Protein AF-A0A517Y4X3-F1 (afdb_monomer_lite)

Foldseek 3Di:
DDDDDDDDDDDDDDDDDDDDDPDDPPDDDPDPPPPPPPDDPDDDDDDDDDDDDYDDDDDDDDDDDDDDDDDDDDDDDDDDDDDDDDDDDDDDDDDDDDDDDDDDDDDDDDDDDDDDPDDDPVVVVVVVLVCQAPADDFDPVLLVVLCWDWADAQAETEIENPDVVPVLVNCLRVVLVQLQVQLCVLLVNDCVVCRNHHAYEYAYADVVSCDSRVVDDPVDDDDDAKDETRRYIYGYDDPDSLVSQLRSQLNVQQNCLCPVLVAQAAPLRNLLRSNQQSDWQDPPPHIHGSDQFQDCVRRPPSCLLVLLQVCVVVVNHDFLVRLLPDHPCCVVDPSNSSVSNLSLNLQCQAPLRNVLSSVLSNVRNHRDSVSVVSSCVVSVVVVLLSRLLSLVCSNQRDGQQRSHQARAADDAADAADQVWDKDKAWQLHFKYFPSHKDAAQFKKKKAKFDWKFQAPPPHTDIATQQAAQPDDDPNHHAQHKWKFFADSVVCNVHNTRSVVTDGAGRIDMDHDNHIGTMMMGGDDRSSRSVRMGDIMMMIMHTDDD

pLDDT: mean 79.3, std 27.93, range [23.72, 98.81]

Sequence (545 aa):
MFSAHSRRGLRYNRTLAGALSWQNGRGMFEQNYHRSFRTLALFALALCSLGWLASCGPMPAPAVKKKPAPKKVAQKPAAKPAQASPKTANNNANDEPPSRPFLPQVPESDAPIKPRKAGTLSDLVKRGEATQNDLPELDDGKIAAAGIRKLTGKHLILYTDVPATVEEVQKLPQIFDLAVPELCKYFGVDPSKLEQWKLVGCLIEDKPRFQGCGLYNGDVPDFPNGFHKGSQFWLYNQPSDYYRRHLMIHEGVHAFMSHWLGGAGPPWYSEGMAELLGTHEWDGQQLKLGFNPPDKTQVPYWGRVKIVRDEYAAQRGMTLLDIFRYDGQAHLKNEAYGWCWAATSFLNQHPQTREAFLALKTDTQDRSIEFSRRLHEKLKPQWPEIAEDWQLYVMQLEYGYDVARAATVRKESVPLPAAGATVNVAADRAWQSTGFEVTAGKTYEISASGRYQLAREPKPWMAEPNGITIEYHQGQPLGILLAAVTSPAAAVNAISPLATPDIIGTSGRLTPRHNGTLYLSLNDSPSKLADNSGACTVQIREVMP

Structure (mmCIF, N/CA/C/O backbone):
data_AF-A0A517Y4X3-F1
#
_entry.id   AF-A0A517Y4X3-F1
#
loop_
_atom_site.group_PDB
_atom_site.id
_atom_site.type_symbol
_atom_site.label_atom_id
_atom_site.label_alt_id
_atom_site.label_comp_id
_atom_site.label_asym_id
_atom_site.label_entity_id
_atom_site.label_seq_id
_atom_site.pdbx_PDB_ins_code
_atom_site.Cartn_x
_atom_site.Cartn_y
_atom_site.Cartn_z
_atom_site.occupancy
_atom_site.B_iso_or_equiv
_atom_site.auth_seq_id
_atom_site.auth_comp_id
_atom_site.auth_asym_id
_atom_site.auth_atom_id
_atom_site.pdbx_PDB_model_num
ATOM 1 N N . MET A 1 1 ? 9.332 -62.274 29.845 1.00 32.56 1 MET A N 1
ATOM 2 C CA . MET A 1 1 ? 10.235 -63.258 29.206 1.00 32.56 1 MET A CA 1
ATOM 3 C C . MET A 1 1 ? 10.620 -62.702 27.841 1.00 32.56 1 MET A C 1
ATOM 5 O O . MET A 1 1 ? 9.733 -62.510 27.029 1.00 32.56 1 MET A O 1
ATOM 9 N N . PHE A 1 2 ? 11.767 -62.014 27.792 1.00 28.20 2 PHE A N 1
ATOM 10 C CA . PHE A 1 2 ? 13.003 -62.380 27.058 1.00 28.20 2 PHE A CA 1
ATOM 11 C C . PHE A 1 2 ? 12.891 -62.150 25.532 1.00 28.20 2 PHE A C 1
ATOM 13 O O . PHE A 1 2 ? 12.141 -62.855 24.881 1.00 28.20 2 PHE A O 1
ATOM 20 N N . SER A 1 3 ? 13.431 -61.043 24.984 1.00 28.30 3 SER A N 1
ATOM 21 C CA . SER A 1 3 ? 14.848 -60.777 24.576 1.00 28.30 3 SER A CA 1
ATOM 22 C C . SER A 1 3 ? 15.122 -61.325 23.153 1.00 28.30 3 SER A C 1
ATOM 24 O O . SER A 1 3 ? 14.582 -62.366 22.826 1.00 28.30 3 SER A O 1
ATOM 26 N N . ALA A 1 4 ? 15.894 -60.742 22.225 1.00 30.06 4 ALA A N 1
ATOM 27 C CA . ALA A 1 4 ? 16.996 -59.780 22.280 1.00 30.06 4 ALA A CA 1
ATOM 28 C C . ALA A 1 4 ? 17.193 -59.124 20.878 1.00 30.06 4 ALA A C 1
ATOM 30 O O . ALA A 1 4 ? 16.927 -59.751 19.862 1.00 30.06 4 ALA A O 1
ATOM 31 N N . HIS A 1 5 ? 17.517 -57.827 20.807 1.00 31.70 5 HIS A N 1
ATOM 32 C CA . HIS A 1 5 ? 18.828 -57.242 20.432 1.00 31.70 5 HIS A CA 1
ATOM 33 C C . HIS A 1 5 ? 19.279 -57.291 18.955 1.00 31.70 5 HIS A C 1
ATOM 35 O O . HIS A 1 5 ? 19.715 -58.319 18.458 1.00 31.70 5 HIS A O 1
ATOM 41 N N . SER A 1 6 ? 19.433 -56.098 18.361 1.00 28.73 6 SER A N 1
ATOM 42 C CA . SER A 1 6 ? 20.728 -55.651 17.818 1.00 28.73 6 SER A CA 1
ATOM 43 C C . SER A 1 6 ? 20.770 -54.126 17.664 1.00 28.73 6 SER A C 1
ATOM 45 O O . SER A 1 6 ? 19.946 -53.514 16.992 1.00 28.73 6 SER A O 1
ATOM 47 N N . ARG A 1 7 ? 21.752 -53.528 18.342 1.00 29.83 7 ARG A N 1
ATOM 48 C CA . ARG A 1 7 ? 22.114 -52.111 18.355 1.00 29.83 7 ARG A CA 1
ATOM 49 C C . ARG A 1 7 ? 23.142 -51.842 17.255 1.00 29.83 7 ARG A C 1
ATOM 51 O O . ARG A 1 7 ? 24.147 -52.544 17.212 1.00 29.83 7 ARG A O 1
ATOM 58 N N . ARG A 1 8 ? 23.020 -50.727 16.531 1.00 28.27 8 ARG A N 1
ATOM 59 C CA . ARG A 1 8 ? 24.172 -49.874 16.174 1.00 28.27 8 ARG A CA 1
ATOM 60 C C . ARG A 1 8 ? 23.744 -48.414 16.235 1.00 28.27 8 ARG A C 1
ATOM 62 O O . ARG A 1 8 ? 22.893 -47.976 15.474 1.00 28.27 8 ARG A O 1
ATOM 69 N N . GLY A 1 9 ? 24.319 -47.694 17.193 1.00 24.66 9 GLY A N 1
ATOM 70 C CA . GLY A 1 9 ? 24.214 -46.246 17.284 1.00 24.66 9 GLY A CA 1
ATOM 71 C C . GLY A 1 9 ? 25.219 -45.569 16.361 1.00 24.66 9 GLY A C 1
ATOM 72 O O . GLY A 1 9 ? 26.312 -46.091 16.149 1.00 24.66 9 GLY A O 1
ATOM 73 N N . LEU A 1 10 ? 24.876 -44.371 15.894 1.00 25.61 10 LEU A N 1
ATOM 74 C CA . LEU A 1 10 ? 25.866 -43.360 15.554 1.00 25.61 10 LEU A CA 1
ATOM 75 C C . LEU A 1 10 ? 25.547 -42.071 16.309 1.00 25.61 10 LEU A C 1
ATOM 77 O O . LEU A 1 10 ? 24.394 -41.696 16.507 1.00 25.61 10 LEU A O 1
ATOM 81 N N . ARG A 1 11 ? 26.626 -41.478 16.810 1.00 25.30 11 ARG A N 1
ATOM 82 C CA . ARG A 1 11 ? 26.683 -40.371 17.755 1.00 25.30 11 ARG A CA 1
ATOM 83 C C . ARG A 1 11 ? 26.295 -39.042 17.107 1.00 25.30 11 ARG A C 1
ATOM 85 O O . ARG A 1 11 ? 26.534 -38.812 15.928 1.00 25.30 11 ARG A O 1
ATOM 92 N N . TYR A 1 12 ? 25.780 -38.172 17.970 1.00 23.72 12 TYR A N 1
ATOM 93 C CA . TYR A 1 12 ? 25.683 -36.722 17.841 1.00 23.72 12 TYR A CA 1
ATOM 94 C C . TYR A 1 12 ? 26.891 -36.080 17.146 1.00 23.72 12 TYR A C 1
ATOM 96 O O . TYR A 1 12 ? 28.026 -36.311 17.556 1.00 23.72 12 TYR A O 1
ATOM 104 N N . ASN A 1 13 ? 26.611 -35.140 16.241 1.00 24.72 13 ASN A N 1
ATOM 105 C CA . ASN A 1 13 ? 27.386 -33.909 16.142 1.00 24.72 13 ASN A CA 1
ATOM 106 C C . ASN A 1 13 ? 26.429 -32.717 16.013 1.00 24.72 13 ASN A C 1
ATOM 108 O O . ASN A 1 13 ? 25.740 -32.537 15.014 1.00 24.72 13 ASN A O 1
ATOM 112 N N . ARG A 1 14 ? 26.381 -31.929 17.092 1.00 28.06 14 ARG A N 1
ATOM 113 C CA . ARG A 1 14 ? 25.935 -30.536 17.107 1.00 28.06 14 ARG A CA 1
ATOM 114 C C . ARG A 1 14 ? 26.984 -29.717 16.364 1.00 28.06 14 ARG A C 1
ATOM 116 O O . ARG A 1 14 ? 28.102 -29.684 16.860 1.00 28.06 14 ARG A O 1
ATOM 123 N N . THR A 1 15 ? 26.597 -29.016 15.303 1.00 27.39 15 THR A N 1
ATOM 124 C CA . THR A 1 15 ? 27.084 -27.670 14.937 1.00 27.39 15 THR A CA 1
ATOM 125 C C . THR A 1 15 ? 26.466 -27.251 13.607 1.00 27.39 15 THR A C 1
ATOM 127 O O . THR A 1 15 ? 26.717 -27.884 12.591 1.00 27.39 15 THR A O 1
ATOM 130 N N . LEU A 1 16 ? 25.659 -26.186 13.628 1.00 27.14 16 LEU A N 1
ATOM 131 C CA . LEU A 1 16 ? 25.699 -25.032 12.712 1.00 27.14 16 LEU A CA 1
ATOM 132 C C . LEU A 1 16 ? 24.387 -24.254 12.843 1.00 27.14 16 LEU A C 1
ATOM 134 O O . LEU A 1 16 ? 23.421 -24.451 12.112 1.00 27.14 16 LEU A O 1
ATOM 138 N N . ALA A 1 17 ? 24.382 -23.348 13.819 1.00 26.83 17 ALA A N 1
ATOM 139 C CA . ALA A 1 17 ? 23.568 -22.150 13.750 1.00 26.83 17 ALA A CA 1
ATOM 140 C C . ALA A 1 17 ? 24.160 -21.271 12.638 1.00 26.83 17 ALA A C 1
ATOM 142 O O . ALA A 1 17 ? 25.255 -20.735 12.788 1.00 26.83 17 ALA A O 1
ATOM 143 N N . GLY A 1 18 ? 23.468 -21.180 11.505 1.00 24.27 18 GLY A N 1
ATOM 144 C CA . GLY A 1 18 ? 23.772 -20.227 10.444 1.00 24.27 18 GLY A CA 1
ATOM 145 C C . GLY A 1 18 ? 22.948 -18.964 10.644 1.00 24.27 18 GLY A C 1
ATOM 146 O O . GLY A 1 18 ? 21.865 -18.841 10.084 1.00 24.27 18 GLY A O 1
ATOM 147 N N . ALA A 1 19 ? 23.448 -18.044 11.466 1.00 27.42 19 ALA A N 1
ATOM 148 C CA . ALA A 1 19 ? 23.017 -16.656 11.435 1.00 27.42 19 ALA A CA 1
ATOM 149 C C . ALA A 1 19 ? 23.626 -16.009 10.181 1.00 27.42 19 ALA A C 1
ATOM 151 O O . ALA A 1 19 ? 24.840 -15.839 10.108 1.00 27.42 19 ALA A O 1
ATOM 152 N N . LEU A 1 20 ? 22.801 -15.675 9.191 1.00 24.48 20 LEU A N 1
ATOM 153 C CA . LEU A 1 20 ? 23.190 -14.794 8.091 1.00 24.48 20 LEU A CA 1
ATOM 154 C C . LEU A 1 20 ? 22.558 -13.432 8.350 1.00 24.48 20 LEU A C 1
ATOM 156 O O . LEU A 1 20 ? 21.410 -13.161 8.007 1.00 24.48 20 LEU A O 1
ATOM 160 N N . SER A 1 21 ? 23.333 -12.606 9.045 1.00 27.36 21 SER A N 1
ATOM 161 C CA . SER A 1 21 ? 23.143 -11.169 9.109 1.00 27.36 21 SER A CA 1
ATOM 162 C C . SER A 1 21 ? 23.414 -10.559 7.733 1.00 27.36 21 SER A C 1
ATOM 164 O O . SER A 1 21 ? 24.326 -10.966 7.011 1.00 27.36 21 SER A O 1
ATOM 166 N N . TRP A 1 22 ? 22.643 -9.528 7.394 1.00 30.41 22 TRP A N 1
ATOM 167 C CA . TRP A 1 22 ? 22.954 -8.562 6.342 1.00 30.41 22 TRP A CA 1
ATOM 168 C C . TRP A 1 22 ? 24.201 -7.753 6.749 1.00 30.41 22 TRP A C 1
ATOM 170 O O . TRP A 1 22 ? 24.130 -6.604 7.172 1.00 30.41 22 TRP A O 1
ATOM 180 N N . GLN A 1 23 ? 25.374 -8.378 6.696 1.00 33.09 23 GLN A N 1
ATOM 181 C CA . GLN A 1 23 ? 26.671 -7.720 6.813 1.00 33.09 23 GLN A CA 1
ATOM 182 C C . GLN A 1 23 ? 27.666 -8.445 5.911 1.00 33.09 23 GLN A C 1
ATOM 184 O O . GLN A 1 23 ? 28.327 -9.380 6.341 1.00 33.09 23 GLN A O 1
ATOM 189 N N . ASN A 1 24 ? 27.750 -8.009 4.653 1.00 29.95 24 ASN A N 1
ATOM 190 C CA . ASN A 1 24 ? 29.003 -7.896 3.901 1.00 29.95 24 ASN A CA 1
ATOM 191 C C . ASN A 1 24 ? 28.748 -7.184 2.567 1.00 29.95 24 ASN A C 1
ATOM 193 O O . ASN A 1 24 ? 28.520 -7.789 1.528 1.00 29.95 24 ASN A O 1
ATOM 197 N N . GLY A 1 25 ? 28.810 -5.856 2.638 1.00 30.42 25 GLY A N 1
ATOM 198 C CA . GLY A 1 25 ? 28.915 -4.941 1.503 1.00 30.42 25 GLY A CA 1
ATOM 199 C C . GLY A 1 25 ? 29.800 -3.742 1.860 1.00 30.42 25 GLY A C 1
ATOM 200 O O . GLY A 1 25 ? 29.556 -2.630 1.410 1.00 30.42 25 GLY A O 1
ATOM 201 N N . ARG A 1 26 ? 30.795 -3.935 2.738 1.00 36.84 26 ARG A N 1
ATOM 202 C CA . ARG A 1 26 ? 31.856 -2.949 2.986 1.00 36.84 26 ARG A CA 1
ATOM 203 C C . ARG A 1 26 ? 33.053 -3.346 2.142 1.00 36.84 26 ARG A C 1
ATOM 205 O O . ARG A 1 26 ? 33.685 -4.357 2.418 1.00 36.84 26 ARG A O 1
ATOM 212 N N . GLY A 1 27 ? 33.328 -2.557 1.110 1.00 31.72 27 GLY A N 1
ATOM 213 C CA . GLY A 1 27 ? 34.508 -2.748 0.271 1.00 31.72 27 GLY A CA 1
ATOM 214 C C . GLY A 1 27 ? 34.325 -2.457 -1.214 1.00 31.72 27 GLY A C 1
ATOM 215 O O . GLY A 1 27 ? 35.080 -3.008 -1.999 1.00 31.72 27 GLY A O 1
ATOM 216 N N . MET A 1 28 ? 33.344 -1.647 -1.636 1.00 29.75 28 MET A N 1
ATOM 217 C CA . MET A 1 28 ? 33.343 -1.109 -3.010 1.00 29.75 28 MET A CA 1
ATOM 218 C C . MET A 1 28 ? 32.455 0.133 -3.214 1.00 29.75 28 MET A C 1
ATOM 220 O O . MET A 1 28 ? 31.927 0.347 -4.298 1.00 29.75 28 MET A O 1
ATOM 224 N N . PHE A 1 29 ? 32.280 0.965 -2.181 1.00 29.97 29 PHE A N 1
ATOM 225 C CA . PHE A 1 29 ? 31.413 2.157 -2.245 1.00 29.97 29 PHE A CA 1
ATOM 226 C C . PHE A 1 29 ? 32.089 3.470 -1.820 1.00 29.97 29 PHE A C 1
ATOM 228 O O . PHE A 1 29 ? 31.415 4.467 -1.589 1.00 29.97 29 PHE A O 1
ATOM 235 N N . GLU A 1 30 ? 33.424 3.513 -1.786 1.00 29.98 30 GLU A N 1
ATOM 236 C CA . GLU A 1 30 ? 34.172 4.694 -1.324 1.00 29.98 30 GLU A CA 1
ATOM 237 C C . GLU A 1 30 ? 35.062 5.345 -2.401 1.00 29.98 30 GLU A C 1
ATOM 239 O O . GLU A 1 30 ? 36.067 5.971 -2.082 1.00 29.98 30 GLU A O 1
ATOM 244 N N . GLN A 1 31 ? 34.715 5.229 -3.693 1.00 31.19 31 GLN A N 1
ATOM 245 C CA . GLN A 1 31 ? 35.517 5.862 -4.761 1.00 31.19 31 GLN A CA 1
ATOM 246 C C . GLN A 1 31 ? 34.797 6.769 -5.768 1.00 31.19 31 GLN A C 1
ATOM 248 O O . GLN A 1 31 ? 35.495 7.463 -6.500 1.00 31.19 31 GLN A O 1
ATOM 253 N N . ASN A 1 32 ? 33.464 6.895 -5.775 1.00 31.17 32 ASN A N 1
ATOM 254 C CA . ASN A 1 32 ? 32.787 7.693 -6.819 1.00 31.17 32 ASN A CA 1
ATOM 255 C C . ASN A 1 32 ? 31.921 8.875 -6.351 1.00 31.17 32 ASN A C 1
ATOM 257 O O . ASN A 1 32 ? 31.294 9.511 -7.188 1.00 31.17 32 ASN A O 1
ATOM 261 N N . TYR A 1 33 ? 31.948 9.260 -5.069 1.00 30.48 33 TYR A N 1
ATOM 262 C CA . TYR A 1 33 ? 31.166 10.415 -4.580 1.00 30.48 33 TYR A CA 1
ATOM 263 C C . TYR A 1 33 ? 31.976 11.670 -4.199 1.00 30.48 33 TYR A C 1
ATOM 265 O O . TYR A 1 33 ? 31.394 12.678 -3.808 1.00 30.48 33 TYR A O 1
ATOM 273 N N . HIS A 1 34 ? 33.305 11.677 -4.379 1.00 28.55 34 HIS A N 1
ATOM 274 C CA . HIS A 1 34 ? 34.163 12.809 -3.977 1.00 28.55 34 HIS A CA 1
ATOM 275 C C . HIS A 1 34 ? 34.869 13.577 -5.113 1.00 28.55 34 HIS A C 1
ATOM 277 O O . HIS A 1 34 ? 35.755 14.386 -4.839 1.00 28.55 34 HIS A O 1
ATOM 283 N N . ARG A 1 35 ? 34.475 13.410 -6.386 1.00 29.47 35 ARG A N 1
ATOM 284 C CA . ARG A 1 35 ? 35.186 14.028 -7.530 1.00 29.47 35 ARG A CA 1
ATOM 285 C C . ARG A 1 35 ? 34.574 15.283 -8.171 1.00 29.47 35 ARG A C 1
ATOM 287 O O . ARG A 1 35 ? 35.104 15.725 -9.183 1.00 29.47 35 ARG A O 1
ATOM 294 N N . SER A 1 36 ? 33.575 15.931 -7.564 1.00 32.94 36 SER A N 1
ATOM 295 C CA . SER A 1 36 ? 32.964 17.144 -8.159 1.00 32.94 36 SER A CA 1
ATOM 296 C C . SER A 1 36 ? 32.941 18.398 -7.277 1.00 32.94 36 SER A C 1
ATOM 298 O O . SER A 1 36 ? 32.242 19.345 -7.609 1.00 32.94 36 SER A O 1
ATOM 300 N N . PHE A 1 37 ? 33.728 18.471 -6.195 1.00 30.39 37 PHE A N 1
ATOM 301 C CA . PHE A 1 37 ? 33.768 19.674 -5.336 1.00 30.39 37 PHE A CA 1
ATOM 302 C C . PHE A 1 37 ? 35.172 20.195 -4.984 1.00 30.39 37 PHE A C 1
ATOM 304 O O . PHE A 1 37 ? 35.374 20.825 -3.948 1.00 30.39 37 PHE A O 1
ATOM 311 N N . ARG A 1 38 ? 36.167 19.975 -5.853 1.00 29.66 38 ARG A N 1
ATOM 312 C CA . ARG A 1 38 ? 37.517 20.546 -5.684 1.00 29.66 38 ARG A CA 1
ATOM 313 C C . ARG A 1 38 ? 38.107 21.092 -6.987 1.00 29.66 38 ARG A C 1
ATOM 315 O O . ARG A 1 38 ? 39.191 20.688 -7.380 1.00 29.66 38 ARG A O 1
ATOM 322 N N . THR A 1 39 ? 37.426 22.054 -7.611 1.00 32.09 39 THR A N 1
ATOM 323 C CA . THR A 1 39 ? 38.056 22.916 -8.630 1.00 32.09 39 THR A CA 1
ATOM 324 C C . THR A 1 39 ? 37.392 24.293 -8.689 1.00 32.09 39 THR A C 1
ATOM 326 O O . THR A 1 39 ? 36.745 24.608 -9.673 1.00 32.09 39 THR A O 1
ATOM 329 N N . LEU A 1 40 ? 37.491 25.105 -7.629 1.00 28.77 40 LEU A N 1
ATOM 330 C CA . LEU A 1 40 ? 37.281 26.570 -7.688 1.00 28.77 40 LEU A CA 1
ATOM 331 C C . LEU A 1 40 ? 37.631 27.217 -6.337 1.00 28.77 40 LEU A C 1
ATOM 333 O O . LEU A 1 40 ? 36.795 27.783 -5.645 1.00 28.77 40 LEU A O 1
ATOM 337 N N . ALA A 1 41 ? 38.890 27.087 -5.924 1.00 29.72 41 ALA A N 1
ATOM 338 C CA . ALA A 1 41 ? 39.439 27.863 -4.814 1.00 29.72 41 ALA A CA 1
ATOM 339 C C . ALA A 1 41 ? 40.958 27.957 -4.967 1.00 29.72 41 ALA A C 1
ATOM 341 O O . ALA A 1 41 ? 41.693 27.307 -4.239 1.00 29.72 41 ALA A O 1
ATOM 342 N N . LEU A 1 42 ? 41.412 28.702 -5.974 1.00 28.28 42 LEU A N 1
ATOM 343 C CA . LEU A 1 42 ? 42.783 29.203 -6.106 1.00 28.28 42 LEU A CA 1
ATOM 344 C C . LEU A 1 42 ? 42.770 30.211 -7.258 1.00 28.28 42 LEU A C 1
ATOM 346 O O . LEU A 1 42 ? 42.959 29.819 -8.395 1.00 28.28 42 LEU A O 1
ATOM 350 N N . PHE A 1 43 ? 42.429 31.467 -6.969 1.00 28.69 43 PHE A N 1
ATOM 351 C CA . PHE A 1 43 ? 42.944 32.668 -7.645 1.00 28.69 43 PHE A CA 1
ATOM 352 C C . PHE A 1 43 ? 42.302 33.900 -6.997 1.00 28.69 43 PHE A C 1
ATOM 354 O O . PHE A 1 43 ? 41.275 34.399 -7.442 1.00 28.69 43 PHE A O 1
ATOM 361 N N . ALA A 1 44 ? 42.903 34.371 -5.907 1.00 27.45 44 ALA A N 1
ATOM 362 C CA . ALA A 1 44 ? 42.700 35.730 -5.421 1.00 27.45 44 ALA A CA 1
ATOM 363 C C . ALA A 1 44 ? 43.877 36.128 -4.524 1.00 27.45 44 ALA A C 1
ATOM 365 O O . ALA A 1 44 ? 43.892 35.775 -3.347 1.00 27.45 44 ALA A O 1
ATOM 366 N N . LEU A 1 45 ? 44.854 36.853 -5.080 1.00 26.48 45 LEU A N 1
ATOM 367 C CA . LEU A 1 45 ? 45.553 37.931 -4.372 1.00 26.48 45 LEU A CA 1
ATOM 368 C C . LEU A 1 45 ? 46.425 38.775 -5.318 1.00 26.48 45 LEU A C 1
ATOM 370 O O . LEU A 1 45 ? 47.126 38.236 -6.168 1.00 26.48 45 LEU A O 1
ATOM 374 N N . ALA A 1 46 ? 46.393 40.084 -5.034 1.00 26.05 46 ALA A N 1
ATOM 375 C CA . ALA A 1 46 ? 47.165 41.217 -5.559 1.00 26.05 46 ALA A CA 1
ATOM 376 C C . ALA A 1 46 ? 46.701 41.836 -6.895 1.00 26.05 46 ALA A C 1
ATOM 378 O O . ALA A 1 46 ? 46.552 41.132 -7.882 1.00 26.05 46 ALA A O 1
ATOM 379 N N . LEU A 1 47 ? 46.561 43.156 -7.064 1.00 28.61 47 LEU A N 1
ATOM 380 C CA . LEU A 1 47 ? 46.368 44.352 -6.215 1.00 28.61 47 LEU A CA 1
ATOM 381 C C . LEU A 1 47 ? 46.353 45.553 -7.193 1.00 28.61 47 LEU A C 1
ATOM 383 O O . LEU A 1 47 ? 47.046 45.494 -8.205 1.00 28.61 47 LEU A O 1
ATOM 387 N N . CYS A 1 48 ? 45.681 46.647 -6.805 1.00 26.67 48 CYS A N 1
ATOM 388 C CA . CYS A 1 48 ? 45.827 48.027 -7.323 1.00 26.67 48 CYS A CA 1
ATOM 389 C C . CYS A 1 48 ? 45.255 48.311 -8.736 1.00 26.67 48 CYS A C 1
ATOM 391 O O . CYS A 1 48 ? 45.393 47.504 -9.637 1.00 26.67 48 CYS A O 1
ATOM 393 N N . SER A 1 49 ? 44.625 49.448 -9.060 1.00 29.03 49 SER A N 1
ATOM 394 C CA . SER A 1 49 ? 44.360 50.723 -8.369 1.00 29.03 49 SER A CA 1
ATOM 395 C C . SER A 1 49 ? 43.661 51.685 -9.356 1.00 29.03 49 SER A C 1
ATOM 397 O O . SER A 1 49 ? 43.979 51.592 -10.535 1.00 29.03 49 SER A O 1
ATOM 399 N N . LEU A 1 50 ? 42.867 52.656 -8.852 1.00 31.00 50 LEU A N 1
ATOM 400 C CA . LEU A 1 50 ? 42.451 53.933 -9.503 1.00 31.00 50 LEU A CA 1
ATOM 401 C C . LEU A 1 50 ? 41.608 53.798 -10.803 1.00 31.00 50 LEU A C 1
ATOM 403 O O . LEU A 1 50 ? 41.894 52.987 -11.660 1.00 31.00 50 LEU A O 1
ATOM 407 N N . GLY A 1 51 ? 40.550 54.549 -11.103 1.00 27.28 51 GLY A N 1
ATOM 408 C CA . GLY A 1 51 ? 39.961 55.765 -10.565 1.00 27.28 51 GLY A CA 1
ATOM 409 C C . GLY A 1 51 ? 39.215 56.468 -11.719 1.00 27.28 51 GLY A C 1
ATOM 410 O O . GLY A 1 51 ? 39.797 56.676 -12.772 1.00 27.28 51 GLY A O 1
ATOM 411 N N . TRP A 1 52 ? 37.962 56.865 -11.469 1.00 28.81 52 TRP A N 1
ATOM 412 C CA . TRP A 1 52 ? 37.232 57.995 -12.080 1.00 28.81 52 TRP A CA 1
ATOM 413 C C . TRP A 1 52 ? 36.633 57.970 -13.515 1.00 28.81 52 TRP A C 1
ATOM 415 O O . TRP A 1 52 ? 37.274 57.645 -14.503 1.00 28.81 52 TRP A O 1
ATOM 425 N N . LEU A 1 53 ? 35.407 58.533 -13.534 1.00 28.45 53 LEU A N 1
ATOM 426 C CA . LEU A 1 53 ? 34.686 59.328 -14.551 1.00 28.45 53 LEU A CA 1
ATOM 427 C C . LEU A 1 53 ? 33.713 58.674 -15.568 1.00 28.45 53 LEU A C 1
ATOM 429 O O . LEU A 1 53 ? 34.092 58.164 -16.611 1.00 28.45 53 LEU A O 1
ATOM 433 N N . ALA A 1 54 ? 32.425 58.913 -15.262 1.00 28.56 54 ALA A N 1
ATOM 434 C CA . ALA A 1 54 ? 31.424 59.634 -16.071 1.00 28.56 54 ALA A CA 1
ATOM 435 C C . ALA A 1 54 ? 30.760 58.965 -17.297 1.00 28.56 54 ALA A C 1
ATOM 437 O O . ALA A 1 54 ? 31.351 58.844 -18.360 1.00 28.56 54 ALA A O 1
ATOM 438 N N . SER A 1 55 ? 29.436 58.761 -17.207 1.00 24.38 55 SER A N 1
ATOM 439 C CA . SER A 1 55 ? 28.408 59.635 -17.825 1.00 24.38 55 SER A CA 1
ATOM 440 C C . SER A 1 55 ? 27.167 58.871 -18.328 1.00 24.38 55 SER A C 1
ATOM 442 O O . SER A 1 55 ? 27.223 57.691 -18.650 1.00 24.38 55 SER A O 1
ATOM 444 N N . CYS A 1 56 ? 26.076 59.637 -18.448 1.00 27.66 56 CYS A N 1
ATOM 445 C CA . CYS A 1 56 ? 24.774 59.370 -19.071 1.00 27.66 56 CYS A CA 1
ATOM 446 C C . CYS A 1 56 ? 23.771 58.528 -18.261 1.00 27.66 56 CYS A C 1
ATOM 448 O O . CYS A 1 56 ? 23.788 57.302 -18.249 1.00 27.66 56 CYS A O 1
ATOM 450 N N . GLY A 1 57 ? 22.852 59.241 -17.595 1.00 28.61 57 GLY A N 1
ATOM 451 C CA . GLY A 1 57 ? 21.706 58.672 -16.884 1.00 28.61 57 GLY A CA 1
ATOM 452 C C . GLY A 1 57 ? 20.508 58.327 -17.784 1.00 28.61 57 GLY A C 1
ATOM 453 O O . GLY A 1 57 ? 20.552 58.584 -18.987 1.00 28.61 57 GLY A O 1
ATOM 454 N N . PRO A 1 58 ? 19.411 57.797 -17.206 1.00 31.78 58 PRO A N 1
ATOM 455 C CA . PRO A 1 58 ? 18.148 57.609 -17.913 1.00 31.78 58 PRO A CA 1
ATOM 456 C C . PRO A 1 58 ? 17.014 58.521 -17.399 1.00 31.78 58 PRO A C 1
ATOM 458 O O . PRO A 1 58 ? 16.928 58.856 -16.217 1.00 31.78 58 PRO A O 1
ATOM 461 N N . MET A 1 59 ? 16.116 58.889 -18.319 1.00 32.03 59 MET A N 1
ATOM 462 C CA . MET A 1 59 ? 14.805 59.500 -18.049 1.00 32.03 59 MET A CA 1
ATOM 463 C C . MET A 1 59 ? 13.807 58.500 -17.412 1.00 32.03 59 MET A C 1
ATOM 465 O O . MET A 1 59 ? 14.034 57.290 -17.474 1.00 32.03 59 MET A O 1
ATOM 469 N N . PRO A 1 60 ? 12.708 58.980 -16.788 1.00 34.81 60 PRO A N 1
ATOM 470 C CA . PRO A 1 60 ? 11.952 58.225 -15.790 1.00 34.81 60 PRO A CA 1
ATOM 471 C C . PRO A 1 60 ? 10.73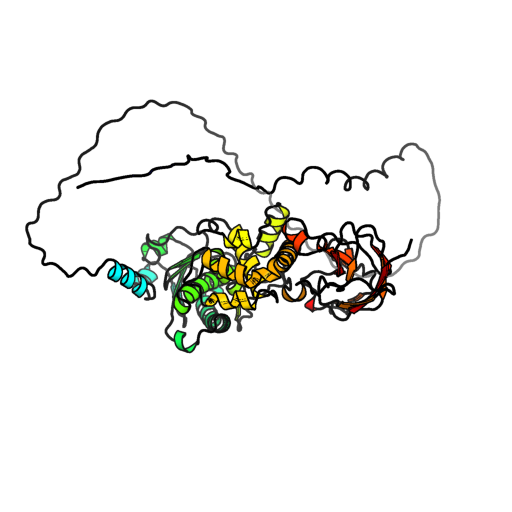2 57.468 -16.348 1.00 34.81 60 PRO A C 1
ATOM 473 O O . PRO A 1 60 ? 10.113 57.878 -17.327 1.00 34.81 60 PRO A O 1
ATOM 476 N N . ALA A 1 61 ? 10.337 56.406 -15.638 1.00 33.62 61 ALA A N 1
ATOM 477 C CA . ALA A 1 61 ? 9.059 55.699 -15.782 1.00 33.62 61 ALA A CA 1
ATOM 478 C C . ALA A 1 61 ? 8.172 55.916 -14.527 1.00 33.62 61 ALA A C 1
ATOM 480 O O . ALA A 1 61 ? 8.700 56.238 -13.457 1.00 33.62 61 ALA A O 1
ATOM 481 N N . PRO A 1 62 ? 6.832 55.801 -14.637 1.00 34.62 62 PRO A N 1
ATOM 482 C CA . PRO A 1 62 ? 5.891 56.506 -13.769 1.00 34.62 62 PRO A CA 1
ATOM 483 C C . PRO A 1 62 ? 5.557 55.783 -12.455 1.00 34.62 62 PRO A C 1
ATOM 485 O O . PRO A 1 62 ? 5.682 54.570 -12.306 1.00 34.62 62 PRO A O 1
ATOM 488 N N . ALA A 1 63 ? 5.089 56.584 -11.497 1.00 32.69 63 ALA A N 1
ATOM 489 C CA . ALA A 1 63 ? 4.768 56.207 -10.128 1.00 32.69 63 ALA A CA 1
ATOM 490 C C . ALA A 1 63 ? 3.550 55.271 -10.005 1.00 32.69 63 ALA A C 1
ATOM 492 O O . ALA A 1 63 ? 2.465 55.568 -10.505 1.00 32.69 63 ALA A O 1
ATOM 493 N N . VAL A 1 64 ? 3.702 54.207 -9.207 1.00 34.47 64 VAL A N 1
ATOM 494 C CA . VAL A 1 64 ? 2.598 53.393 -8.674 1.00 34.47 64 VAL A CA 1
ATOM 495 C C . VAL A 1 64 ? 2.642 53.408 -7.141 1.00 34.47 64 VAL A C 1
ATOM 497 O O . VAL A 1 64 ? 3.693 53.295 -6.511 1.00 34.47 64 VAL A O 1
ATOM 500 N N . LYS A 1 65 ? 1.462 53.622 -6.554 1.00 32.22 65 LYS A N 1
ATOM 501 C CA . LYS A 1 65 ? 1.179 53.919 -5.142 1.00 32.22 65 LYS A CA 1
ATOM 502 C C . LYS A 1 65 ? 1.587 52.779 -4.190 1.00 32.22 65 LYS A C 1
ATOM 504 O O . LYS A 1 65 ? 1.169 51.638 -4.366 1.00 32.22 65 LYS A O 1
ATOM 509 N N . LYS A 1 66 ? 2.326 53.117 -3.124 1.00 30.11 66 LYS A N 1
ATOM 510 C CA . LYS A 1 66 ? 2.658 52.227 -1.993 1.00 30.11 66 LYS A CA 1
ATOM 511 C C . LYS A 1 66 ? 1.429 51.976 -1.103 1.00 30.11 66 LYS A C 1
ATOM 513 O O . LYS A 1 66 ? 0.818 52.929 -0.627 1.00 30.11 66 LYS A O 1
ATOM 518 N N . LYS A 1 67 ? 1.129 50.704 -0.808 1.00 33.31 67 LYS A N 1
ATOM 519 C CA . LYS A 1 67 ? 0.340 50.275 0.366 1.00 33.31 67 LYS A CA 1
ATOM 520 C C . LYS A 1 67 ? 1.295 49.909 1.521 1.00 33.31 67 LYS A C 1
ATOM 522 O O . LYS A 1 67 ? 2.378 49.392 1.243 1.00 33.31 67 LYS A O 1
ATOM 527 N N . PRO A 1 68 ? 0.942 50.187 2.789 1.00 34.53 68 PRO A N 1
ATOM 528 C CA . PRO A 1 68 ? 1.855 50.035 3.920 1.00 34.53 68 PRO A CA 1
ATOM 529 C C . PRO A 1 68 ? 1.967 48.584 4.417 1.00 34.53 68 PRO A C 1
ATOM 531 O O . PRO A 1 68 ? 1.006 47.819 4.383 1.00 34.53 68 PRO A O 1
ATOM 534 N N . ALA A 1 69 ? 3.166 48.240 4.894 1.00 33.81 69 ALA A N 1
ATOM 535 C CA . ALA A 1 69 ? 3.535 46.942 5.454 1.00 33.81 69 ALA A CA 1
ATOM 536 C C . ALA A 1 69 ? 2.902 46.681 6.842 1.00 33.81 69 ALA A C 1
ATOM 538 O O . ALA A 1 69 ? 2.695 47.629 7.607 1.00 33.81 69 ALA A O 1
ATOM 539 N N . PRO A 1 70 ? 2.641 45.411 7.211 1.00 33.84 70 PRO A N 1
ATOM 540 C CA . PRO A 1 70 ? 2.129 45.056 8.530 1.00 33.84 70 PRO A CA 1
ATOM 541 C C . PRO A 1 70 ? 3.211 45.133 9.622 1.00 33.84 70 PRO A C 1
ATOM 543 O O . PRO A 1 70 ? 4.382 44.807 9.415 1.00 33.84 70 PRO A O 1
ATOM 546 N N . LYS A 1 71 ? 2.785 45.585 10.808 1.00 30.83 71 LYS A N 1
ATOM 547 C CA . LYS A 1 71 ? 3.590 45.793 12.020 1.00 30.83 71 LYS A CA 1
ATOM 548 C C . LYS A 1 71 ? 4.153 44.473 12.568 1.00 30.83 71 LYS A C 1
ATOM 550 O O . LYS A 1 71 ? 3.415 43.512 12.760 1.00 30.83 71 LYS A O 1
ATOM 555 N N . LYS A 1 72 ? 5.449 44.475 12.905 1.00 28.31 72 LYS A N 1
ATOM 556 C CA . LYS A 1 72 ? 6.114 43.443 13.717 1.00 28.31 72 LYS A CA 1
ATOM 557 C C . LYS A 1 72 ? 5.553 43.462 15.144 1.00 28.31 72 LYS A C 1
ATOM 559 O O . LYS A 1 72 ? 5.634 44.489 15.815 1.00 28.31 72 LYS A O 1
ATOM 564 N N . VAL A 1 73 ? 5.034 42.328 15.610 1.00 32.09 73 VAL A N 1
ATOM 565 C CA . VAL A 1 73 ? 4.747 42.077 17.031 1.00 32.09 73 VAL A CA 1
ATOM 566 C C . VAL A 1 73 ? 5.985 41.437 17.659 1.00 32.09 73 VAL A C 1
ATOM 568 O O . VAL A 1 73 ? 6.546 40.486 17.120 1.00 32.09 73 VAL A O 1
ATOM 571 N N . ALA A 1 74 ? 6.434 42.012 18.773 1.00 29.45 74 ALA A N 1
ATOM 572 C CA . ALA A 1 74 ? 7.610 41.595 19.522 1.00 29.45 74 ALA A CA 1
ATOM 573 C C . ALA A 1 74 ? 7.379 40.253 20.240 1.00 29.45 74 ALA A C 1
ATOM 575 O O . ALA A 1 74 ? 6.411 40.098 20.984 1.00 29.45 74 ALA A O 1
ATOM 576 N N . GLN A 1 75 ? 8.291 39.299 20.042 1.00 30.56 75 GLN A N 1
ATOM 577 C CA . GLN A 1 75 ? 8.372 38.063 20.821 1.00 30.56 75 GLN A CA 1
ATOM 578 C C . GLN A 1 75 ? 9.112 38.321 22.141 1.00 30.56 75 GLN A C 1
ATOM 580 O O . GLN A 1 75 ? 10.186 38.922 22.165 1.00 30.56 75 GLN A O 1
ATOM 585 N N . LYS A 1 76 ? 8.517 37.859 23.243 1.00 31.00 76 LYS A N 1
ATOM 586 C CA . LYS A 1 76 ? 9.076 37.884 24.602 1.00 31.00 76 LYS A CA 1
ATOM 587 C C . LYS A 1 76 ? 10.009 36.666 24.788 1.00 31.00 76 LYS A C 1
ATOM 589 O O . LYS A 1 76 ? 9.668 35.602 24.272 1.00 31.00 76 LYS A O 1
ATOM 594 N N . PRO A 1 77 ? 11.152 36.765 25.497 1.00 30.73 77 PRO A N 1
ATOM 595 C CA . PRO A 1 77 ? 12.108 35.659 25.590 1.00 30.73 77 PRO A CA 1
ATOM 596 C C . PRO A 1 77 ? 11.601 34.521 26.486 1.00 30.73 77 PRO A C 1
ATOM 598 O O . PRO A 1 77 ? 11.103 34.766 27.585 1.00 30.73 77 PRO A O 1
ATOM 601 N N . ALA A 1 78 ? 11.772 33.283 26.018 1.00 31.77 78 ALA A N 1
ATOM 602 C CA . ALA A 1 78 ? 11.492 32.059 26.760 1.00 31.77 78 ALA A CA 1
ATOM 603 C C . ALA A 1 78 ? 12.552 31.795 27.847 1.00 31.77 78 ALA A C 1
ATOM 605 O O . ALA A 1 78 ? 13.752 31.979 27.632 1.00 31.77 78 ALA A O 1
ATOM 606 N N . ALA A 1 79 ? 12.087 31.355 29.017 1.00 29.75 79 ALA A N 1
ATOM 607 C CA . ALA A 1 79 ? 12.906 30.974 30.161 1.00 29.75 79 ALA A CA 1
ATOM 608 C C . ALA A 1 79 ? 13.593 29.609 29.947 1.00 29.75 79 ALA A C 1
ATOM 610 O O . ALA A 1 79 ? 13.018 28.690 29.366 1.00 29.75 79 ALA A O 1
ATOM 611 N N . LYS A 1 80 ? 14.835 29.497 30.435 1.00 30.33 80 LYS A N 1
ATOM 612 C CA . LYS A 1 80 ? 15.682 28.291 30.408 1.00 30.33 80 LYS A CA 1
ATOM 613 C C . LYS A 1 80 ? 15.093 27.154 31.266 1.00 30.33 80 LYS A C 1
ATOM 615 O O . LYS A 1 80 ? 14.678 27.434 32.389 1.00 30.33 80 LYS A O 1
ATOM 620 N N . PRO A 1 81 ? 15.170 25.881 30.835 1.00 30.17 81 PRO A N 1
ATOM 621 C CA . PRO A 1 81 ? 14.964 24.738 31.720 1.00 30.17 81 PRO A CA 1
ATOM 622 C C . PRO A 1 81 ? 16.210 24.476 32.577 1.00 30.17 81 PRO A C 1
ATOM 624 O O . PRO A 1 81 ? 17.339 24.499 32.082 1.00 30.17 81 PRO A O 1
ATOM 627 N N . ALA A 1 82 ? 15.989 24.226 33.867 1.00 29.92 82 ALA A N 1
ATOM 628 C CA . ALA A 1 82 ? 17.016 23.887 34.843 1.00 29.92 82 ALA A CA 1
ATOM 629 C C . ALA A 1 82 ? 17.550 22.457 34.642 1.00 29.92 82 ALA A C 1
ATOM 631 O O . ALA A 1 82 ? 16.792 21.514 34.419 1.00 29.92 82 ALA A O 1
ATOM 632 N N . GLN A 1 83 ? 18.872 22.324 34.748 1.00 27.11 83 GLN A N 1
ATOM 633 C CA . GLN A 1 83 ? 19.620 21.069 34.775 1.00 27.11 83 GLN A CA 1
ATOM 634 C C . GLN A 1 83 ? 19.410 20.351 36.116 1.00 27.11 83 GLN A C 1
ATOM 636 O O . GLN A 1 83 ? 19.581 20.954 37.174 1.00 27.11 83 GLN A O 1
ATOM 641 N N . ALA A 1 84 ? 19.095 19.056 36.070 1.00 28.89 84 ALA A N 1
ATOM 642 C CA . ALA A 1 84 ? 19.172 18.169 37.224 1.00 28.89 84 ALA A CA 1
ATOM 643 C C . ALA A 1 84 ? 20.556 17.502 37.260 1.00 28.89 84 ALA A C 1
ATOM 645 O O . ALA A 1 84 ? 20.951 16.820 36.314 1.00 28.89 84 ALA A O 1
ATOM 646 N N . SER A 1 85 ? 21.289 17.722 38.350 1.00 28.69 85 SER A N 1
ATOM 647 C CA . SER A 1 85 ? 22.567 17.067 38.641 1.00 28.69 85 SER A CA 1
ATOM 648 C C . SER A 1 85 ? 22.364 15.647 39.199 1.00 28.69 85 SER A C 1
ATOM 650 O O . SER A 1 85 ? 21.361 15.392 39.871 1.00 28.69 85 SER A O 1
ATOM 652 N N . PRO A 1 86 ? 23.322 14.729 38.975 1.00 28.47 86 PRO A N 1
ATOM 653 C CA . PRO A 1 86 ? 23.219 13.324 39.354 1.00 28.47 86 PRO A CA 1
ATOM 654 C C . PRO A 1 86 ? 23.623 13.098 40.818 1.00 28.47 86 PRO A C 1
ATOM 656 O O . PRO A 1 86 ? 24.588 13.691 41.302 1.00 28.47 86 PRO A O 1
ATOM 659 N N . LYS A 1 87 ? 22.922 12.198 41.519 1.00 30.56 87 LYS A N 1
ATOM 660 C CA . LYS A 1 87 ? 23.378 11.649 42.804 1.00 30.56 87 LYS A CA 1
ATOM 661 C C . LYS A 1 87 ? 23.936 10.245 42.604 1.00 30.56 87 LYS A C 1
ATOM 663 O O . LYS A 1 87 ? 23.221 9.321 42.236 1.00 30.56 87 LYS A O 1
ATOM 668 N N . THR A 1 88 ? 25.223 10.127 42.884 1.00 26.44 88 THR A N 1
ATOM 669 C CA . THR A 1 88 ? 25.956 8.905 43.200 1.00 26.44 88 THR A CA 1
ATOM 670 C C . THR A 1 88 ? 25.653 8.460 44.633 1.00 26.44 88 THR A C 1
ATOM 672 O O . THR A 1 88 ? 25.626 9.287 45.541 1.00 26.44 88 THR A O 1
ATOM 675 N N . ALA A 1 89 ? 25.498 7.153 44.849 1.00 28.75 89 ALA A N 1
ATOM 676 C CA . ALA A 1 89 ? 25.986 6.459 46.042 1.00 28.75 89 ALA A CA 1
ATOM 677 C C . ALA A 1 89 ? 26.050 4.956 45.749 1.00 28.75 89 ALA A C 1
ATOM 679 O O . ALA A 1 89 ? 25.096 4.351 45.271 1.00 28.75 89 ALA A O 1
ATOM 680 N N . ASN A 1 90 ? 27.228 4.406 46.003 1.00 27.59 90 ASN A N 1
ATOM 681 C CA . ASN A 1 90 ? 27.660 3.048 45.734 1.00 27.59 90 ASN A CA 1
ATOM 682 C C . ASN A 1 90 ? 27.614 2.242 47.048 1.00 27.59 90 ASN A C 1
ATOM 684 O O . ASN A 1 90 ? 27.852 2.826 48.105 1.00 27.59 90 ASN A O 1
ATOM 688 N N . ASN A 1 91 ? 27.426 0.924 46.928 1.00 29.55 91 ASN A N 1
ATOM 689 C CA . ASN A 1 91 ? 28.107 -0.160 47.663 1.00 29.55 91 ASN A CA 1
ATOM 690 C C . ASN A 1 91 ? 27.257 -1.184 48.443 1.00 29.55 91 ASN A C 1
ATOM 692 O O . ASN A 1 91 ? 26.708 -0.915 49.505 1.00 29.55 91 ASN A O 1
ATOM 696 N N . ASN A 1 92 ? 27.426 -2.410 47.936 1.00 29.12 92 ASN A N 1
ATOM 697 C CA . ASN A 1 92 ? 27.797 -3.657 48.606 1.00 29.12 92 ASN A CA 1
ATOM 698 C C . ASN A 1 92 ? 26.729 -4.648 49.081 1.00 29.12 92 ASN A C 1
ATOM 700 O O . ASN A 1 92 ? 25.862 -4.381 49.904 1.00 29.12 92 ASN A O 1
ATOM 704 N N . ALA A 1 93 ? 26.935 -5.848 48.535 1.00 28.73 93 ALA A N 1
ATOM 705 C CA . ALA A 1 93 ? 26.343 -7.133 48.828 1.00 28.73 93 ALA A CA 1
ATOM 706 C C . ALA A 1 93 ? 26.780 -7.696 50.189 1.00 28.73 93 ALA A C 1
ATOM 708 O O . ALA A 1 93 ? 27.883 -7.408 50.655 1.00 28.73 93 ALA A O 1
ATOM 709 N N . ASN A 1 94 ? 25.932 -8.558 50.754 1.00 30.17 94 ASN A N 1
ATOM 710 C CA . ASN A 1 94 ? 26.319 -9.870 51.275 1.00 30.17 94 ASN A CA 1
ATOM 711 C C . ASN A 1 94 ? 25.074 -10.760 51.444 1.00 30.17 94 ASN A C 1
ATOM 713 O O . ASN A 1 94 ? 24.037 -10.313 51.935 1.00 30.17 94 ASN A O 1
ATOM 717 N N . ASP A 1 95 ? 25.223 -12.006 51.000 1.00 28.38 95 ASP A N 1
ATOM 718 C CA . ASP A 1 95 ? 24.284 -13.126 51.055 1.00 28.38 95 ASP A CA 1
ATOM 719 C C . ASP A 1 95 ? 24.103 -13.692 52.479 1.00 28.38 95 ASP A C 1
ATOM 721 O O . ASP A 1 95 ? 25.086 -13.867 53.193 1.00 28.38 95 ASP A O 1
ATOM 725 N N . GLU A 1 96 ? 22.860 -13.990 52.888 1.00 29.80 96 GLU A N 1
ATOM 726 C CA . GLU A 1 96 ? 22.317 -15.340 53.199 1.00 29.80 96 GLU A CA 1
ATOM 727 C C . GLU A 1 96 ? 20.922 -15.258 53.883 1.00 29.80 96 GLU A C 1
ATOM 729 O O . GLU A 1 96 ? 20.573 -14.226 54.461 1.00 29.80 96 GLU A O 1
ATOM 734 N N . PRO A 1 97 ? 20.067 -16.304 53.782 1.00 33.22 97 PRO A N 1
ATOM 735 C CA . PRO A 1 97 ? 18.611 -16.166 53.862 1.00 33.22 97 PRO A CA 1
ATOM 736 C C . PRO A 1 97 ? 18.022 -16.504 55.243 1.00 33.22 97 PRO A C 1
ATOM 738 O O . PRO A 1 97 ? 18.492 -17.432 55.902 1.00 33.22 97 PRO A O 1
ATOM 741 N N . PRO A 1 98 ? 16.882 -15.898 55.630 1.00 31.98 98 PRO A N 1
ATOM 742 C CA . PRO A 1 98 ? 16.022 -16.474 56.652 1.00 31.98 98 PRO A CA 1
ATOM 743 C C . PRO A 1 98 ? 14.675 -16.943 56.075 1.00 31.98 98 PRO A C 1
ATOM 745 O O . PRO A 1 98 ? 13.890 -16.182 55.518 1.00 31.98 98 PRO A O 1
ATOM 748 N N . SER A 1 99 ? 14.440 -18.244 56.234 1.00 29.94 99 SER A N 1
ATOM 749 C CA . SER A 1 99 ? 13.260 -18.852 56.865 1.00 29.94 99 SER A CA 1
ATOM 750 C C . SER A 1 99 ? 11.867 -18.248 56.605 1.00 29.94 99 SER A C 1
ATOM 752 O O . SER A 1 99 ? 11.528 -17.157 57.053 1.00 29.94 99 SER A O 1
ATOM 754 N N . ARG A 1 100 ? 11.016 -19.075 55.979 1.00 33.56 100 ARG A N 1
ATOM 755 C CA . ARG A 1 100 ? 9.556 -18.937 55.785 1.00 33.56 100 ARG A CA 1
ATOM 756 C C . ARG A 1 100 ? 8.801 -18.323 56.981 1.00 33.56 100 ARG A C 1
ATOM 758 O O . ARG A 1 100 ? 8.972 -18.812 58.097 1.00 33.56 100 ARG A O 1
ATOM 765 N N . PRO A 1 101 ? 7.797 -17.464 56.727 1.00 30.61 101 PRO A N 1
ATOM 766 C CA . PRO A 1 101 ? 6.681 -17.267 57.645 1.00 30.61 101 PRO A CA 1
ATOM 767 C C . PRO A 1 101 ? 5.411 -18.004 57.177 1.00 30.61 101 PRO A C 1
ATOM 769 O O . PRO A 1 101 ? 4.933 -17.825 56.061 1.00 30.61 101 PRO A O 1
ATOM 772 N N . PHE A 1 102 ? 4.919 -18.860 58.073 1.00 26.94 102 PHE A N 1
ATOM 773 C CA . PHE A 1 102 ? 3.527 -19.228 58.374 1.00 26.94 102 PHE A CA 1
ATOM 774 C C . PHE A 1 102 ? 2.399 -18.816 57.400 1.00 26.94 102 PHE A C 1
ATOM 776 O O . PHE A 1 102 ? 2.087 -17.639 57.235 1.00 26.94 102 PHE A O 1
ATOM 783 N N . LEU A 1 103 ? 1.679 -19.822 56.887 1.00 27.56 103 LEU A N 1
ATOM 784 C CA . LEU A 1 103 ? 0.319 -19.687 56.350 1.00 27.56 103 LEU A CA 1
ATOM 785 C C . LEU A 1 103 ? -0.702 -19.706 57.509 1.00 27.56 103 LEU A C 1
ATOM 787 O O . LEU A 1 103 ? -0.589 -20.579 58.374 1.00 27.56 103 LEU A O 1
ATOM 791 N N . PRO A 1 104 ? -1.721 -18.826 57.533 1.00 29.47 104 PRO A N 1
ATOM 792 C CA . PRO A 1 104 ? -2.859 -18.964 58.438 1.00 29.47 104 PRO A CA 1
ATOM 793 C C . PRO A 1 104 ? -3.762 -20.134 58.018 1.00 29.47 104 PRO A C 1
ATOM 795 O O . PRO A 1 104 ? -4.079 -20.296 56.840 1.00 29.47 104 PRO A O 1
ATOM 798 N N . GLN A 1 105 ? -4.182 -20.936 58.996 1.00 26.38 105 GLN A N 1
ATOM 799 C CA . GLN A 1 105 ? -5.137 -22.031 58.834 1.00 26.38 105 GLN A CA 1
ATOM 800 C C . GLN A 1 105 ? -6.545 -21.497 58.515 1.00 26.38 105 GLN A C 1
ATOM 802 O O . GLN A 1 105 ? -7.031 -20.573 59.167 1.00 26.38 105 GLN A O 1
ATOM 807 N N . VAL A 1 106 ? -7.197 -22.102 57.520 1.00 31.02 106 VAL A N 1
ATOM 808 C CA . VAL A 1 106 ? -8.621 -21.920 57.194 1.00 31.02 106 VAL A CA 1
ATOM 809 C C . VAL A 1 106 ? -9.441 -22.854 58.103 1.00 31.02 106 VAL A C 1
ATOM 811 O O . VAL A 1 106 ? -9.022 -23.999 58.271 1.00 31.02 106 VAL A O 1
ATOM 814 N N . PRO A 1 107 ? -10.578 -22.428 58.688 1.00 29.19 107 PRO A N 1
ATOM 815 C CA . PRO A 1 107 ? -11.410 -23.317 59.495 1.00 29.19 107 PRO A CA 1
ATOM 816 C C . PRO A 1 107 ? -12.108 -24.366 58.619 1.00 29.19 107 PRO A C 1
ATOM 818 O O . PRO A 1 107 ? -12.709 -24.029 57.596 1.00 29.19 107 PRO A O 1
ATOM 821 N N . GLU A 1 108 ? -12.053 -25.627 59.048 1.00 28.25 108 GLU A N 1
ATOM 822 C CA . GLU A 1 108 ? -12.846 -26.728 58.500 1.00 28.25 108 GLU A CA 1
ATOM 823 C C . GLU A 1 108 ? -14.345 -26.448 58.684 1.00 28.25 108 GLU A C 1
ATOM 825 O O . GLU A 1 108 ? -14.826 -26.170 59.783 1.00 28.25 108 GLU A O 1
ATOM 830 N N . SER A 1 109 ? -15.085 -26.518 57.580 1.00 30.16 109 SER A N 1
ATOM 831 C CA . SER A 1 109 ? -16.543 -26.507 57.547 1.00 30.16 109 SER A CA 1
ATOM 832 C C . SER A 1 109 ? -16.999 -27.841 56.962 1.00 30.16 109 SER A C 1
ATOM 834 O O . SER A 1 109 ? -16.908 -28.073 55.757 1.00 30.16 109 SER A O 1
ATOM 836 N N . ASP A 1 110 ? -17.482 -28.715 57.843 1.00 33.03 110 ASP A N 1
ATOM 837 C CA . ASP A 1 110 ? -18.130 -29.979 57.507 1.00 33.03 110 ASP A CA 1
ATOM 838 C C . ASP A 1 110 ? -19.531 -29.724 56.933 1.00 33.03 110 ASP A C 1
ATOM 840 O O . ASP A 1 110 ? -20.517 -29.588 57.659 1.00 33.03 110 ASP A O 1
ATOM 844 N N . ALA A 1 111 ? -19.638 -29.678 55.605 1.00 31.95 111 ALA A N 1
ATOM 845 C CA . ALA A 1 111 ? -20.907 -29.881 54.912 1.00 31.95 111 ALA A CA 1
ATOM 846 C C . ALA A 1 111 ? -20.677 -30.561 53.547 1.00 31.95 111 ALA A C 1
ATOM 848 O O . ALA A 1 111 ? -19.900 -30.060 52.731 1.00 31.95 111 ALA A O 1
ATOM 849 N N . PRO A 1 112 ? -21.353 -31.688 53.242 1.00 28.61 112 PRO A N 1
ATOM 850 C CA . PRO A 1 112 ? -21.159 -32.398 51.983 1.00 28.61 112 PRO A CA 1
ATOM 851 C C . PRO A 1 112 ? -21.757 -31.612 50.806 1.00 28.61 112 PRO A C 1
ATOM 853 O O . PRO A 1 112 ? -22.976 -31.532 50.629 1.00 28.61 112 PRO A O 1
ATOM 856 N N . ILE A 1 113 ? -20.887 -31.054 49.961 1.00 30.72 113 ILE A N 1
ATOM 857 C CA . ILE A 1 113 ? -21.258 -30.439 48.682 1.00 30.72 113 ILE A CA 1
ATOM 858 C C . ILE A 1 113 ? -21.659 -31.555 47.706 1.00 30.72 113 ILE A C 1
ATOM 860 O O . ILE A 1 113 ? -20.840 -32.382 47.304 1.00 30.72 113 ILE A O 1
ATOM 864 N N . LYS A 1 114 ? -22.934 -31.575 47.297 1.00 32.09 114 LYS A N 1
ATOM 865 C CA . LYS A 1 114 ? -23.425 -32.449 46.217 1.00 32.09 114 LYS A CA 1
ATOM 866 C C . LYS A 1 114 ? -22.661 -32.149 44.914 1.00 32.09 114 LYS A C 1
ATOM 868 O O . LYS A 1 114 ? -22.507 -30.973 44.577 1.00 32.09 114 LYS A O 1
ATOM 873 N N . PRO A 1 115 ? -22.236 -33.162 44.134 1.00 26.86 115 PRO A N 1
ATOM 874 C CA . PRO A 1 115 ? -21.453 -32.931 42.928 1.00 26.86 115 PRO A CA 1
ATOM 875 C C . PRO A 1 115 ? -22.318 -32.257 41.859 1.00 26.86 115 PRO A C 1
ATOM 877 O O . PRO A 1 115 ? -23.204 -32.863 41.254 1.00 26.86 115 PRO A O 1
ATOM 880 N N . ARG A 1 116 ? -22.048 -30.974 41.611 1.00 34.16 116 ARG A N 1
ATOM 881 C CA . ARG A 1 116 ? -22.517 -30.275 40.414 1.00 34.16 116 ARG A CA 1
ATOM 882 C C . ARG A 1 116 ? -21.727 -30.867 39.246 1.00 34.16 116 ARG A C 1
ATOM 884 O O . ARG A 1 116 ? -20.501 -30.860 39.294 1.00 34.16 116 ARG A O 1
ATOM 891 N N . LYS A 1 117 ? -22.408 -31.419 38.233 1.00 34.34 117 LYS A N 1
ATOM 892 C CA . LYS A 1 117 ? -21.770 -31.927 37.006 1.00 34.34 117 LYS A CA 1
ATOM 893 C C . LYS A 1 117 ? -20.888 -30.821 36.416 1.00 34.34 117 LYS A C 1
ATOM 895 O O . LYS A 1 117 ? -21.397 -29.882 35.808 1.00 34.34 117 LYS A O 1
ATOM 900 N N . ALA A 1 118 ? -19.582 -30.909 36.645 1.00 34.50 118 ALA A N 1
ATOM 901 C CA . ALA A 1 118 ? -18.608 -30.036 36.023 1.00 34.50 118 ALA A CA 1
ATOM 902 C C . ALA A 1 118 ? -18.527 -30.438 34.548 1.00 34.50 118 ALA A C 1
ATOM 904 O O . ALA A 1 118 ? -18.141 -31.562 34.230 1.00 34.50 118 ALA A O 1
ATOM 905 N N . GLY A 1 119 ? -18.959 -29.542 33.658 1.00 39.81 119 GLY A N 1
ATOM 906 C CA . GLY A 1 119 ? -18.655 -29.666 32.233 1.00 39.81 119 GLY A CA 1
ATOM 907 C C . GLY A 1 119 ? -17.143 -29.785 32.045 1.00 39.81 119 GLY A C 1
ATOM 908 O O . GLY A 1 119 ? -16.369 -29.237 32.831 1.00 39.81 119 GLY A O 1
ATOM 909 N N . THR A 1 120 ? -16.731 -30.541 31.036 1.00 40.06 120 THR A N 1
ATOM 910 C CA . THR A 1 120 ? -15.321 -30.820 30.751 1.00 40.06 120 THR A CA 1
ATOM 911 C C . THR A 1 120 ? -14.546 -29.528 30.454 1.00 40.06 120 THR A C 1
ATOM 913 O O . THR A 1 120 ? -15.138 -28.499 30.130 1.00 40.06 120 THR A O 1
ATOM 916 N N . LEU A 1 121 ? -13.207 -29.560 30.508 1.00 34.34 121 LEU A N 1
ATOM 917 C CA . LEU A 1 121 ? -12.360 -28.429 30.089 1.00 34.34 121 LEU A CA 1
ATOM 918 C C . LEU A 1 121 ? -12.705 -27.972 28.654 1.00 34.34 121 LEU A C 1
ATOM 920 O O . LEU A 1 121 ? -12.680 -26.784 28.358 1.00 34.34 121 LEU A O 1
ATOM 924 N N . SER A 1 122 ? -13.127 -28.910 27.798 1.00 28.94 122 SER A N 1
ATOM 925 C CA . SER A 1 122 ? -13.633 -28.629 26.452 1.00 28.94 122 SER A CA 1
ATOM 926 C C . SER A 1 122 ? -14.962 -27.857 26.468 1.00 28.94 122 SER A C 1
ATOM 928 O O . SER A 1 122 ? -15.144 -26.965 25.651 1.00 28.94 122 SER A O 1
ATOM 930 N N . ASP A 1 123 ? -15.856 -28.106 27.430 1.00 32.12 123 ASP A N 1
ATOM 931 C CA . ASP A 1 123 ? -17.117 -27.359 27.603 1.00 32.12 123 ASP A CA 1
ATOM 932 C C . ASP A 1 123 ? -16.918 -25.978 28.251 1.00 32.12 123 ASP A C 1
ATOM 934 O O . ASP A 1 123 ? -17.791 -25.116 28.159 1.00 32.12 123 ASP A O 1
ATOM 938 N N . LEU A 1 124 ? -15.805 -25.767 28.959 1.00 31.64 124 LEU A N 1
ATOM 939 C CA . LEU A 1 124 ? -15.393 -24.463 29.494 1.00 31.64 124 LEU A CA 1
ATOM 940 C C . LEU A 1 124 ? -14.703 -23.612 28.423 1.00 31.64 124 LEU A C 1
ATOM 942 O O . LEU A 1 124 ? -15.026 -22.436 28.303 1.00 31.64 124 LEU A O 1
ATOM 946 N N . VAL A 1 125 ? -13.837 -24.213 27.600 1.00 43.38 125 VAL A N 1
ATOM 947 C CA . VAL A 1 125 ? -13.230 -23.557 26.428 1.00 43.38 125 VAL A CA 1
ATOM 948 C C . VAL A 1 125 ? -14.306 -23.193 25.402 1.00 43.38 125 VAL A C 1
ATOM 950 O O . VAL A 1 125 ? -14.401 -22.033 25.024 1.00 43.38 125 VAL A O 1
ATOM 953 N N . LYS A 1 126 ? -15.219 -24.119 25.076 1.00 34.34 126 LYS A N 1
ATOM 954 C CA . LYS A 1 126 ? -16.372 -23.832 24.204 1.00 34.34 126 LYS A CA 1
ATOM 955 C C . LYS A 1 126 ? -17.299 -22.754 24.765 1.00 34.34 126 LYS A C 1
ATOM 957 O O . LYS A 1 126 ? -17.880 -22.010 23.989 1.00 34.34 126 LYS A O 1
ATOM 962 N N . ARG A 1 127 ? -17.456 -22.648 26.093 1.00 34.94 127 ARG A N 1
ATOM 963 C CA . ARG A 1 127 ? -18.232 -21.557 26.715 1.00 34.94 127 ARG A CA 1
ATOM 964 C C . ARG A 1 127 ? -17.502 -20.216 26.665 1.00 34.94 127 ARG A C 1
ATOM 966 O O . ARG A 1 127 ? -18.156 -19.223 26.391 1.00 34.94 127 ARG A O 1
ATOM 973 N N . GLY A 1 128 ? -16.186 -20.192 26.880 1.00 40.66 128 GLY A N 1
ATOM 974 C CA . GLY A 1 128 ? -15.371 -18.979 26.749 1.00 40.66 128 GLY A CA 1
ATOM 975 C C . GLY A 1 128 ? -15.291 -18.456 25.311 1.00 40.66 128 GLY A C 1
ATOM 976 O O . GLY A 1 128 ? -15.300 -17.247 25.109 1.00 40.66 128 GLY A O 1
ATOM 977 N N . GLU A 1 129 ? -15.287 -19.355 24.323 1.00 49.31 129 GLU A N 1
ATOM 978 C CA . GLU A 1 129 ? -15.416 -19.021 22.897 1.00 49.31 129 GLU A CA 1
ATOM 979 C C . GLU A 1 129 ? -16.851 -18.587 22.539 1.00 49.31 129 GLU A C 1
ATOM 981 O O . GLU A 1 129 ? -17.036 -17.663 21.751 1.00 49.31 129 GLU A O 1
ATOM 986 N N . ALA A 1 130 ? -17.878 -19.196 23.150 1.00 43.59 130 ALA A N 1
ATOM 987 C CA . ALA A 1 130 ? -19.282 -18.863 22.894 1.00 43.59 130 ALA A CA 1
ATOM 988 C C . ALA A 1 130 ? -19.702 -17.485 23.437 1.00 43.59 130 ALA A C 1
ATOM 990 O O . ALA A 1 130 ? -20.475 -16.802 22.776 1.00 43.59 130 ALA A O 1
ATOM 991 N N . THR A 1 131 ? -19.181 -17.052 24.592 1.00 50.28 131 THR A N 1
ATOM 992 C CA . THR A 1 131 ? -19.511 -15.740 25.190 1.00 50.28 131 THR A CA 1
ATOM 993 C C . THR A 1 131 ? -18.611 -14.605 24.705 1.00 50.28 131 THR A C 1
ATOM 995 O O . THR A 1 131 ? -18.820 -13.453 25.072 1.00 50.28 131 THR A O 1
ATOM 998 N N . GLN A 1 132 ? -17.588 -14.894 23.891 1.00 59.00 132 GLN A N 1
ATOM 999 C CA . GLN A 1 132 ? -16.660 -13.878 23.376 1.00 59.00 132 GLN A CA 1
ATOM 1000 C C . GLN A 1 132 ? -17.371 -12.830 22.499 1.00 59.00 132 GLN A C 1
ATOM 1002 O O . GLN A 1 132 ? -16.877 -11.716 22.339 1.00 59.00 132 GLN A O 1
ATOM 1007 N N . ASN A 1 133 ? -18.538 -13.189 21.964 1.00 68.12 133 ASN A N 1
ATOM 1008 C CA . ASN A 1 133 ? -19.340 -12.364 21.069 1.00 68.12 133 ASN A CA 1
ATOM 1009 C C . ASN A 1 133 ? -20.549 -11.704 21.749 1.00 68.12 133 ASN A C 1
ATOM 1011 O O . ASN A 1 133 ? -21.228 -10.895 21.112 1.00 68.12 133 ASN A O 1
ATOM 1015 N N . ASP A 1 134 ? -20.819 -12.008 23.018 1.00 81.38 134 ASP A N 1
ATOM 1016 C CA . ASP A 1 134 ? -21.915 -11.371 23.742 1.00 81.38 134 ASP A CA 1
ATOM 1017 C C . ASP A 1 134 ? -21.547 -9.924 24.087 1.00 81.38 134 ASP A C 1
ATOM 1019 O O . ASP A 1 134 ? -20.387 -9.587 24.347 1.00 81.38 134 ASP A O 1
ATOM 1023 N N . LEU A 1 135 ? -22.546 -9.042 24.081 1.00 86.50 135 LEU A N 1
ATOM 1024 C CA . LEU A 1 135 ? -22.356 -7.692 24.598 1.00 86.50 135 LEU A CA 1
ATOM 1025 C C . LEU A 1 135 ? -22.148 -7.758 26.120 1.00 86.50 135 LEU A C 1
ATOM 1027 O O . LEU A 1 135 ? -22.855 -8.507 26.796 1.00 86.50 135 LEU A O 1
ATOM 1031 N N . PRO A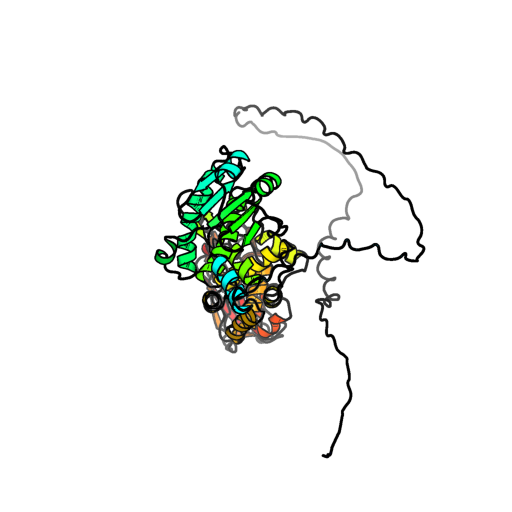 1 136 ? -21.221 -6.964 26.681 1.00 87.44 136 PRO A N 1
ATOM 1032 C CA . PRO A 1 136 ? -21.023 -6.908 28.123 1.00 87.44 136 PRO A CA 1
ATOM 1033 C C . PRO A 1 136 ? -22.274 -6.364 28.830 1.00 87.44 136 PRO A C 1
ATOM 1035 O O . PRO A 1 136 ? -22.910 -5.419 28.357 1.00 87.44 136 PRO A O 1
ATOM 1038 N N . GLU A 1 137 ? -22.586 -6.907 30.006 1.00 88.31 137 GLU A N 1
ATOM 1039 C CA . GLU A 1 137 ? -23.558 -6.301 30.918 1.00 88.31 137 GLU A CA 1
ATOM 1040 C C . GLU A 1 137 ? -22.924 -5.074 31.586 1.00 88.31 137 GLU A C 1
ATOM 1042 O O . GLU A 1 137 ? -21.933 -5.184 32.309 1.00 88.31 137 GLU A O 1
ATOM 1047 N N . LEU A 1 138 ? -23.476 -3.888 31.318 1.00 91.56 138 LEU A N 1
ATOM 1048 C CA . LEU A 1 138 ? -22.931 -2.608 31.771 1.00 91.56 138 LEU A CA 1
ATOM 1049 C C . LEU A 1 138 ? -23.965 -1.822 32.581 1.00 91.56 138 LEU A C 1
ATOM 1051 O O . LEU A 1 138 ? -25.123 -1.703 32.185 1.00 91.56 138 LEU A O 1
ATOM 1055 N N . ASP A 1 139 ? -23.523 -1.237 33.694 1.00 93.00 139 ASP A N 1
ATOM 1056 C CA . ASP A 1 139 ? -24.336 -0.336 34.514 1.00 93.00 139 ASP A CA 1
ATOM 1057 C C . ASP A 1 139 ? -24.236 1.099 33.974 1.00 93.00 139 ASP A C 1
ATOM 1059 O O . ASP A 1 139 ? -23.365 1.883 34.365 1.00 93.00 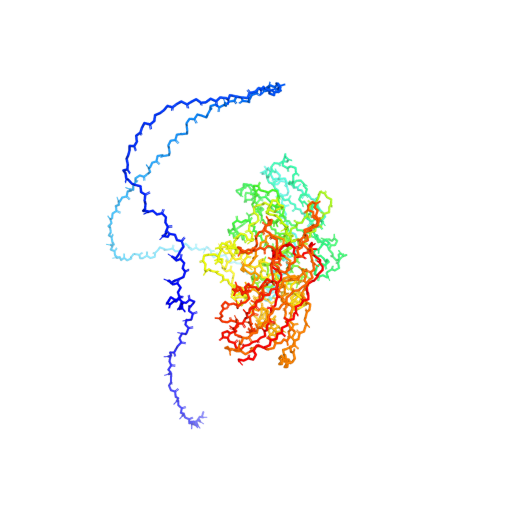139 ASP A O 1
ATOM 1063 N N . ASP A 1 140 ? -25.139 1.440 33.052 1.00 93.94 140 ASP A N 1
ATOM 1064 C CA . ASP A 1 140 ? -25.214 2.774 32.445 1.00 93.94 140 ASP A CA 1
ATOM 1065 C C . ASP A 1 140 ? -25.376 3.895 33.488 1.00 93.94 140 ASP A C 1
ATOM 1067 O O . ASP A 1 140 ? -24.872 5.000 33.278 1.00 93.94 140 ASP A O 1
ATOM 1071 N N . GLY A 1 141 ? -26.037 3.627 34.621 1.00 95.00 141 GLY A N 1
ATOM 1072 C CA . GLY A 1 141 ? -26.221 4.601 35.696 1.00 95.00 141 GLY A CA 1
ATOM 1073 C C . GLY A 1 141 ? -24.901 4.927 36.390 1.00 95.00 141 GLY A C 1
ATOM 1074 O O . GLY A 1 141 ? -24.544 6.099 36.540 1.00 95.00 141 GLY A O 1
ATOM 1075 N N . LYS A 1 142 ? -24.132 3.892 36.743 1.00 95.06 142 LYS A N 1
ATOM 1076 C CA . LYS A 1 142 ? -22.784 4.039 37.309 1.00 95.06 142 LYS A CA 1
ATOM 1077 C C . LYS A 1 142 ? -21.821 4.711 36.327 1.00 95.06 142 LYS A C 1
ATOM 1079 O O . LYS A 1 142 ? -21.021 5.554 36.732 1.00 95.06 142 LYS A O 1
ATOM 1084 N N . ILE A 1 143 ? -21.899 4.362 35.044 1.00 97.25 143 ILE A N 1
ATOM 1085 C CA . ILE A 1 143 ? -21.064 4.945 33.984 1.00 97.25 143 ILE A CA 1
ATOM 1086 C C . ILE A 1 143 ? -21.369 6.440 33.813 1.00 97.25 143 ILE A C 1
ATOM 1088 O O . ILE A 1 143 ? -20.451 7.263 33.828 1.00 97.25 143 ILE A O 1
ATOM 1092 N N . ALA A 1 144 ? -22.648 6.812 33.732 1.00 96.25 144 ALA A N 1
ATOM 1093 C CA . ALA A 1 144 ? -23.059 8.210 33.633 1.00 96.25 144 ALA A CA 1
ATOM 1094 C C . ALA A 1 144 ? -22.658 9.019 34.879 1.00 96.25 144 ALA A C 1
ATOM 1096 O O . ALA A 1 144 ? -22.175 10.145 34.751 1.00 96.25 144 ALA A O 1
ATOM 1097 N N . ALA A 1 145 ? -22.781 8.436 36.079 1.00 96.00 145 ALA A N 1
ATOM 1098 C CA . ALA A 1 145 ? -22.343 9.063 37.328 1.00 96.00 145 ALA A CA 1
ATOM 1099 C C . ALA A 1 145 ? -20.824 9.327 37.371 1.00 96.00 145 ALA A C 1
ATOM 1101 O O . ALA A 1 145 ? -20.386 10.267 38.032 1.00 96.00 145 ALA A O 1
ATOM 1102 N N . ALA A 1 146 ? -20.023 8.553 36.630 1.00 96.06 146 ALA A N 1
ATOM 1103 C CA . ALA A 1 146 ? -18.587 8.785 36.442 1.00 96.06 146 ALA A CA 1
ATOM 1104 C C . ALA A 1 146 ? -18.267 9.867 35.384 1.00 96.06 146 ALA A C 1
ATOM 1106 O O . ALA A 1 146 ? -17.098 10.101 35.070 1.00 96.06 146 ALA A O 1
ATOM 1107 N N . GLY A 1 147 ? -19.284 10.529 34.820 1.00 96.00 147 GLY A N 1
ATOM 1108 C CA . GLY A 1 147 ? -19.129 11.556 33.789 1.00 96.00 147 GLY A CA 1
ATOM 1109 C C . GLY A 1 147 ? -18.828 11.000 32.395 1.00 96.00 147 GLY A C 1
ATOM 1110 O O . GLY A 1 147 ? -18.372 11.747 31.530 1.00 96.00 147 GLY A O 1
ATOM 1111 N N . ILE A 1 148 ? -19.066 9.705 32.170 1.00 98.25 148 ILE A N 1
ATOM 1112 C CA . ILE A 1 148 ? -18.861 9.048 30.879 1.00 98.25 148 ILE A CA 1
ATOM 1113 C C . ILE A 1 148 ? -20.180 9.058 30.108 1.00 98.25 148 ILE A C 1
ATOM 1115 O O . ILE A 1 148 ? -21.232 8.651 30.599 1.00 98.25 148 ILE A O 1
ATOM 1119 N N . ARG A 1 149 ? -20.117 9.537 28.872 1.00 97.62 149 ARG A N 1
ATOM 1120 C CA . ARG A 1 149 ? -21.255 9.663 27.964 1.00 97.62 149 ARG A CA 1
ATOM 1121 C C . ARG A 1 149 ? -21.404 8.391 27.144 1.00 97.62 149 ARG A C 1
ATOM 1123 O O . ARG A 1 149 ? -20.409 7.766 26.789 1.00 97.62 149 ARG A O 1
ATOM 1130 N N . LYS A 1 150 ? -22.642 8.063 26.783 1.00 98.12 150 LYS A N 1
ATOM 1131 C CA . LYS A 1 150 ? -22.986 6.957 25.885 1.00 98.12 150 LYS A CA 1
ATOM 1132 C C . LYS A 1 150 ? -23.512 7.513 24.566 1.00 98.12 150 LYS A C 1
ATOM 1134 O O . LYS A 1 150 ? -24.506 8.233 24.552 1.00 98.12 150 LYS A O 1
ATOM 1139 N N . LEU A 1 151 ? -22.861 7.161 23.466 1.00 98.38 151 LEU A N 1
ATOM 1140 C CA . LEU A 1 151 ? -23.274 7.481 22.102 1.00 98.38 151 LEU A CA 1
ATOM 1141 C C . LEU A 1 151 ? -23.648 6.172 21.408 1.00 98.38 151 LEU A C 1
ATOM 1143 O O . LEU A 1 151 ? -22.895 5.206 21.474 1.00 98.38 151 LEU A O 1
ATOM 1147 N N . THR A 1 152 ? -24.816 6.102 20.776 1.00 97.75 152 THR A N 1
ATOM 1148 C CA . THR A 1 152 ? -25.328 4.843 20.212 1.00 97.75 152 THR A CA 1
ATOM 1149 C C . THR A 1 152 ? -25.591 4.990 18.721 1.00 97.75 152 THR A C 1
ATOM 1151 O O . THR A 1 152 ? -26.394 5.826 18.319 1.00 97.75 152 THR A O 1
ATOM 1154 N N . GLY A 1 153 ? -24.931 4.153 17.928 1.00 97.56 153 GLY A N 1
ATOM 1155 C CA . GLY A 1 153 ? -25.228 3.888 16.524 1.00 97.56 153 GLY A CA 1
ATOM 1156 C C . GLY A 1 153 ? -25.878 2.516 16.333 1.00 97.56 153 GLY A C 1
ATOM 1157 O O . GLY A 1 153 ? -26.248 1.824 17.300 1.00 97.56 153 GLY A O 1
ATOM 1158 N N . LYS A 1 154 ? -26.003 2.110 15.070 1.00 97.31 154 LYS A N 1
ATOM 1159 C CA . LYS A 1 154 ? -26.547 0.806 14.677 1.00 97.31 154 LYS A CA 1
ATOM 1160 C C . LYS A 1 154 ? -25.612 -0.330 15.089 1.00 97.31 154 LYS A C 1
ATOM 1162 O O . LYS A 1 154 ? -26.068 -1.269 15.733 1.00 97.31 154 LYS A O 1
ATOM 1167 N N . HIS A 1 155 ? -24.321 -0.207 14.797 1.00 98.00 155 HIS A N 1
ATOM 1168 C CA . HIS A 1 155 ? -23.303 -1.236 15.017 1.00 98.00 155 HIS A CA 1
ATOM 1169 C C . HIS A 1 155 ? -22.323 -0.901 16.150 1.00 98.00 155 HIS A C 1
ATOM 1171 O O . HIS A 1 155 ? -21.550 -1.764 16.556 1.00 98.00 155 HIS A O 1
ATOM 1177 N N . LEU A 1 156 ? -22.364 0.313 16.711 1.00 98.44 156 LEU A N 1
ATOM 1178 C CA . LEU A 1 156 ? -21.461 0.731 17.788 1.00 98.44 156 LEU A CA 1
ATOM 1179 C C . LEU A 1 156 ? -22.201 1.428 18.933 1.00 98.44 156 LEU A C 1
ATOM 1181 O O . LEU A 1 156 ? -22.907 2.412 18.723 1.00 98.44 156 LEU A O 1
ATOM 1185 N N . ILE A 1 157 ? -21.992 0.959 20.162 1.00 98.31 157 ILE A N 1
ATOM 1186 C CA . ILE A 1 157 ? -22.210 1.740 21.384 1.00 98.31 157 ILE A CA 1
ATOM 1187 C C . ILE A 1 157 ? -20.848 2.274 21.822 1.00 98.31 157 ILE A C 1
ATOM 1189 O O . ILE A 1 157 ? -19.973 1.495 22.181 1.00 98.31 157 ILE A O 1
ATOM 1193 N N . LEU A 1 158 ? -20.662 3.589 21.803 1.00 98.56 158 LEU A N 1
ATOM 1194 C CA . LEU A 1 158 ? -19.421 4.243 22.200 1.00 98.56 158 LEU A CA 1
ATOM 1195 C C . LEU A 1 158 ? -19.585 4.922 23.563 1.00 98.56 158 LEU A C 1
ATOM 1197 O O . LEU A 1 158 ? -20.391 5.841 23.713 1.00 98.56 158 LEU A O 1
ATOM 1201 N N . TYR A 1 159 ? -18.780 4.506 24.535 1.00 98.56 159 TYR A N 1
ATOM 1202 C CA . TYR A 1 159 ? -18.624 5.187 25.815 1.00 98.56 159 TYR A CA 1
ATOM 1203 C C . TYR A 1 159 ? -17.425 6.131 25.768 1.00 98.56 159 TYR A C 1
ATOM 1205 O O . TYR A 1 159 ? -16.338 5.742 25.339 1.00 98.56 159 TYR A O 1
ATOM 1213 N N . THR A 1 160 ? -17.609 7.383 26.186 1.00 98.56 160 THR A N 1
ATOM 1214 C CA . THR A 1 160 ? -16.541 8.386 26.144 1.00 98.56 160 THR A CA 1
ATOM 1215 C C . THR A 1 160 ? -16.685 9.476 27.199 1.00 98.56 160 THR A C 1
ATOM 1217 O O . THR A 1 160 ? -17.776 9.987 27.441 1.00 98.56 160 THR A O 1
ATOM 1220 N N . ASP A 1 161 ? -15.574 9.872 27.804 1.00 98.06 161 ASP A N 1
ATOM 1221 C CA . ASP A 1 161 ? -15.446 11.056 28.659 1.00 98.06 161 ASP A CA 1
ATOM 1222 C C . ASP A 1 161 ? -14.923 12.288 27.902 1.00 98.06 161 ASP A C 1
ATOM 1224 O O . ASP A 1 161 ? -14.849 13.378 28.474 1.00 98.06 161 ASP A O 1
ATOM 1228 N N . VAL A 1 162 ? -14.622 12.154 26.604 1.00 97.88 162 VAL A N 1
ATOM 1229 C CA . VAL A 1 162 ? -14.286 13.299 25.756 1.00 97.88 162 VAL A CA 1
ATOM 1230 C C . VAL A 1 162 ? -15.488 14.254 25.735 1.00 97.88 162 VAL A C 1
ATOM 1232 O O . VAL A 1 162 ? -16.623 13.786 25.577 1.00 97.88 162 VAL A O 1
ATOM 1235 N N . PRO A 1 163 ? -15.301 15.578 25.890 1.00 96.38 163 PRO A N 1
ATOM 1236 C CA . PRO A 1 163 ? -16.409 16.528 25.960 1.00 96.38 163 PRO A CA 1
ATOM 1237 C C . PRO A 1 163 ? -17.327 16.517 24.731 1.00 96.38 163 PRO A C 1
ATOM 1239 O O . PRO A 1 163 ? -16.893 16.307 23.599 1.00 96.38 163 PRO A O 1
ATOM 1242 N N . ALA A 1 164 ? -18.613 16.816 24.943 1.00 96.38 164 ALA A N 1
ATOM 1243 C CA . ALA A 1 164 ? -19.607 16.925 23.867 1.00 96.38 164 ALA A CA 1
ATOM 1244 C C . ALA A 1 164 ? -19.307 18.046 22.861 1.00 96.38 164 ALA A C 1
ATOM 1246 O O . ALA A 1 164 ? -19.776 17.990 21.730 1.00 96.38 164 ALA A O 1
ATOM 1247 N N . THR A 1 165 ? -18.502 19.031 23.265 1.00 95.88 165 THR A N 1
ATOM 1248 C CA . THR A 1 165 ? -18.036 20.131 22.414 1.00 95.88 165 THR A CA 1
ATOM 1249 C C . THR A 1 165 ? -17.082 19.675 21.309 1.00 95.88 165 THR A C 1
ATOM 1251 O O . THR A 1 165 ? -16.857 20.423 20.362 1.00 95.88 165 THR A O 1
ATOM 1254 N N . VAL A 1 166 ? -16.530 18.459 21.391 1.00 96.12 166 VAL A N 1
ATOM 1255 C CA . VAL A 1 166 ? -15.748 17.857 20.307 1.00 96.12 166 VAL A CA 1
ATOM 1256 C C . VAL A 1 166 ? -16.714 17.185 19.327 1.00 96.12 166 VAL A C 1
ATOM 1258 O O . VAL A 1 166 ? -17.052 16.006 19.466 1.00 96.12 166 VAL A O 1
ATOM 1261 N N . GLU A 1 167 ? -17.188 17.953 18.344 1.00 94.50 167 GLU A N 1
ATOM 1262 C CA . GLU A 1 167 ? -18.242 17.534 17.406 1.00 94.50 167 GLU A CA 1
ATOM 1263 C C . GLU A 1 167 ? -17.910 16.238 16.651 1.00 94.50 167 GLU A C 1
ATOM 1265 O O . GLU A 1 167 ? -18.778 15.382 16.490 1.00 94.50 167 GLU A O 1
ATOM 1270 N N . GLU A 1 168 ? -16.654 16.042 16.241 1.00 95.12 168 GLU A N 1
ATOM 1271 C CA . GLU A 1 168 ? -16.227 14.828 15.529 1.00 95.12 168 GLU A CA 1
ATOM 1272 C C . GLU A 1 168 ? -16.450 13.548 16.343 1.00 95.12 168 GLU A C 1
ATOM 1274 O O . GLU A 1 168 ? -16.802 12.515 15.777 1.00 95.12 168 GLU A O 1
ATOM 1279 N N . VAL A 1 169 ? -16.345 13.607 17.677 1.00 97.62 169 VAL A N 1
ATOM 1280 C CA . VAL A 1 169 ? -16.634 12.449 18.540 1.00 97.62 169 VAL A CA 1
ATOM 1281 C C . VAL A 1 169 ? -18.107 12.050 18.468 1.00 97.62 169 VAL A C 1
ATOM 1283 O O . VAL A 1 169 ? -18.426 10.868 18.570 1.00 97.62 169 VAL A O 1
ATOM 1286 N N . GLN A 1 170 ? -19.014 13.009 18.251 1.00 96.75 170 GLN A N 1
ATOM 1287 C CA . GLN A 1 170 ? -20.449 12.721 18.153 1.00 96.75 170 GLN A CA 1
ATOM 1288 C C . GLN A 1 170 ? -20.788 11.917 16.892 1.00 96.75 170 GLN A C 1
ATOM 1290 O O . GLN A 1 170 ? -21.759 11.166 16.885 1.00 96.75 170 GLN A O 1
ATOM 1295 N N . LYS A 1 171 ? -19.966 12.041 15.844 1.00 96.69 171 LYS A N 1
ATOM 1296 C CA . LYS A 1 171 ? -20.170 11.382 14.548 1.00 96.69 171 LYS A CA 1
ATOM 1297 C C . LYS A 1 171 ? -19.627 9.953 14.512 1.00 96.69 171 LYS A C 1
ATOM 1299 O O . LYS A 1 171 ? -19.994 9.193 13.622 1.00 96.69 171 LYS A O 1
ATOM 1304 N N . LEU A 1 172 ? -18.776 9.566 15.466 1.00 98.12 172 LEU A N 1
ATOM 1305 C CA . LEU A 1 172 ? -18.068 8.281 15.449 1.00 98.12 172 LEU A CA 1
ATOM 1306 C C . LEU A 1 172 ? -18.986 7.053 15.301 1.00 98.12 172 LEU A C 1
ATOM 1308 O O . LEU A 1 172 ? -18.700 6.243 14.421 1.00 98.12 172 LEU A O 1
ATOM 1312 N N . PRO A 1 173 ? -20.105 6.907 16.047 1.00 98.31 173 PRO A N 1
ATOM 1313 C CA . PRO A 1 173 ? -20.995 5.762 15.848 1.00 98.31 173 PRO A CA 1
ATOM 1314 C C . PRO A 1 173 ? -21.592 5.697 14.439 1.00 98.31 173 PRO A C 1
ATOM 1316 O O . PRO A 1 173 ? -21.621 4.628 13.842 1.00 98.31 173 PRO A O 1
ATOM 1319 N N . GLN A 1 174 ? -21.994 6.839 13.873 1.00 97.56 174 GLN A N 1
ATOM 1320 C CA . GLN A 1 174 ? -22.523 6.900 12.508 1.00 97.56 174 GLN A CA 1
ATOM 1321 C C . GLN A 1 174 ? -21.447 6.561 11.468 1.00 97.56 174 GLN A C 1
ATOM 1323 O O . GLN A 1 174 ? -21.719 5.852 10.506 1.00 97.56 174 GLN A O 1
ATOM 1328 N N . ILE A 1 175 ? -20.216 7.043 11.652 1.00 98.31 175 ILE A N 1
ATOM 1329 C CA . ILE A 1 175 ? -19.094 6.714 10.761 1.00 98.31 175 ILE A CA 1
ATOM 1330 C C . ILE A 1 175 ? -18.788 5.216 10.829 1.00 98.31 175 ILE A C 1
ATOM 1332 O O . ILE A 1 175 ? -18.547 4.592 9.800 1.00 98.31 175 ILE A O 1
ATOM 1336 N N . PHE A 1 176 ? -18.853 4.615 12.019 1.00 98.56 176 PHE A N 1
ATOM 1337 C CA . PHE A 1 176 ? -18.721 3.169 12.160 1.00 98.56 176 PHE A CA 1
ATOM 1338 C C . PHE A 1 176 ? -19.836 2.422 11.419 1.00 98.56 176 PHE A C 1
ATOM 1340 O O . PHE A 1 176 ? -19.560 1.453 10.714 1.00 98.56 176 PHE A O 1
ATOM 1347 N N . ASP A 1 177 ? -21.077 2.910 11.494 1.00 98.19 177 ASP A N 1
ATOM 1348 C CA . ASP A 1 177 ? -22.199 2.334 10.748 1.00 98.19 177 ASP A CA 1
ATOM 1349 C C . ASP A 1 177 ? -21.966 2.360 9.226 1.00 98.19 177 ASP A C 1
ATOM 1351 O O . ASP A 1 177 ? -22.385 1.437 8.529 1.00 98.19 177 ASP A O 1
ATOM 1355 N N . LEU A 1 178 ? -21.255 3.372 8.715 1.00 98.00 178 LEU A N 1
ATOM 1356 C CA . LEU A 1 178 ? -20.849 3.471 7.307 1.00 98.00 178 LEU A CA 1
ATOM 1357 C C . LEU A 1 178 ? -19.653 2.573 6.953 1.00 98.00 178 LEU A C 1
ATOM 1359 O O . LEU A 1 178 ? -19.518 2.169 5.800 1.00 98.00 178 LEU A O 1
ATOM 1363 N N . ALA A 1 179 ? -18.803 2.226 7.921 1.00 98.50 179 ALA A N 1
ATOM 1364 C CA . ALA A 1 179 ? -17.681 1.314 7.704 1.00 98.50 179 ALA A CA 1
ATOM 1365 C C . ALA A 1 179 ? -18.157 -0.131 7.486 1.00 98.50 179 ALA A C 1
ATOM 1367 O O . ALA A 1 179 ? -17.590 -0.852 6.667 1.00 98.50 179 ALA A O 1
ATOM 1368 N N . VAL A 1 180 ? -19.219 -0.558 8.178 1.00 98.38 180 VAL A N 1
ATOM 1369 C CA . VAL A 1 180 ? -19.695 -1.952 8.145 1.00 98.38 180 VAL A CA 1
ATOM 1370 C C . VAL A 1 180 ? -20.049 -2.451 6.731 1.00 98.38 180 VAL A C 1
ATOM 1372 O O . VAL A 1 180 ? -19.582 -3.535 6.368 1.00 98.38 180 VAL A O 1
ATOM 1375 N N . PRO A 1 181 ? -20.800 -1.711 5.890 1.00 97.81 181 PRO A N 1
ATOM 1376 C CA . PRO A 1 181 ? -21.044 -2.110 4.502 1.00 97.81 181 PRO A CA 1
ATOM 1377 C C . PRO A 1 181 ? -19.770 -2.250 3.657 1.00 97.81 181 PRO A C 1
ATOM 1379 O O . PRO A 1 181 ? -19.670 -3.181 2.856 1.00 97.81 181 PRO A O 1
ATOM 1382 N N . GLU A 1 182 ? -18.779 -1.374 3.846 1.00 98.38 182 GLU A N 1
ATOM 1383 C CA . GLU A 1 182 ? -17.497 -1.448 3.131 1.00 98.38 182 GLU A CA 1
ATOM 1384 C C . GLU A 1 182 ? -16.688 -2.687 3.557 1.00 98.38 182 GLU A C 1
ATOM 1386 O O . GLU A 1 182 ? -16.120 -3.377 2.706 1.00 98.38 182 GLU A O 1
ATOM 1391 N N . LEU A 1 183 ? -16.709 -3.045 4.849 1.00 98.56 183 LEU A N 1
ATOM 1392 C CA . LEU A 1 183 ? -16.120 -4.295 5.350 1.00 98.56 183 LEU A CA 1
ATOM 1393 C C . LEU A 1 183 ? -16.835 -5.526 4.780 1.00 98.56 183 LEU A C 1
ATOM 1395 O O . LEU A 1 183 ? -16.181 -6.451 4.295 1.00 98.56 183 LEU A O 1
ATOM 1399 N N . CYS A 1 184 ? -18.172 -5.522 4.772 1.00 98.38 184 CYS A N 1
ATOM 1400 C CA . CYS A 1 184 ? -18.978 -6.588 4.172 1.00 98.38 184 CYS A CA 1
ATOM 1401 C C . CYS A 1 184 ? -18.613 -6.802 2.704 1.00 98.38 184 CYS A C 1
ATOM 1403 O O . CYS A 1 184 ? -18.363 -7.931 2.283 1.00 98.38 184 CYS A O 1
ATOM 1405 N N . LYS A 1 185 ? -18.513 -5.714 1.937 1.00 97.94 185 LYS A N 1
ATOM 1406 C CA . LYS A 1 185 ? -18.114 -5.737 0.529 1.00 97.94 185 LYS A CA 1
ATOM 1407 C C . LYS A 1 185 ? -16.706 -6.299 0.341 1.00 97.94 185 LYS A C 1
ATOM 1409 O O . LYS A 1 185 ? -16.514 -7.148 -0.526 1.00 97.94 185 LYS A O 1
ATOM 1414 N N . TYR A 1 186 ? -15.735 -5.859 1.143 1.00 98.00 186 TYR A N 1
ATOM 1415 C CA . TYR A 1 186 ? -14.355 -6.336 1.044 1.00 98.00 186 TYR A CA 1
ATOM 1416 C C . TYR A 1 186 ? -14.250 -7.839 1.356 1.00 98.00 186 TYR A C 1
ATOM 1418 O O . TYR A 1 186 ? -13.687 -8.620 0.582 1.00 98.00 186 TYR A O 1
ATOM 1426 N N . PHE A 1 187 ? -14.849 -8.274 2.466 1.00 97.75 187 PHE A N 1
ATOM 1427 C CA . PHE A 1 187 ? -14.765 -9.661 2.916 1.00 97.75 187 PHE A CA 1
ATOM 1428 C C . PHE A 1 187 ? -15.787 -10.592 2.248 1.00 97.75 187 PHE A C 1
ATOM 1430 O O . PHE A 1 187 ? -15.622 -11.810 2.291 1.00 97.75 187 PHE A O 1
ATOM 1437 N N . GLY A 1 188 ? -16.770 -10.069 1.518 1.00 97.12 188 GLY A N 1
ATOM 1438 C CA . GLY A 1 188 ? -17.841 -10.867 0.914 1.00 97.12 188 GLY A CA 1
ATOM 1439 C C . GLY A 1 188 ? -18.793 -11.457 1.957 1.00 97.12 188 GLY A C 1
ATOM 1440 O O . GLY A 1 188 ? -19.251 -12.586 1.800 1.00 97.12 188 GLY A O 1
ATOM 1441 N N . VAL A 1 189 ? -19.048 -10.714 3.035 1.00 97.38 189 VAL A N 1
ATOM 1442 C CA . VAL A 1 189 ? -20.030 -11.071 4.065 1.00 97.38 189 VAL A CA 1
ATOM 1443 C C . VAL A 1 189 ? -21.360 -10.418 3.705 1.00 97.38 189 VAL A C 1
ATOM 1445 O O . VAL A 1 189 ? -21.395 -9.253 3.321 1.00 97.38 189 VAL A O 1
ATOM 1448 N N . ASP A 1 190 ? -22.452 -11.168 3.815 1.00 96.69 190 ASP A N 1
ATOM 1449 C CA . ASP A 1 190 ? -23.800 -10.656 3.564 1.00 96.69 190 ASP A CA 1
ATOM 1450 C C . ASP A 1 190 ? -24.206 -9.643 4.658 1.00 96.69 190 ASP A C 1
ATOM 1452 O O . ASP A 1 190 ? -24.311 -10.042 5.824 1.00 96.69 190 ASP A O 1
ATOM 1456 N N . PRO A 1 191 ? -24.465 -8.363 4.315 1.00 95.31 191 PRO A N 1
ATOM 1457 C CA . PRO A 1 191 ? -24.831 -7.333 5.287 1.00 95.31 191 PRO A CA 1
ATOM 1458 C C . PRO A 1 191 ? -26.094 -7.645 6.099 1.00 95.31 191 PRO A C 1
ATOM 1460 O O . PRO A 1 191 ? -26.220 -7.155 7.220 1.00 95.31 191 PRO A O 1
ATOM 1463 N N . SER A 1 192 ? -27.021 -8.458 5.573 1.00 94.25 192 SER A N 1
ATOM 1464 C CA . SER A 1 192 ? -28.251 -8.833 6.291 1.00 94.25 192 SER A CA 1
ATOM 1465 C C . SER A 1 192 ? -27.963 -9.628 7.569 1.00 94.25 192 SER A C 1
ATOM 1467 O O . SER A 1 192 ? -28.694 -9.533 8.553 1.00 94.25 192 SER A O 1
ATOM 1469 N N . LYS A 1 193 ? -26.836 -10.349 7.616 1.00 93.56 193 LYS A N 1
ATOM 1470 C CA . LYS A 1 193 ? -26.409 -11.085 8.814 1.00 93.56 193 LYS A CA 1
ATOM 1471 C C . LYS A 1 193 ? -25.980 -10.155 9.948 1.00 93.56 193 LYS A C 1
ATOM 1473 O O . LYS A 1 193 ? -25.983 -10.562 11.105 1.00 93.56 193 LYS A O 1
ATOM 1478 N N . LEU A 1 194 ? -25.623 -8.911 9.629 1.00 94.69 194 LEU A N 1
ATOM 1479 C CA . LEU A 1 194 ? -25.079 -7.947 10.579 1.00 94.69 194 LEU A CA 1
ATOM 1480 C C . LEU A 1 194 ? -26.146 -7.049 11.202 1.00 94.69 194 LEU A C 1
ATOM 1482 O O . LEU A 1 194 ? -25.799 -6.213 12.028 1.00 94.69 194 LEU A O 1
ATOM 1486 N N . GLU A 1 195 ? -27.430 -7.200 10.861 1.00 90.75 195 GLU A N 1
ATOM 1487 C CA . GLU A 1 195 ? -28.502 -6.309 11.335 1.00 90.75 195 GLU A CA 1
ATOM 1488 C C . GLU A 1 195 ? -28.529 -6.119 12.857 1.00 90.75 195 GLU A C 1
ATOM 1490 O O . GLU A 1 195 ? -28.798 -5.014 13.327 1.00 90.75 195 GLU A O 1
ATOM 1495 N N . GLN A 1 196 ? -28.206 -7.176 13.606 1.00 90.75 196 GLN A N 1
ATOM 1496 C CA . GLN A 1 196 ? -28.151 -7.177 15.071 1.00 90.75 196 GLN A CA 1
ATOM 1497 C C . GLN A 1 196 ? -26.722 -7.112 15.626 1.00 90.75 196 GLN A C 1
ATOM 1499 O O . GLN A 1 196 ? -26.537 -7.047 16.841 1.00 90.75 196 GLN A O 1
ATOM 1504 N N . TRP A 1 197 ? -25.707 -7.140 14.759 1.00 95.56 197 TRP A N 1
ATOM 1505 C CA . TRP A 1 197 ? -24.317 -7.112 15.188 1.00 95.56 197 TRP A CA 1
ATOM 1506 C C . TRP A 1 197 ? -23.952 -5.738 15.726 1.00 95.56 197 TRP A C 1
ATOM 1508 O O . TRP A 1 197 ? -24.190 -4.712 15.080 1.00 95.56 197 TRP A O 1
ATOM 1518 N N . LYS A 1 198 ? -23.362 -5.733 16.918 1.00 95.94 198 LYS A N 1
ATOM 1519 C CA . LYS A 1 198 ? -23.041 -4.523 17.656 1.00 95.94 198 LYS A CA 1
ATOM 1520 C C . LYS A 1 198 ? -21.772 -4.723 18.473 1.00 95.94 198 LYS A C 1
ATOM 1522 O O . LYS A 1 198 ? -21.534 -5.806 18.997 1.00 95.94 198 LYS A O 1
ATOM 1527 N N . LEU A 1 199 ? -20.991 -3.657 18.595 1.00 97.06 199 LEU A N 1
ATOM 1528 C CA . LEU A 1 199 ? -19.795 -3.576 19.426 1.00 97.06 199 LEU A CA 1
ATOM 1529 C C . LEU A 1 199 ? -19.968 -2.533 20.528 1.00 97.06 199 LEU A C 1
ATOM 1531 O O . LEU A 1 199 ? -20.746 -1.583 20.390 1.00 97.06 199 LEU A O 1
ATOM 1535 N N . VAL A 1 200 ? -19.189 -2.685 21.595 1.00 97.62 200 VAL A N 1
ATOM 1536 C CA . VAL A 1 200 ? -18.998 -1.666 22.628 1.00 97.62 200 VAL A CA 1
ATOM 1537 C C . VAL A 1 200 ? -17.590 -1.090 22.527 1.00 97.62 200 VAL A C 1
ATOM 1539 O O . VAL A 1 200 ? -16.607 -1.763 22.815 1.00 97.62 200 VAL A O 1
ATOM 1542 N N . GLY A 1 201 ? -17.492 0.179 22.152 1.00 97.56 201 GLY A N 1
ATOM 1543 C CA . GLY A 1 201 ? -16.239 0.922 22.124 1.00 97.56 201 GLY A CA 1
ATOM 1544 C C . GLY A 1 201 ? -16.073 1.812 23.350 1.00 97.56 201 GLY A C 1
ATOM 1545 O O . GLY A 1 201 ? -17.042 2.398 23.833 1.00 97.56 201 GLY A O 1
ATOM 1546 N N . CYS A 1 202 ? -14.838 1.987 23.810 1.00 98.12 202 CYS A N 1
ATOM 1547 C CA . CYS A 1 202 ? -14.454 3.008 24.782 1.00 98.12 202 CYS A CA 1
ATOM 1548 C C . CYS A 1 202 ? -13.449 3.981 24.153 1.00 98.12 202 CYS A C 1
ATOM 1550 O O . CYS A 1 202 ? -12.350 3.569 23.792 1.00 98.12 202 CYS A O 1
ATOM 1552 N N . LEU A 1 203 ? -13.803 5.265 24.055 1.00 98.44 203 LEU A N 1
ATOM 1553 C CA . LEU A 1 203 ? -12.890 6.355 23.691 1.00 98.44 203 LEU A CA 1
ATOM 1554 C C . LEU A 1 203 ? -12.497 7.110 24.964 1.00 98.44 203 LEU A C 1
ATOM 1556 O O . LEU A 1 203 ? -13.333 7.807 25.544 1.00 98.44 203 LEU A O 1
ATOM 1560 N N . ILE A 1 204 ? -11.239 6.959 25.373 1.00 97.75 204 ILE A N 1
ATOM 1561 C CA . ILE A 1 204 ? -10.756 7.278 26.721 1.00 97.75 204 ILE A CA 1
ATOM 1562 C C . ILE A 1 204 ? -9.867 8.527 26.711 1.00 97.75 204 ILE A C 1
ATOM 1564 O O . ILE A 1 204 ? -8.797 8.511 26.105 1.00 97.75 204 ILE A O 1
ATOM 1568 N N . GLU A 1 205 ? -10.262 9.572 27.433 1.00 97.06 205 GLU A N 1
ATOM 1569 C CA . GLU A 1 205 ? -9.392 10.684 27.842 1.00 97.06 205 GLU A CA 1
ATOM 1570 C C . GLU A 1 205 ? -8.737 10.388 29.207 1.00 97.06 205 GLU A C 1
ATOM 1572 O O . GLU A 1 205 ? -7.525 10.521 29.362 1.00 97.06 205 GLU A O 1
ATOM 1577 N N . ASP A 1 206 ? -9.521 9.925 30.189 1.00 96.25 206 ASP A N 1
ATOM 1578 C CA . ASP A 1 206 ? -9.119 9.696 31.582 1.00 96.25 206 ASP A CA 1
ATOM 1579 C C . ASP A 1 206 ? -9.345 8.224 31.992 1.00 96.25 206 ASP A C 1
ATOM 1581 O O . ASP A 1 206 ? -10.420 7.818 32.451 1.00 96.25 206 ASP A O 1
ATOM 1585 N N . LYS A 1 207 ? -8.303 7.390 31.825 1.00 94.44 207 LYS A N 1
ATOM 1586 C CA . LYS A 1 207 ? -8.322 5.935 32.110 1.00 94.44 207 LYS A CA 1
ATOM 1587 C C . LYS A 1 207 ? -8.901 5.584 33.496 1.00 94.44 207 LYS A C 1
ATOM 1589 O O . LYS A 1 207 ? -9.772 4.708 33.544 1.00 94.44 207 LYS A O 1
ATOM 1594 N N . PRO A 1 208 ? -8.496 6.235 34.609 1.00 95.00 208 PRO A N 1
ATOM 1595 C CA . PRO A 1 208 ? -9.094 6.017 35.928 1.00 95.00 208 PRO A CA 1
ATOM 1596 C C . PRO A 1 208 ? -10.629 6.035 35.982 1.00 95.00 208 PRO A C 1
ATOM 1598 O O . PRO A 1 208 ? -11.214 5.243 36.724 1.00 95.00 208 PRO A O 1
ATOM 1601 N N . ARG A 1 209 ? -11.315 6.874 35.190 1.00 95.50 209 ARG A N 1
ATOM 1602 C CA . ARG A 1 209 ? -12.793 6.923 35.185 1.00 95.50 209 ARG A CA 1
ATOM 1603 C C . ARG A 1 209 ? -13.404 5.639 34.641 1.00 95.50 209 ARG A C 1
ATOM 1605 O O . ARG A 1 209 ? -14.347 5.100 35.223 1.00 95.50 209 ARG A O 1
ATOM 1612 N N . PHE A 1 210 ? -12.838 5.120 33.553 1.00 96.06 210 PHE A N 1
ATOM 1613 C CA . PHE A 1 210 ? -13.275 3.862 32.946 1.00 96.06 210 PHE A CA 1
ATOM 1614 C C . PHE A 1 210 ? -13.002 2.673 33.869 1.00 96.06 210 PHE A C 1
ATOM 1616 O O . PHE A 1 210 ? -13.825 1.760 33.958 1.00 96.06 210 PHE A O 1
ATOM 1623 N N . GLN A 1 211 ? -11.896 2.709 34.617 1.00 94.12 211 GLN A N 1
ATOM 1624 C CA . GLN A 1 211 ? -11.599 1.700 35.635 1.00 94.12 211 GLN A CA 1
ATOM 1625 C C . GLN A 1 211 ? -12.610 1.739 36.789 1.00 94.12 211 GLN A C 1
ATOM 1627 O O . GLN A 1 211 ? -13.164 0.707 37.161 1.00 94.12 211 GLN A O 1
ATOM 1632 N N . GLY A 1 212 ? -12.922 2.929 37.313 1.00 92.06 212 GLY A N 1
ATOM 1633 C CA . GLY A 1 212 ? -13.853 3.093 38.436 1.00 92.06 212 GLY A CA 1
ATOM 1634 C C . GLY A 1 212 ? -15.287 2.633 38.138 1.00 92.06 212 GLY A C 1
ATOM 1635 O O . GLY A 1 212 ? -15.977 2.108 39.020 1.00 92.06 212 GLY A O 1
ATOM 1636 N N . CYS A 1 213 ? -15.742 2.776 36.889 1.00 92.75 213 CYS A N 1
ATOM 1637 C CA . CYS A 1 213 ? -17.075 2.331 36.477 1.00 92.75 213 CYS A CA 1
ATOM 1638 C C . CYS A 1 213 ? -17.130 0.883 35.963 1.00 92.75 213 CYS A C 1
ATOM 1640 O O . CYS A 1 213 ? -18.224 0.332 35.895 1.00 92.75 213 CYS A O 1
ATOM 1642 N N . GLY A 1 214 ? -15.988 0.232 35.716 1.00 91.06 214 GLY A N 1
ATOM 1643 C CA . GLY A 1 214 ? -15.922 -1.158 35.243 1.00 91.06 214 GLY A CA 1
ATOM 1644 C C . GLY A 1 214 ? -15.896 -1.320 33.720 1.00 91.06 214 GLY A C 1
ATOM 1645 O O . GLY A 1 214 ? -15.940 -2.447 33.239 1.00 91.06 214 GLY A O 1
ATOM 1646 N N . LEU A 1 215 ? -15.777 -0.224 32.961 1.00 92.62 215 LEU A N 1
ATOM 1647 C CA . LEU A 1 215 ? -15.570 -0.265 31.509 1.00 92.62 215 LEU A CA 1
ATOM 1648 C C . LEU A 1 215 ? -14.144 -0.683 31.126 1.00 92.62 215 LEU A C 1
ATOM 1650 O O . LEU A 1 215 ? -13.937 -1.155 30.015 1.00 92.62 215 LEU A O 1
ATOM 1654 N N . TYR A 1 216 ? -13.170 -0.522 32.024 1.00 90.56 216 TYR A N 1
ATOM 1655 C CA . TYR A 1 216 ? -11.788 -0.981 31.855 1.00 90.56 216 TYR A CA 1
ATOM 1656 C C . TYR A 1 216 ? -11.401 -1.839 33.062 1.00 90.56 216 TYR A C 1
ATOM 1658 O O . TYR A 1 216 ? -11.202 -1.317 34.157 1.00 90.56 216 TYR A O 1
ATOM 1666 N N . ASN A 1 217 ? -11.295 -3.155 32.884 1.00 83.94 217 ASN A N 1
ATOM 1667 C CA . ASN A 1 217 ? -10.999 -4.095 33.968 1.00 83.94 217 ASN A CA 1
ATOM 1668 C C . ASN A 1 217 ? -9.573 -4.672 33.865 1.00 83.94 217 ASN A C 1
ATOM 1670 O O . ASN A 1 217 ? -8.818 -4.341 32.953 1.00 83.94 217 ASN A O 1
ATOM 1674 N N . GLY A 1 218 ? -9.195 -5.520 34.826 1.00 72.50 218 GLY A N 1
ATOM 1675 C CA . GLY A 1 218 ? -7.849 -6.105 34.909 1.00 72.50 218 GLY A CA 1
ATOM 1676 C C . GLY A 1 218 ? -7.483 -7.073 33.777 1.00 72.50 218 GLY A C 1
ATOM 1677 O O . GLY A 1 218 ? -6.311 -7.409 33.643 1.00 72.50 218 GLY A O 1
ATOM 1678 N N . ASP A 1 219 ? -8.448 -7.488 32.951 1.00 79.00 219 ASP A N 1
ATOM 1679 C CA . ASP A 1 219 ? -8.214 -8.398 31.824 1.00 79.00 219 ASP A CA 1
ATOM 1680 C C . ASP A 1 219 ? -7.880 -7.659 30.518 1.00 79.00 219 ASP A C 1
ATOM 1682 O O . ASP A 1 219 ? -7.651 -8.301 29.486 1.00 79.00 219 ASP A O 1
ATOM 1686 N N . VAL A 1 220 ? -7.905 -6.323 30.540 1.00 84.62 220 VAL A N 1
ATOM 1687 C CA . VAL A 1 220 ? -7.452 -5.469 29.442 1.00 84.62 220 VAL A CA 1
ATOM 1688 C C . VAL A 1 220 ? -5.975 -5.139 29.694 1.00 84.62 220 VAL A C 1
ATOM 1690 O O . VAL A 1 220 ? -5.676 -4.444 30.672 1.00 84.62 220 VAL A O 1
ATOM 1693 N N . PRO A 1 221 ? -5.038 -5.630 28.859 1.00 83.62 221 PRO A N 1
ATOM 1694 C CA . PRO A 1 221 ? -3.617 -5.350 29.038 1.00 83.62 221 PRO A CA 1
ATOM 1695 C C . PRO A 1 221 ? -3.334 -3.855 28.866 1.00 83.62 221 PRO A C 1
ATOM 1697 O O . PRO A 1 221 ? -4.170 -3.098 28.374 1.00 83.62 221 PRO A O 1
ATOM 1700 N N . ASP A 1 222 ? -2.140 -3.411 29.247 1.00 82.69 222 ASP A N 1
ATOM 1701 C CA . ASP A 1 222 ? -1.693 -2.087 28.829 1.00 82.69 222 ASP A CA 1
ATOM 1702 C C . ASP A 1 222 ? -1.445 -2.079 27.317 1.00 82.69 222 ASP A C 1
ATOM 1704 O O . ASP A 1 222 ? -0.809 -2.978 26.764 1.00 82.69 222 ASP A O 1
ATOM 1708 N N . PHE A 1 223 ? -1.952 -1.045 26.654 1.00 85.44 223 PHE A N 1
ATOM 1709 C CA . PHE A 1 223 ? -1.810 -0.830 25.220 1.00 85.44 223 PHE A CA 1
ATOM 1710 C C . PHE A 1 223 ? -1.487 0.644 24.947 1.00 85.44 223 PHE A C 1
ATOM 1712 O O . PHE A 1 223 ? -1.897 1.515 25.720 1.00 85.44 223 PHE A O 1
ATOM 1719 N N . PRO A 1 224 ? -0.750 0.955 23.868 1.00 79.06 224 PRO A N 1
ATOM 1720 C CA . PRO A 1 224 ? -0.328 2.324 23.593 1.00 79.06 224 PRO A CA 1
ATOM 1721 C C . PRO A 1 224 ? -1.454 3.198 23.029 1.00 79.06 224 PRO A C 1
ATOM 1723 O O . PRO A 1 224 ? -1.548 4.366 23.391 1.00 79.06 224 PRO A O 1
ATOM 1726 N N . ASN A 1 225 ? -2.298 2.653 22.144 1.00 86.31 225 ASN A N 1
ATOM 1727 C CA . ASN A 1 225 ? -3.281 3.444 21.393 1.00 86.31 225 ASN A CA 1
ATOM 1728 C C . ASN A 1 225 ? -4.671 2.809 21.364 1.00 86.31 225 ASN A C 1
ATOM 1730 O O . ASN A 1 225 ? -5.643 3.500 21.661 1.00 86.31 225 ASN A O 1
ATOM 1734 N N . GLY A 1 226 ? -4.753 1.522 21.024 1.00 90.88 226 GLY A N 1
ATOM 1735 C CA . GLY A 1 226 ? -5.998 0.772 20.926 1.00 90.88 226 GLY A CA 1
ATOM 1736 C C . GLY A 1 226 ? -5.818 -0.694 21.311 1.00 90.88 226 GLY A C 1
ATOM 1737 O O . GLY A 1 226 ? -4.688 -1.186 21.388 1.00 90.88 226 GLY A O 1
ATOM 1738 N N . PHE A 1 227 ? -6.930 -1.342 21.643 1.00 91.50 227 PHE A N 1
ATOM 1739 C CA . PHE A 1 227 ? -7.011 -2.770 21.904 1.00 91.50 227 PHE A CA 1
ATOM 1740 C C . PHE A 1 227 ? -8.437 -3.277 21.683 1.00 91.50 227 PHE A C 1
ATOM 1742 O O . PHE A 1 227 ? -9.404 -2.636 22.104 1.00 91.50 227 PHE A O 1
ATOM 1749 N N . HIS A 1 228 ? -8.567 -4.478 21.129 1.00 92.75 228 HIS A N 1
ATOM 1750 C CA . HIS A 1 228 ? -9.839 -5.158 20.915 1.00 92.75 228 HIS A CA 1
ATOM 1751 C C . HIS A 1 228 ? -9.875 -6.526 21.613 1.00 92.75 228 HIS A C 1
ATOM 1753 O O . HIS A 1 228 ? -8.908 -7.292 21.602 1.00 92.75 228 HIS A O 1
ATOM 1759 N N . LYS A 1 229 ? -11.041 -6.864 22.175 1.00 90.19 229 LYS A N 1
ATOM 1760 C CA . LYS A 1 229 ? -11.352 -8.185 22.725 1.00 90.19 229 LYS A CA 1
ATOM 1761 C C . LYS A 1 229 ? -12.844 -8.489 22.586 1.00 90.19 229 LYS A C 1
ATOM 1763 O O . LYS A 1 229 ? -13.668 -7.916 23.295 1.00 90.19 229 LYS A O 1
ATOM 1768 N N . GLY A 1 230 ? -13.171 -9.468 21.745 1.00 88.94 230 GLY A N 1
ATOM 1769 C CA . GLY A 1 230 ? -14.544 -9.951 21.592 1.00 88.94 230 GLY A CA 1
ATOM 1770 C C . GLY A 1 230 ? -15.474 -8.865 21.053 1.00 88.94 230 GLY A C 1
ATOM 1771 O O . GLY A 1 230 ? -15.153 -8.207 20.075 1.00 88.94 230 GLY A O 1
ATOM 1772 N N . SER A 1 231 ? -16.607 -8.617 21.701 1.00 92.56 231 SER A N 1
ATOM 1773 C CA . SER A 1 231 ? -17.513 -7.532 21.287 1.00 92.56 231 SER A CA 1
ATOM 1774 C C . SER A 1 231 ? -17.127 -6.151 21.836 1.00 92.56 231 SER A C 1
ATOM 1776 O O . SER A 1 231 ? -17.951 -5.233 21.827 1.00 92.56 231 SER A O 1
ATOM 1778 N N . GLN A 1 232 ? -15.895 -5.984 22.330 1.00 94.69 232 GLN A N 1
ATOM 1779 C CA . GLN A 1 232 ? -15.417 -4.743 22.936 1.00 94.69 232 GLN A CA 1
ATOM 1780 C C . GLN A 1 232 ? -14.101 -4.248 22.333 1.00 94.69 232 GLN A C 1
ATOM 1782 O O . GLN A 1 232 ? -13.225 -5.037 21.977 1.00 94.69 232 GLN A O 1
ATOM 1787 N N . PHE A 1 233 ? -13.928 -2.928 22.300 1.00 96.44 233 PHE A N 1
ATOM 1788 C CA . PHE A 1 233 ? -12.630 -2.304 22.057 1.00 96.44 233 PHE A CA 1
ATOM 1789 C C . PHE A 1 233 ? -12.429 -1.043 22.898 1.00 96.44 233 PHE A C 1
ATOM 1791 O O . PHE A 1 233 ? -13.382 -0.389 23.328 1.00 96.44 233 PHE A O 1
ATOM 1798 N N . TRP A 1 234 ? -11.169 -0.676 23.096 1.00 97.25 234 TRP A N 1
ATOM 1799 C CA . TRP A 1 234 ? -10.740 0.510 23.825 1.00 97.25 234 TRP A CA 1
ATOM 1800 C C . TRP A 1 234 ? -9.715 1.256 22.990 1.00 97.25 234 TRP A C 1
ATOM 1802 O O . TRP A 1 234 ? -8.834 0.640 22.403 1.00 97.25 234 TRP A O 1
ATOM 1812 N N . LEU A 1 235 ? -9.807 2.579 22.960 1.00 96.50 235 LEU A N 1
ATOM 1813 C CA . LEU A 1 235 ? -8.801 3.431 22.347 1.00 96.50 235 LEU A CA 1
ATOM 1814 C C . LEU A 1 235 ? -8.650 4.736 23.125 1.00 96.50 235 LEU A C 1
ATOM 1816 O O . LEU A 1 235 ? -9.629 5.302 23.618 1.00 96.50 235 LEU A O 1
ATOM 1820 N N . TYR A 1 236 ? -7.417 5.218 23.239 1.00 96.50 236 TYR A N 1
ATOM 1821 C CA . TYR A 1 236 ? -7.151 6.521 23.842 1.00 96.50 236 TYR A CA 1
ATOM 1822 C C . TYR A 1 236 ? -7.485 7.641 22.872 1.00 96.50 236 TYR A C 1
ATOM 1824 O O . TYR A 1 236 ? -7.282 7.517 21.658 1.00 96.50 236 TYR A O 1
ATOM 1832 N N . ASN A 1 237 ? -7.965 8.756 23.416 1.00 96.75 237 ASN A N 1
ATOM 1833 C CA . ASN A 1 237 ? -8.225 9.938 22.626 1.00 96.75 237 ASN A CA 1
ATOM 1834 C C . ASN A 1 237 ? -6.952 10.413 21.916 1.00 96.75 237 ASN A C 1
ATOM 1836 O O . ASN A 1 237 ? -5.862 10.442 22.481 1.00 96.75 237 ASN A O 1
ATOM 1840 N N . GLN A 1 238 ? -7.111 10.777 20.646 1.00 96.25 238 GLN A N 1
ATOM 1841 C CA . GLN A 1 238 ? -6.023 11.199 19.776 1.00 96.25 238 GLN A CA 1
ATOM 1842 C C . GLN A 1 238 ? -6.144 12.690 19.450 1.00 96.25 238 GLN A C 1
ATOM 1844 O O . GLN A 1 238 ? -7.264 13.203 19.338 1.00 96.25 238 GLN A O 1
ATOM 1849 N N . PRO A 1 239 ? -5.014 13.384 19.222 1.00 93.56 239 PRO A N 1
ATOM 1850 C CA . PRO A 1 239 ? -5.007 14.800 18.850 1.00 93.56 239 PRO A CA 1
ATOM 1851 C C . PRO A 1 239 ? -5.584 15.066 17.451 1.00 93.56 239 PRO A C 1
ATOM 1853 O O . PRO A 1 239 ? -5.943 16.195 17.137 1.00 93.56 239 PRO A O 1
ATOM 1856 N N . SER A 1 240 ? -5.658 14.038 16.603 1.00 96.31 240 SER A N 1
ATOM 1857 C CA . SER A 1 240 ? -6.184 14.110 15.241 1.00 96.31 240 SER A CA 1
ATOM 1858 C C . SER A 1 240 ? -7.531 13.414 15.154 1.00 96.31 240 SER A C 1
ATOM 1860 O O . SER A 1 240 ? -7.642 12.240 15.511 1.00 96.31 240 SER A O 1
ATOM 1862 N N . ASP A 1 241 ? -8.533 14.107 14.610 1.00 96.81 241 ASP A N 1
ATOM 1863 C CA . ASP A 1 241 ? -9.842 13.510 14.336 1.00 96.81 241 ASP A CA 1
ATOM 1864 C C . ASP A 1 241 ? -9.725 12.347 13.346 1.00 96.81 241 ASP A C 1
ATOM 1866 O O . ASP A 1 241 ? -10.346 11.305 13.547 1.00 96.81 241 ASP A O 1
ATOM 1870 N N . TYR A 1 242 ? -8.862 12.477 12.329 1.00 97.50 242 TYR A N 1
ATOM 1871 C CA . TYR A 1 242 ? -8.569 11.381 11.405 1.00 97.50 242 TYR A CA 1
ATOM 1872 C C . TYR A 1 242 ? -8.010 10.171 12.145 1.00 97.50 242 TYR A C 1
ATOM 1874 O O . TYR A 1 242 ? -8.513 9.067 11.973 1.00 97.50 242 TYR A O 1
ATOM 1882 N N . TYR A 1 243 ? -6.990 10.362 12.986 1.00 97.19 243 TYR A N 1
ATOM 1883 C CA . TYR A 1 243 ? -6.332 9.233 13.640 1.00 97.19 243 TYR A CA 1
ATOM 1884 C C . TYR A 1 243 ? -7.221 8.593 14.715 1.00 97.19 243 TYR A C 1
ATOM 1886 O O . TYR A 1 243 ? -7.215 7.377 14.870 1.00 97.19 243 TYR A O 1
ATOM 1894 N N . ARG A 1 244 ? -8.076 9.379 15.384 1.00 97.62 244 ARG A N 1
ATOM 1895 C CA . ARG A 1 244 ? -9.133 8.855 16.262 1.00 97.62 244 ARG A CA 1
ATOM 1896 C C . ARG A 1 244 ? -10.105 7.955 15.493 1.00 97.62 244 ARG A C 1
ATOM 1898 O O . ARG A 1 244 ? -10.385 6.844 15.938 1.00 97.62 244 ARG A O 1
ATOM 1905 N N . ARG A 1 245 ? -10.600 8.415 14.334 1.00 98.00 245 ARG A N 1
ATOM 1906 C CA . ARG A 1 245 ? -11.459 7.608 13.447 1.00 98.00 245 ARG A CA 1
ATOM 1907 C C . ARG A 1 245 ? -10.734 6.365 12.939 1.00 98.00 245 ARG A C 1
ATOM 1909 O O . ARG A 1 245 ? -11.316 5.288 12.964 1.00 98.00 245 ARG A O 1
ATOM 1916 N N . HIS A 1 246 ? -9.471 6.509 12.533 1.00 98.25 246 HIS A N 1
ATOM 1917 C CA . HIS A 1 246 ? -8.616 5.414 12.071 1.00 98.25 246 HIS A CA 1
ATOM 1918 C C . HIS A 1 246 ? -8.521 4.313 13.121 1.00 98.25 246 HIS A C 1
ATOM 1920 O O . HIS A 1 246 ? -8.812 3.172 12.797 1.00 98.25 246 HIS A O 1
ATOM 1926 N N . LEU A 1 247 ? -8.197 4.646 14.378 1.00 97.88 247 LEU A N 1
ATOM 1927 C CA . LEU A 1 247 ? -8.122 3.660 15.462 1.00 97.88 247 LEU A CA 1
ATOM 1928 C C . LEU A 1 247 ? -9.473 2.985 15.729 1.00 97.88 247 LEU A C 1
ATOM 1930 O O . LEU A 1 247 ? -9.524 1.773 15.890 1.00 97.88 247 LEU A O 1
ATOM 1934 N N . MET A 1 248 ? -10.578 3.737 15.726 1.00 98.56 248 MET A N 1
ATOM 1935 C CA . MET A 1 248 ? -11.912 3.144 15.894 1.00 98.56 248 MET A CA 1
ATOM 1936 C C . MET A 1 248 ? -12.220 2.123 14.790 1.00 98.56 248 MET A C 1
ATOM 1938 O O . MET A 1 248 ? -12.721 1.037 15.073 1.00 98.56 248 MET A O 1
ATOM 1942 N N . ILE A 1 249 ? -11.931 2.466 13.532 1.00 98.69 249 ILE A N 1
ATOM 1943 C CA . ILE A 1 249 ? -12.155 1.560 12.401 1.00 98.69 249 ILE A CA 1
ATOM 1944 C C . ILE A 1 249 ? -11.180 0.378 12.472 1.00 98.69 249 ILE A C 1
ATOM 1946 O O . ILE A 1 249 ? -11.605 -0.750 12.266 1.00 98.69 249 ILE A O 1
ATOM 1950 N N . HIS A 1 250 ? -9.913 0.614 12.813 1.00 98.44 250 HIS A N 1
ATOM 1951 C CA . HIS A 1 250 ? -8.873 -0.404 12.977 1.00 98.44 250 HIS A CA 1
ATOM 1952 C C . HIS A 1 250 ? -9.285 -1.484 13.992 1.00 98.44 250 HIS A C 1
ATOM 1954 O O . HIS A 1 250 ? -9.350 -2.662 13.644 1.00 98.44 250 HIS A O 1
ATOM 1960 N N . GLU A 1 251 ? -9.683 -1.093 15.205 1.00 97.81 251 GLU A N 1
ATOM 1961 C CA . GLU A 1 251 ? -10.186 -2.051 16.201 1.00 97.81 251 GLU A CA 1
ATOM 1962 C C . GLU A 1 251 ? -11.489 -2.725 15.744 1.00 97.81 251 GLU A C 1
ATOM 1964 O O . GLU A 1 251 ? -11.714 -3.917 15.967 1.00 97.81 251 GLU A O 1
ATOM 1969 N N . GLY A 1 252 ? -12.337 -1.982 15.031 1.00 98.00 252 GLY A N 1
ATOM 1970 C CA . GLY A 1 252 ? -13.528 -2.517 14.379 1.00 98.00 252 GLY A CA 1
ATOM 1971 C C . GLY A 1 252 ? -13.242 -3.602 13.349 1.00 98.00 252 GLY A C 1
ATOM 1972 O O . GLY A 1 252 ? -14.003 -4.563 13.254 1.00 98.00 252 GLY A O 1
ATOM 1973 N N . VAL A 1 253 ? -12.152 -3.479 12.590 1.00 98.44 253 VAL A N 1
ATOM 1974 C CA . VAL A 1 253 ? -11.712 -4.485 11.618 1.00 98.44 253 VAL A CA 1
ATOM 1975 C C . VAL A 1 253 ? -11.295 -5.759 12.345 1.00 98.44 253 VAL A C 1
ATOM 1977 O O . VAL A 1 253 ? -11.730 -6.839 11.943 1.00 98.44 253 VAL A O 1
ATOM 1980 N N . HIS A 1 254 ? -10.542 -5.662 13.446 1.00 96.88 254 HIS A N 1
ATOM 1981 C CA . HIS A 1 254 ? -10.217 -6.834 14.267 1.00 96.88 254 HIS A CA 1
ATOM 1982 C C . HIS A 1 254 ? -11.471 -7.541 14.784 1.00 96.88 254 HIS A C 1
ATOM 1984 O O . HIS A 1 254 ? -11.565 -8.770 14.684 1.00 96.88 254 HIS A O 1
ATOM 1990 N N . ALA A 1 255 ? -12.442 -6.778 15.291 1.00 96.38 255 ALA A N 1
ATOM 1991 C CA . ALA A 1 255 ? -13.714 -7.311 15.769 1.00 96.38 255 ALA A CA 1
ATOM 1992 C C . ALA A 1 255 ? -14.517 -7.975 14.646 1.00 96.38 255 ALA A C 1
ATOM 1994 O O . ALA A 1 255 ? -14.988 -9.105 14.792 1.00 96.38 255 ALA A O 1
ATOM 1995 N N . PHE A 1 256 ? -14.615 -7.311 13.493 1.00 97.50 256 PHE A N 1
ATOM 1996 C CA . PHE A 1 256 ? -15.304 -7.831 12.319 1.00 97.50 256 PHE A CA 1
ATOM 1997 C C . PHE A 1 256 ? -14.681 -9.146 11.850 1.00 97.50 256 PHE A C 1
ATOM 1999 O O . PHE A 1 256 ? -15.394 -10.128 11.664 1.00 97.50 256 PHE A O 1
ATOM 2006 N N . MET A 1 257 ? -13.356 -9.186 11.682 1.00 97.31 257 MET A N 1
ATOM 2007 C CA . MET A 1 257 ? -12.640 -10.380 11.228 1.00 97.31 257 MET A CA 1
ATOM 2008 C C . MET A 1 257 ? -12.809 -11.531 12.223 1.00 97.31 257 MET A C 1
ATOM 2010 O O . MET A 1 257 ? -13.197 -12.633 11.837 1.00 97.31 257 MET A O 1
ATOM 2014 N N . SER A 1 258 ? -12.602 -11.263 13.514 1.00 94.12 258 SER A N 1
ATOM 2015 C CA . SER A 1 258 ? -12.735 -12.277 14.566 1.00 94.12 258 SER A CA 1
ATOM 2016 C C . SER A 1 258 ? -14.137 -12.889 14.600 1.00 94.12 258 SER A C 1
ATOM 2018 O O . SER A 1 258 ? -14.265 -14.108 14.684 1.00 94.12 258 SER A O 1
ATOM 2020 N N . HIS A 1 259 ? -15.178 -12.062 14.476 1.00 94.00 259 HIS A N 1
ATOM 2021 C CA . HIS A 1 259 ? -16.566 -12.512 14.542 1.00 94.00 259 HIS A CA 1
ATOM 2022 C C . HIS A 1 259 ? -17.035 -13.190 13.245 1.00 94.00 259 HIS A C 1
ATOM 2024 O O . HIS A 1 259 ? -17.554 -14.302 13.273 1.00 94.00 259 HIS A O 1
ATOM 2030 N N . TRP A 1 260 ? -16.848 -12.535 12.096 1.00 95.00 260 TRP A N 1
ATOM 2031 C CA . TRP A 1 260 ? -17.454 -12.951 10.826 1.00 95.00 260 TRP A CA 1
ATOM 2032 C C . TRP A 1 260 ? -16.588 -13.891 9.993 1.00 95.00 260 TRP A C 1
ATOM 2034 O O . TRP A 1 260 ? -17.119 -14.601 9.139 1.00 95.00 260 TRP A O 1
ATOM 2044 N N . LEU A 1 261 ? -15.275 -13.919 10.235 1.00 95.00 261 LEU A N 1
ATOM 2045 C CA . LEU A 1 261 ? -14.338 -14.831 9.569 1.00 95.00 261 LEU A CA 1
ATOM 2046 C C . LEU A 1 261 ? -13.849 -15.945 10.515 1.00 95.00 261 LEU A C 1
ATOM 2048 O O . LEU A 1 261 ? -13.153 -16.865 10.093 1.00 95.00 261 LEU A O 1
ATOM 2052 N N . GLY A 1 262 ? -14.226 -15.889 11.798 1.00 91.62 262 GLY A N 1
ATOM 2053 C CA . GLY A 1 262 ? -13.809 -16.838 12.836 1.00 91.62 262 GLY A CA 1
ATOM 2054 C C . GLY A 1 262 ? -12.389 -16.609 13.364 1.00 91.62 262 GLY A C 1
ATOM 2055 O O . GLY A 1 262 ? -11.885 -17.411 14.145 1.00 91.62 262 GLY A O 1
ATOM 2056 N N . GLY A 1 263 ? -11.724 -15.534 12.940 1.00 93.69 263 GLY A N 1
ATOM 2057 C CA . GLY A 1 263 ? -10.362 -15.200 13.341 1.00 93.69 263 GLY A CA 1
ATOM 2058 C C . GLY A 1 263 ? -9.789 -14.051 12.518 1.00 93.69 263 GLY A C 1
ATOM 2059 O O . GLY A 1 263 ? -10.403 -13.602 11.550 1.00 93.69 263 GLY A O 1
ATOM 2060 N N . ALA A 1 264 ? -8.597 -13.584 12.893 1.00 93.62 264 ALA A N 1
ATOM 2061 C CA . ALA A 1 264 ? -7.926 -12.457 12.238 1.00 93.62 264 ALA A CA 1
ATOM 2062 C C . ALA A 1 264 ? -6.588 -12.817 11.558 1.00 93.62 264 ALA A C 1
ATOM 2064 O O . ALA A 1 264 ? -5.911 -11.940 11.032 1.00 93.62 264 ALA A O 1
ATOM 2065 N N . GLY A 1 265 ? -6.210 -14.096 11.534 1.00 95.44 265 GLY A N 1
ATOM 2066 C CA . GLY A 1 265 ? -4.944 -14.571 10.977 1.00 95.44 265 GLY A CA 1
ATOM 2067 C C . GLY A 1 265 ? -3.728 -14.298 11.880 1.00 95.44 265 GLY A C 1
ATOM 2068 O O . GLY A 1 265 ? -3.877 -13.937 13.055 1.00 95.44 265 GLY A O 1
ATOM 2069 N N . PRO A 1 266 ? -2.502 -14.512 11.366 1.00 96.06 266 PRO A N 1
ATOM 2070 C CA . PRO A 1 266 ? -1.265 -14.203 12.081 1.00 96.06 266 PRO A CA 1
ATOM 2071 C C . PRO A 1 266 ? -1.074 -12.682 12.249 1.00 96.06 266 PRO A C 1
ATOM 2073 O O . PRO A 1 266 ? -1.697 -11.906 11.518 1.00 96.06 266 PRO A O 1
ATOM 2076 N N . PRO A 1 267 ? -0.182 -12.234 13.158 1.00 95.00 267 PRO A N 1
ATOM 2077 C CA . PRO A 1 267 ? -0.021 -10.820 13.512 1.00 95.00 267 PRO A CA 1
ATOM 2078 C C . PRO A 1 267 ? 0.110 -9.870 12.317 1.00 95.00 267 PRO A C 1
ATOM 2080 O O . PRO A 1 267 ? -0.600 -8.874 12.258 1.00 95.00 267 PRO A O 1
ATOM 2083 N N . TRP A 1 268 ? 0.945 -10.200 11.326 1.00 97.31 268 TRP A N 1
ATOM 2084 C CA . TRP A 1 268 ? 1.147 -9.327 10.164 1.00 97.31 268 TRP A CA 1
ATOM 2085 C C . TRP A 1 268 ? -0.124 -9.105 9.334 1.00 97.31 268 TRP A C 1
ATOM 2087 O O . TRP A 1 268 ? -0.335 -8.018 8.799 1.00 97.31 268 TRP A O 1
ATOM 2097 N N . TYR A 1 269 ? -0.957 -10.143 9.215 1.00 98.25 269 TYR A N 1
ATOM 2098 C CA . TYR A 1 269 ? -2.185 -10.097 8.434 1.00 98.25 269 TYR A CA 1
ATOM 2099 C C . TYR A 1 269 ? -3.271 -9.373 9.222 1.00 98.25 269 TYR A C 1
ATOM 2101 O O . TYR A 1 269 ? -3.886 -8.463 8.685 1.00 98.25 269 TYR A O 1
ATOM 2109 N N . SER A 1 270 ? -3.450 -9.714 10.501 1.00 97.00 270 SER A N 1
ATOM 2110 C CA . SER A 1 270 ? -4.417 -9.058 11.389 1.00 97.00 270 SER A CA 1
ATOM 2111 C C . SER A 1 270 ? -4.204 -7.543 11.419 1.00 97.00 270 SER A C 1
ATOM 2113 O O . SER A 1 270 ? -5.105 -6.776 11.088 1.00 97.00 270 SER A O 1
ATOM 2115 N N . GLU A 1 271 ? -2.987 -7.115 11.755 1.00 96.69 271 GLU A N 1
ATOM 2116 C CA . GLU A 1 271 ? -2.625 -5.700 11.890 1.00 96.69 271 GLU A CA 1
ATOM 2117 C C . GLU A 1 271 ? -2.574 -5.001 10.534 1.00 96.69 271 GLU A C 1
ATOM 2119 O O . GLU A 1 271 ? -3.065 -3.887 10.375 1.00 96.69 271 GLU A O 1
ATOM 2124 N N . GLY A 1 272 ? -2.044 -5.675 9.510 1.00 98.19 272 GLY A N 1
ATOM 2125 C CA . GLY A 1 272 ? -2.009 -5.129 8.160 1.00 98.19 272 GLY A CA 1
ATOM 2126 C C . GLY A 1 272 ? -3.408 -4.891 7.590 1.00 98.19 272 GLY A C 1
ATOM 2127 O O . GLY A 1 272 ? -3.656 -3.834 7.018 1.00 98.19 272 GLY A O 1
ATOM 2128 N N . MET A 1 273 ? -4.347 -5.819 7.796 1.00 98.69 273 MET A N 1
ATOM 2129 C CA . MET A 1 273 ? -5.740 -5.654 7.377 1.00 98.69 273 MET A CA 1
ATOM 2130 C C . MET A 1 273 ? -6.431 -4.512 8.125 1.00 98.69 273 MET A C 1
ATOM 2132 O O . MET A 1 273 ? -7.137 -3.721 7.498 1.00 98.69 273 MET A O 1
ATOM 2136 N N . ALA A 1 274 ? -6.205 -4.395 9.435 1.00 98.38 274 ALA A N 1
ATOM 2137 C CA . ALA A 1 274 ? -6.756 -3.318 10.249 1.00 98.38 274 ALA A CA 1
ATOM 2138 C C . ALA A 1 274 ? -6.179 -1.944 9.874 1.00 98.38 274 ALA A C 1
ATOM 2140 O O . ALA A 1 274 ? -6.912 -0.961 9.809 1.00 98.38 274 ALA A O 1
ATOM 2141 N N . GLU A 1 275 ? -4.892 -1.855 9.539 1.00 98.12 275 GLU A N 1
ATOM 2142 C CA . GLU A 1 275 ? -4.283 -0.630 9.008 1.00 98.12 275 GLU A CA 1
ATOM 2143 C C . GLU A 1 275 ? -4.763 -0.294 7.591 1.00 98.12 275 GLU A C 1
ATOM 2145 O O . GLU A 1 275 ? -5.070 0.864 7.298 1.00 98.12 275 GLU A O 1
ATOM 2150 N N . LEU A 1 276 ? -4.853 -1.291 6.705 1.00 98.56 276 LEU A N 1
ATOM 2151 C CA . LEU A 1 276 ? -5.320 -1.122 5.328 1.00 98.56 276 LEU A CA 1
ATOM 2152 C C . LEU A 1 276 ? -6.761 -0.610 5.301 1.00 98.56 276 LEU A C 1
ATOM 2154 O O . LEU A 1 276 ? -7.039 0.398 4.659 1.00 98.56 276 LEU A O 1
ATOM 2158 N N . LEU A 1 277 ? -7.672 -1.285 6.003 1.00 98.62 277 LEU A N 1
ATOM 2159 C CA . LEU A 1 277 ? -9.093 -0.938 6.017 1.00 98.62 277 LEU A CA 1
ATOM 2160 C C . LEU A 1 277 ? -9.408 0.213 6.982 1.00 98.62 277 LEU A C 1
ATOM 2162 O O . LEU A 1 277 ? -10.391 0.911 6.770 1.00 98.62 277 LEU A O 1
ATOM 2166 N N . GLY A 1 278 ? -8.562 0.466 7.983 1.00 97.94 278 GLY A N 1
ATOM 2167 C CA . GLY A 1 278 ? -8.613 1.680 8.801 1.00 97.94 278 GLY A CA 1
ATOM 2168 C C . GLY A 1 278 ? -8.238 2.941 8.022 1.00 97.94 278 GLY A C 1
ATOM 2169 O O . GLY A 1 278 ? -8.754 4.019 8.320 1.00 97.94 278 GLY A O 1
ATOM 2170 N N . THR A 1 279 ? -7.395 2.813 6.989 1.00 98.19 279 THR A N 1
ATOM 2171 C CA . THR A 1 279 ? -7.044 3.923 6.092 1.00 98.19 279 THR A CA 1
ATOM 2172 C C . THR A 1 279 ? -8.242 4.277 5.214 1.00 98.19 279 THR A C 1
ATOM 2174 O O . THR A 1 279 ? -8.692 3.467 4.397 1.00 98.19 279 THR A O 1
ATOM 2177 N N . HIS A 1 280 ? -8.769 5.490 5.384 1.00 98.00 280 HIS A N 1
ATOM 2178 C CA . HIS A 1 280 ? -10.073 5.863 4.844 1.00 98.00 280 HIS A CA 1
ATOM 2179 C C . HIS A 1 280 ? -10.109 7.276 4.260 1.00 98.00 280 HIS A C 1
ATOM 2181 O O . HIS A 1 280 ? -9.319 8.145 4.619 1.00 98.00 280 HIS A O 1
ATOM 2187 N N . GLU A 1 281 ? -11.086 7.501 3.390 1.00 96.81 281 GLU A N 1
ATOM 2188 C CA . GLU A 1 281 ? -11.519 8.821 2.939 1.00 96.81 281 GLU A CA 1
ATOM 2189 C C . GLU A 1 281 ? -12.928 9.086 3.484 1.00 96.81 281 GLU A C 1
ATOM 2191 O O . GLU A 1 281 ? -13.785 8.200 3.452 1.00 96.81 281 GLU A O 1
ATOM 2196 N N . TRP A 1 282 ? -13.150 10.288 4.024 1.00 94.81 282 TRP A N 1
ATOM 2197 C CA . TRP A 1 282 ? -14.425 10.723 4.596 1.00 94.81 282 TRP A CA 1
ATOM 2198 C C . TRP A 1 282 ? -14.720 12.164 4.179 1.00 94.81 282 TRP A C 1
ATOM 2200 O O . TRP A 1 282 ? -13.986 13.074 4.566 1.00 94.81 282 TRP A O 1
ATOM 2210 N N . ASP A 1 283 ? -15.799 12.372 3.424 1.00 92.19 283 ASP A N 1
ATOM 2211 C CA . ASP A 1 283 ? -16.208 13.696 2.920 1.00 92.19 283 ASP A CA 1
ATOM 2212 C C . ASP A 1 283 ? -17.324 14.364 3.753 1.00 92.19 283 ASP A C 1
ATOM 2214 O O . ASP A 1 283 ? -17.790 15.456 3.428 1.00 92.19 283 ASP A O 1
ATOM 2218 N N . GLY A 1 284 ? -17.748 13.722 4.847 1.00 92.38 284 GLY A N 1
ATOM 2219 C CA . GLY A 1 284 ? -18.890 14.146 5.662 1.00 92.38 284 GLY A CA 1
ATOM 2220 C C . GLY A 1 284 ? -20.188 13.387 5.369 1.00 92.38 284 GLY A C 1
ATOM 2221 O O . GLY A 1 284 ? -21.133 13.502 6.150 1.00 92.38 284 GLY A O 1
ATOM 2222 N N . GLN A 1 285 ? -20.236 12.601 4.291 1.00 91.50 285 GLN A N 1
ATOM 2223 C CA . GLN A 1 285 ? -21.391 11.790 3.896 1.00 91.50 285 GLN A CA 1
ATOM 2224 C C . GLN A 1 285 ? -21.010 10.360 3.501 1.00 91.50 285 GLN A C 1
ATOM 2226 O O . GLN A 1 285 ? -21.689 9.415 3.903 1.00 91.50 285 GLN A O 1
ATOM 2231 N N . GLN A 1 286 ? -19.935 10.192 2.734 1.00 94.19 286 GLN A N 1
ATOM 2232 C CA . GLN A 1 286 ? -19.465 8.919 2.205 1.00 94.19 286 GLN A CA 1
ATOM 2233 C C . GLN A 1 286 ? -18.134 8.529 2.836 1.00 94.19 286 GLN A C 1
ATOM 2235 O O . GLN A 1 286 ? -17.192 9.321 2.889 1.00 94.19 286 GLN A O 1
ATOM 2240 N N . LEU A 1 287 ? -18.069 7.282 3.305 1.00 97.50 287 LEU A N 1
ATOM 2241 C CA . LEU A 1 287 ? -16.862 6.668 3.838 1.00 97.50 287 LEU A CA 1
ATOM 2242 C C . LEU A 1 287 ? -16.364 5.617 2.850 1.00 97.50 287 LEU A C 1
ATOM 2244 O O . LEU A 1 287 ? -17.122 4.733 2.453 1.00 97.50 287 LEU A O 1
ATOM 2248 N N . LYS A 1 288 ? -15.084 5.694 2.495 1.00 97.94 288 LYS A N 1
ATOM 2249 C CA . LYS A 1 288 ? -14.405 4.690 1.674 1.00 97.94 288 LYS A CA 1
ATOM 2250 C C . LYS A 1 288 ? -13.210 4.134 2.432 1.00 97.94 288 LYS A C 1
ATOM 2252 O O . LYS A 1 288 ? -12.335 4.898 2.834 1.00 97.94 288 LYS A O 1
ATOM 2257 N N . LEU A 1 289 ? -13.167 2.815 2.604 1.00 98.38 289 LEU A N 1
ATOM 2258 C CA . LEU A 1 289 ? -12.064 2.111 3.269 1.00 98.38 289 LEU A CA 1
ATOM 2259 C C . LEU A 1 289 ? -11.022 1.621 2.255 1.00 98.38 289 LEU A C 1
ATOM 2261 O O . LEU A 1 289 ? -11.300 1.534 1.056 1.00 98.38 289 LEU A O 1
ATOM 2265 N N . GLY A 1 290 ? -9.818 1.278 2.723 1.00 95.69 290 GLY A N 1
ATOM 2266 C CA . GLY A 1 290 ? -8.740 0.829 1.835 1.00 95.69 290 GLY A CA 1
ATOM 2267 C C . GLY A 1 290 ? -8.280 1.932 0.879 1.00 95.69 290 GLY A C 1
ATOM 2268 O O . GLY A 1 290 ? -7.908 1.658 -0.263 1.00 95.69 290 GLY A O 1
ATOM 2269 N N . PHE A 1 291 ? -8.384 3.184 1.323 1.00 93.25 291 PHE A N 1
ATOM 2270 C CA . PHE A 1 291 ? -8.013 4.364 0.556 1.00 93.25 291 PHE A CA 1
ATOM 2271 C C . PHE A 1 291 ? -6.487 4.457 0.401 1.00 93.25 291 PHE A C 1
ATOM 2273 O O . PHE A 1 291 ? -5.750 4.180 1.345 1.00 93.25 291 PHE A O 1
ATOM 2280 N N . ASN A 1 292 ? -6.008 4.864 -0.779 1.00 93.75 292 ASN A N 1
ATOM 2281 C CA . ASN A 1 292 ? -4.595 5.169 -1.005 1.00 93.75 292 ASN A CA 1
ATOM 2282 C C . ASN A 1 292 ? -4.390 6.691 -0.9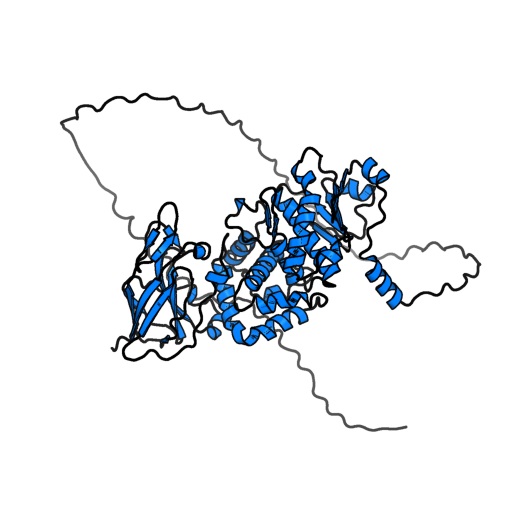46 1.00 93.75 292 ASN A C 1
ATOM 2284 O O . ASN A 1 292 ? -4.703 7.372 -1.927 1.00 93.75 292 ASN A O 1
ATOM 2288 N N . PRO A 1 293 ? -3.910 7.244 0.180 1.00 94.88 293 PRO A N 1
ATOM 2289 C CA . PRO A 1 293 ? -3.845 8.685 0.358 1.00 94.88 293 PRO A CA 1
ATOM 2290 C C . PRO A 1 293 ? -2.819 9.331 -0.581 1.00 94.88 293 PRO A C 1
ATOM 2292 O O . PRO A 1 293 ? -1.640 8.986 -0.489 1.00 94.88 293 PRO A O 1
ATOM 2295 N N . PRO A 1 294 ? -3.217 10.297 -1.435 1.00 93.69 294 PRO A N 1
ATOM 2296 C CA . PRO A 1 294 ? -2.309 11.026 -2.320 1.00 93.69 294 PRO A CA 1
ATOM 2297 C C . PRO A 1 294 ? -1.386 11.990 -1.567 1.00 93.69 294 PRO A C 1
ATOM 2299 O O . PRO A 1 294 ? -0.333 12.350 -2.082 1.00 93.69 294 PRO A O 1
ATOM 2302 N N . ASP A 1 295 ? -1.752 12.411 -0.350 1.00 94.25 295 ASP A N 1
ATOM 2303 C CA . ASP A 1 295 ? -0.953 13.327 0.464 1.00 94.25 295 ASP A CA 1
ATOM 2304 C C . ASP A 1 295 ? -1.135 13.054 1.968 1.00 94.25 295 ASP A C 1
ATOM 2306 O O . ASP A 1 295 ? -2.217 12.698 2.442 1.00 94.25 295 ASP A O 1
ATOM 2310 N N . LYS A 1 296 ? -0.071 13.280 2.746 1.00 95.31 296 LYS A N 1
ATOM 2311 C CA . LYS A 1 296 ? -0.054 13.133 4.212 1.00 95.31 296 LYS A CA 1
ATOM 2312 C C . LYS A 1 296 ? -1.085 13.992 4.952 1.00 95.31 296 LYS A C 1
ATOM 2314 O O . LYS A 1 296 ? -1.478 13.649 6.063 1.00 95.31 296 LYS A O 1
ATOM 2319 N N . THR A 1 297 ? -1.480 15.127 4.384 1.00 95.62 297 THR A N 1
ATOM 2320 C CA . THR A 1 297 ? -2.440 16.080 4.960 1.00 95.62 297 THR A CA 1
ATOM 2321 C C . THR A 1 297 ? -3.851 15.516 5.017 1.00 95.62 297 THR A C 1
ATOM 2323 O O . THR A 1 297 ? -4.624 15.942 5.870 1.00 95.62 297 THR A O 1
ATOM 2326 N N . GLN A 1 298 ? -4.168 14.526 4.179 1.00 95.44 298 GLN A N 1
ATOM 2327 C CA . GLN A 1 298 ? -5.453 13.830 4.218 1.00 95.44 298 GLN A CA 1
ATOM 2328 C C . GLN A 1 298 ? -5.526 12.788 5.340 1.00 95.44 298 GLN A C 1
ATOM 2330 O O . GLN A 1 298 ? -6.614 12.418 5.770 1.00 95.44 298 GLN A O 1
ATOM 2335 N N . VAL A 1 299 ? -4.370 12.352 5.851 1.00 96.56 299 VAL A N 1
ATOM 2336 C CA . VAL A 1 299 ? -4.243 11.304 6.875 1.00 96.56 299 VAL A CA 1
ATOM 2337 C C . VAL A 1 299 ? -3.364 11.760 8.054 1.00 96.56 299 VAL A C 1
ATOM 2339 O O . VAL A 1 299 ? -2.347 11.136 8.383 1.00 96.56 299 VAL A O 1
ATOM 2342 N N . PRO A 1 300 ? -3.698 12.889 8.709 1.00 96.19 300 PRO A N 1
ATOM 2343 C CA . PRO A 1 300 ? -2.841 13.480 9.728 1.00 96.19 300 PRO A CA 1
ATOM 2344 C C . PRO A 1 300 ? -2.634 12.521 10.910 1.00 96.19 300 PRO A C 1
ATOM 2346 O O . PRO A 1 300 ? -3.591 11.959 11.442 1.00 96.19 300 PRO A O 1
ATOM 2349 N N . TYR A 1 301 ? -1.372 12.407 11.350 1.00 95.06 301 TYR A N 1
ATOM 2350 C CA . TYR A 1 301 ? -0.859 11.519 12.414 1.00 95.06 301 TYR A CA 1
ATOM 2351 C C . TYR A 1 301 ? -0.771 10.017 12.081 1.00 95.06 301 TYR A C 1
ATOM 2353 O O . TYR A 1 301 ? -0.249 9.257 12.889 1.00 95.06 301 TYR A O 1
ATOM 2361 N N . TRP A 1 302 ? -1.169 9.582 10.883 1.00 95.25 302 TRP A N 1
ATOM 2362 C CA . TRP A 1 302 ? -1.119 8.164 10.504 1.00 95.25 302 TRP A CA 1
ATOM 2363 C C . TRP A 1 302 ? 0.304 7.632 10.247 1.00 95.25 302 TRP A C 1
ATOM 2365 O O . TRP A 1 302 ? 0.719 6.621 10.805 1.00 95.25 302 TRP A O 1
ATOM 2375 N N . GLY A 1 303 ? 1.101 8.323 9.428 1.00 94.38 303 GLY A N 1
ATOM 2376 C CA . GLY A 1 303 ? 2.561 8.149 9.380 1.00 94.38 303 GLY A CA 1
ATOM 2377 C C . GLY A 1 303 ? 3.133 6.834 8.816 1.00 94.38 303 GLY A C 1
ATOM 2378 O O . GLY A 1 303 ? 4.356 6.707 8.798 1.00 94.38 303 GLY A O 1
ATOM 2379 N N . ARG A 1 304 ? 2.334 5.879 8.315 1.00 96.19 304 ARG A N 1
ATOM 2380 C CA . ARG A 1 304 ? 2.835 4.552 7.877 1.00 96.19 304 ARG A CA 1
ATOM 2381 C C . ARG A 1 304 ? 3.821 4.620 6.706 1.00 96.19 304 ARG A C 1
ATOM 2383 O O . ARG A 1 304 ? 4.876 3.995 6.761 1.00 96.19 304 ARG A O 1
ATOM 2390 N N . VAL A 1 305 ? 3.554 5.478 5.716 1.00 97.31 305 VAL A N 1
ATOM 2391 C CA . VAL A 1 305 ? 4.503 5.779 4.622 1.00 97.31 305 VAL A CA 1
ATOM 2392 C C . VAL A 1 305 ? 5.836 6.298 5.171 1.00 97.31 305 VAL A C 1
ATOM 2394 O O . VAL A 1 305 ? 6.899 5.884 4.718 1.00 97.31 305 VAL A O 1
ATOM 2397 N N . LYS A 1 306 ? 5.798 7.194 6.168 1.00 96.81 306 LYS A N 1
ATOM 2398 C CA . LYS A 1 306 ? 7.015 7.755 6.770 1.00 96.81 306 LYS A CA 1
ATOM 2399 C C . LYS A 1 306 ? 7.833 6.675 7.477 1.00 96.81 306 LYS A C 1
ATOM 2401 O O . LYS A 1 306 ? 9.039 6.642 7.280 1.00 96.81 306 LYS A O 1
ATOM 2406 N N . ILE A 1 307 ? 7.185 5.804 8.250 1.00 97.19 307 ILE A N 1
ATOM 2407 C CA . ILE A 1 307 ? 7.844 4.699 8.960 1.00 97.19 307 ILE A CA 1
ATOM 2408 C C . ILE A 1 307 ? 8.663 3.846 7.990 1.00 97.19 307 ILE A C 1
ATOM 2410 O O . ILE A 1 307 ? 9.860 3.675 8.190 1.00 97.19 307 ILE A O 1
ATOM 2414 N N . VAL A 1 308 ? 8.045 3.364 6.910 1.00 98.00 308 VAL A N 1
ATOM 2415 C CA . VAL A 1 308 ? 8.721 2.486 5.943 1.00 98.00 308 VAL A CA 1
ATOM 2416 C C . VAL A 1 308 ? 9.888 3.197 5.262 1.00 98.00 308 VAL A C 1
ATOM 2418 O O . VAL A 1 308 ? 10.975 2.632 5.150 1.00 98.00 308 VAL A O 1
ATOM 2421 N N . ARG A 1 309 ? 9.695 4.458 4.857 1.00 97.69 309 ARG A N 1
ATOM 2422 C CA . ARG A 1 309 ? 10.756 5.266 4.243 1.00 97.69 309 ARG A CA 1
ATOM 2423 C C . ARG A 1 309 ? 11.929 5.506 5.190 1.00 97.69 309 ARG A C 1
ATOM 2425 O O . ARG A 1 309 ? 13.075 5.393 4.766 1.00 97.69 309 ARG A O 1
ATOM 2432 N N . ASP A 1 310 ? 11.651 5.849 6.445 1.00 97.88 310 ASP A N 1
ATOM 2433 C CA . ASP A 1 310 ? 12.680 6.113 7.452 1.00 97.88 310 ASP A CA 1
ATOM 2434 C C . ASP A 1 310 ? 13.447 4.828 7.800 1.00 97.88 310 ASP A C 1
ATOM 2436 O O . ASP A 1 310 ? 14.676 4.847 7.852 1.00 97.88 310 ASP A O 1
ATOM 2440 N N . GLU A 1 311 ? 12.746 3.703 7.985 1.00 97.50 311 GLU A N 1
ATOM 2441 C CA . GLU A 1 311 ? 13.369 2.401 8.243 1.00 97.50 311 GLU A CA 1
ATOM 2442 C C . GLU A 1 311 ? 14.235 1.959 7.059 1.00 97.50 311 GLU A C 1
ATOM 2444 O O . GLU A 1 311 ? 15.378 1.540 7.253 1.00 97.50 311 GLU A O 1
ATOM 2449 N N . TYR A 1 312 ? 13.745 2.114 5.825 1.00 95.50 312 TYR A N 1
ATOM 2450 C CA . TYR A 1 312 ? 14.531 1.824 4.629 1.00 95.50 312 TYR A CA 1
ATOM 2451 C C . TYR A 1 312 ? 15.779 2.718 4.533 1.00 95.50 312 TYR A C 1
ATOM 2453 O O . TYR A 1 312 ? 16.889 2.208 4.366 1.00 95.50 312 TYR A O 1
ATOM 2461 N N . ALA A 1 313 ? 15.632 4.035 4.719 1.00 95.44 313 ALA A N 1
ATOM 2462 C CA . ALA A 1 313 ? 16.752 4.981 4.715 1.00 95.44 313 ALA A CA 1
ATOM 2463 C C . ALA A 1 313 ? 17.782 4.677 5.816 1.00 95.44 313 ALA A C 1
ATOM 2465 O O . ALA A 1 313 ? 18.980 4.894 5.633 1.00 95.44 313 ALA A O 1
ATOM 2466 N N . ALA A 1 314 ? 17.330 4.125 6.942 1.00 96.94 314 ALA A N 1
ATOM 2467 C CA . ALA A 1 314 ? 18.176 3.677 8.037 1.00 96.94 314 ALA A CA 1
ATOM 2468 C C . ALA A 1 314 ? 18.725 2.246 7.855 1.00 96.94 314 ALA A C 1
ATOM 2470 O O . ALA A 1 314 ? 19.231 1.664 8.818 1.00 96.94 314 ALA A O 1
ATOM 2471 N N . GLN A 1 315 ? 18.644 1.691 6.639 1.00 94.50 315 GLN A N 1
ATOM 2472 C CA . GLN A 1 315 ? 19.127 0.357 6.260 1.00 94.50 315 GLN A CA 1
ATOM 2473 C C . GLN A 1 315 ? 18.464 -0.793 7.038 1.00 94.50 315 GLN A C 1
ATOM 2475 O O . GLN A 1 315 ? 19.072 -1.837 7.266 1.00 94.50 315 GLN A O 1
ATOM 2480 N N . ARG A 1 316 ? 17.201 -0.609 7.431 1.00 95.19 316 ARG A N 1
ATOM 2481 C CA . ARG A 1 316 ? 16.344 -1.603 8.097 1.00 95.19 316 ARG A CA 1
ATOM 2482 C C . ARG A 1 316 ? 15.137 -1.991 7.238 1.00 95.19 316 ARG A C 1
ATOM 2484 O O . ARG A 1 316 ? 14.062 -2.281 7.753 1.00 95.19 316 ARG A O 1
ATOM 2491 N N . GLY A 1 317 ? 15.305 -1.977 5.914 1.00 93.38 317 GLY A N 1
ATOM 2492 C CA . GLY A 1 317 ? 14.282 -2.464 4.989 1.00 93.38 317 GLY A CA 1
ATOM 2493 C C . GLY A 1 317 ? 13.930 -3.929 5.264 1.00 93.38 317 GLY A C 1
ATOM 2494 O O . GLY A 1 317 ? 14.815 -4.728 5.567 1.00 93.38 317 GLY A O 1
ATOM 2495 N N . MET A 1 318 ? 12.649 -4.283 5.154 1.00 95.69 318 MET A N 1
ATOM 2496 C CA . MET A 1 318 ? 12.168 -5.644 5.405 1.00 95.69 318 MET A CA 1
ATOM 2497 C C . MET A 1 318 ? 11.753 -6.355 4.122 1.00 95.69 318 MET A C 1
ATOM 2499 O O . MET A 1 318 ? 11.222 -5.735 3.201 1.00 95.69 318 MET A O 1
ATOM 2503 N N . THR A 1 319 ? 11.953 -7.672 4.072 1.00 96.00 319 THR A N 1
ATOM 2504 C CA . THR A 1 319 ? 11.353 -8.519 3.034 1.00 96.00 319 THR A CA 1
ATOM 2505 C C . THR A 1 319 ? 9.928 -8.915 3.425 1.00 96.00 319 THR A C 1
ATOM 2507 O O . THR A 1 319 ? 9.595 -8.961 4.612 1.00 96.00 319 THR A O 1
ATOM 2510 N N . LEU A 1 320 ? 9.093 -9.286 2.447 1.00 97.44 320 LEU A N 1
ATOM 2511 C CA . LEU A 1 320 ? 7.774 -9.870 2.732 1.00 97.44 320 LEU A CA 1
ATOM 2512 C C . LEU A 1 320 ? 7.878 -11.099 3.651 1.00 97.44 320 LEU A C 1
ATOM 2514 O O . LEU A 1 320 ? 7.078 -11.243 4.570 1.00 97.44 320 LEU A O 1
ATOM 2518 N N . LEU A 1 321 ? 8.889 -11.956 3.455 1.00 96.12 321 LEU A N 1
ATOM 2519 C CA . LEU A 1 321 ? 9.078 -13.151 4.286 1.00 96.12 321 LEU A CA 1
ATOM 2520 C C . LEU A 1 321 ? 9.419 -12.818 5.741 1.00 96.12 321 LEU A C 1
ATOM 2522 O O . LEU A 1 321 ? 9.019 -13.564 6.632 1.00 96.12 321 LEU A O 1
ATOM 2526 N N . ASP A 1 322 ? 10.142 -11.728 5.994 1.00 96.19 322 ASP A N 1
ATOM 2527 C CA . ASP A 1 322 ? 10.449 -11.296 7.360 1.00 96.19 322 ASP A CA 1
ATOM 2528 C C . ASP A 1 322 ? 9.210 -10.727 8.054 1.00 96.19 322 ASP A C 1
ATOM 2530 O O . ASP A 1 322 ? 8.966 -11.032 9.220 1.00 96.19 322 ASP A O 1
ATOM 2534 N N . ILE A 1 323 ? 8.377 -9.982 7.322 1.00 97.56 323 ILE A N 1
ATOM 2535 C CA . ILE A 1 323 ? 7.093 -9.468 7.823 1.00 97.56 323 ILE A CA 1
ATOM 2536 C C . ILE A 1 323 ? 6.138 -10.629 8.130 1.00 97.56 323 ILE A C 1
ATOM 2538 O O . ILE A 1 323 ? 5.522 -10.669 9.192 1.00 97.56 323 ILE A O 1
ATOM 2542 N N . PHE A 1 324 ? 6.077 -11.641 7.259 1.00 96.88 324 PHE A N 1
ATOM 2543 C CA . PHE A 1 324 ? 5.247 -12.837 7.453 1.00 96.88 324 PHE A CA 1
ATOM 2544 C C . PHE A 1 324 ? 5.578 -13.637 8.718 1.00 96.88 324 PHE A C 1
ATOM 2546 O O . PHE A 1 324 ? 4.762 -14.459 9.144 1.00 96.88 324 PHE A O 1
ATOM 2553 N N . ARG A 1 325 ? 6.768 -13.422 9.293 1.00 95.44 325 ARG A N 1
ATOM 2554 C CA . ARG A 1 325 ? 7.271 -14.081 10.503 1.00 95.44 325 ARG A CA 1
ATOM 2555 C C . ARG A 1 325 ? 7.064 -13.265 11.777 1.00 95.44 325 ARG A C 1
ATOM 2557 O O . ARG A 1 325 ? 7.489 -13.730 12.832 1.00 95.44 325 ARG A O 1
ATOM 2564 N N . TYR A 1 326 ? 6.445 -12.085 11.709 1.00 92.88 326 TYR A N 1
ATOM 2565 C CA . TYR A 1 326 ? 6.120 -11.321 12.910 1.00 92.88 326 TYR A CA 1
ATOM 2566 C C . TYR A 1 326 ? 5.326 -12.159 13.910 1.00 92.88 326 TYR A C 1
ATOM 2568 O O . TYR A 1 326 ? 4.315 -12.782 13.578 1.00 92.88 326 TYR A O 1
ATOM 2576 N N . ASP A 1 327 ? 5.799 -12.142 15.151 1.00 85.75 327 ASP A N 1
ATOM 2577 C CA . ASP A 1 327 ? 5.115 -12.728 16.290 1.00 85.75 327 ASP A CA 1
ATOM 2578 C C . ASP A 1 327 ? 4.236 -11.682 16.997 1.00 85.75 327 ASP A C 1
ATOM 2580 O O . ASP A 1 327 ? 4.114 -10.528 16.576 1.00 85.75 327 ASP A O 1
ATOM 2584 N N . GLY A 1 328 ? 3.590 -12.092 18.090 1.00 75.69 328 GLY A N 1
ATOM 2585 C CA . GLY A 1 328 ? 2.740 -11.197 18.874 1.00 75.69 328 GLY A CA 1
ATOM 2586 C C . GLY A 1 328 ? 3.492 -10.052 19.567 1.00 75.69 328 GLY A C 1
ATOM 2587 O O . GLY A 1 328 ? 2.848 -9.115 20.019 1.00 75.69 328 GLY A O 1
ATOM 2588 N N . GLN A 1 329 ? 4.826 -10.101 19.660 1.00 81.69 329 GLN A N 1
ATOM 2589 C CA . GLN A 1 329 ? 5.640 -9.066 20.310 1.00 81.69 329 GLN A CA 1
ATOM 2590 C C . GLN A 1 329 ? 6.118 -7.992 19.325 1.00 81.69 329 GLN A C 1
ATOM 2592 O O . GLN A 1 329 ? 6.485 -6.896 19.751 1.00 81.69 329 GLN A O 1
ATOM 2597 N N . ALA A 1 330 ? 6.089 -8.261 18.015 1.00 75.38 330 ALA A N 1
ATOM 2598 C CA . ALA A 1 330 ? 6.492 -7.299 16.985 1.00 75.38 330 ALA A CA 1
ATOM 2599 C C . ALA A 1 330 ? 5.767 -5.943 17.119 1.00 75.38 330 ALA A C 1
ATOM 2601 O O . ALA A 1 330 ? 6.379 -4.889 16.947 1.00 75.38 330 ALA A O 1
ATOM 2602 N N . HIS A 1 331 ? 4.494 -5.966 17.520 1.00 81.81 331 HIS A N 1
ATOM 2603 C CA . HIS A 1 331 ? 3.612 -4.797 17.610 1.00 81.81 331 HIS A CA 1
ATOM 2604 C C . HIS A 1 331 ? 3.728 -4.016 18.929 1.00 81.81 331 HIS A C 1
ATOM 2606 O O . HIS A 1 331 ? 2.987 -3.061 19.157 1.00 81.81 331 HIS A O 1
ATOM 2612 N N . LEU A 1 332 ? 4.723 -4.350 19.763 1.00 78.44 332 LEU A N 1
ATOM 2613 C CA . LEU A 1 332 ? 5.221 -3.447 20.810 1.00 78.44 332 LEU A CA 1
ATOM 2614 C C . LEU A 1 332 ? 5.959 -2.231 20.225 1.00 78.44 332 LEU A C 1
ATOM 2616 O O . LEU A 1 332 ? 6.265 -1.280 20.943 1.00 78.44 332 LEU A O 1
ATOM 2620 N N . LYS A 1 333 ? 6.278 -2.277 18.928 1.00 82.31 333 LYS A N 1
ATOM 2621 C CA . LYS A 1 333 ? 6.974 -1.235 18.179 1.00 82.31 333 LYS A CA 1
ATOM 2622 C C . LYS A 1 333 ? 6.078 -0.697 17.068 1.00 82.31 333 LYS A C 1
ATOM 2624 O O . LYS A 1 333 ? 5.435 -1.466 16.355 1.00 82.31 333 LYS A O 1
ATOM 2629 N N . ASN A 1 334 ? 6.073 0.622 16.887 1.00 86.19 334 ASN A N 1
ATOM 2630 C CA . ASN A 1 334 ? 5.246 1.283 15.872 1.00 86.19 334 ASN A CA 1
ATOM 2631 C C . ASN A 1 334 ? 5.650 0.888 14.443 1.00 86.19 334 ASN A C 1
ATOM 2633 O O . ASN A 1 334 ? 4.821 0.896 13.535 1.00 86.19 334 ASN A O 1
ATOM 2637 N N . GLU A 1 335 ? 6.917 0.530 14.242 1.00 93.12 335 GLU A N 1
ATOM 2638 C CA . GLU A 1 335 ? 7.484 0.172 12.948 1.00 93.12 335 GLU A CA 1
ATOM 2639 C C . GLU A 1 335 ? 6.772 -1.031 12.321 1.00 93.12 335 GLU A C 1
ATOM 2641 O O . GLU A 1 335 ? 6.535 -1.038 11.111 1.00 93.12 335 GLU A O 1
ATOM 2646 N N . ALA A 1 336 ? 6.362 -2.007 13.141 1.00 93.25 336 ALA A N 1
ATOM 2647 C CA . ALA A 1 336 ? 5.659 -3.197 12.673 1.00 93.25 336 ALA A CA 1
ATOM 2648 C C . ALA A 1 336 ? 4.346 -2.840 11.961 1.00 93.25 336 ALA A C 1
ATOM 2650 O O . ALA A 1 336 ? 4.093 -3.351 10.875 1.00 93.25 336 ALA A O 1
ATOM 2651 N N . TYR A 1 337 ? 3.569 -1.886 12.485 1.00 93.44 337 TYR A N 1
ATOM 2652 C CA . TYR A 1 337 ? 2.328 -1.424 11.849 1.00 93.44 337 TYR A CA 1
ATOM 2653 C C . TYR A 1 337 ? 2.583 -0.820 10.462 1.00 93.44 337 TYR A C 1
ATOM 2655 O O . TYR A 1 337 ? 1.829 -1.070 9.523 1.00 93.44 337 TYR A O 1
ATOM 2663 N N . GLY A 1 338 ? 3.671 -0.055 10.305 1.00 96.62 338 GLY A N 1
ATOM 2664 C CA . GLY A 1 338 ? 4.072 0.495 9.007 1.00 96.62 338 GLY A CA 1
ATOM 2665 C C . GLY A 1 338 ? 4.397 -0.596 7.985 1.00 96.62 338 GLY A C 1
ATOM 2666 O O . GLY A 1 338 ? 3.923 -0.536 6.850 1.00 96.62 338 GLY A O 1
ATOM 2667 N N . TRP A 1 339 ? 5.148 -1.618 8.397 1.00 98.38 339 TRP A N 1
ATOM 2668 C CA . TRP A 1 339 ? 5.506 -2.747 7.537 1.00 98.38 339 TRP A CA 1
ATOM 2669 C C . TRP A 1 339 ? 4.318 -3.660 7.210 1.00 98.38 339 TRP A C 1
ATOM 2671 O O . TRP A 1 339 ? 4.159 -4.051 6.054 1.00 98.38 339 TRP A O 1
ATOM 2681 N N . CYS A 1 340 ? 3.446 -3.948 8.179 1.00 98.19 340 CYS A N 1
ATOM 2682 C CA . CYS A 1 340 ? 2.219 -4.723 7.972 1.00 98.19 340 CYS A CA 1
ATOM 2683 C C . CYS A 1 340 ? 1.257 -4.012 7.012 1.00 98.19 340 CYS A C 1
ATOM 2685 O O . CYS A 1 340 ? 0.733 -4.635 6.083 1.00 98.19 340 CYS A O 1
ATOM 2687 N N . TRP A 1 341 ? 1.071 -2.699 7.184 1.00 98.31 341 TRP A N 1
ATOM 2688 C CA . TRP A 1 341 ? 0.312 -1.880 6.241 1.00 98.31 341 TRP A CA 1
ATOM 2689 C C . TRP A 1 341 ? 0.926 -1.932 4.839 1.00 98.31 341 TRP A C 1
ATOM 2691 O O . TRP A 1 341 ? 0.223 -2.180 3.863 1.00 98.31 341 TRP A O 1
ATOM 2701 N N . ALA A 1 342 ? 2.241 -1.740 4.717 1.00 98.56 342 ALA A N 1
ATOM 2702 C CA . ALA A 1 342 ? 2.904 -1.741 3.419 1.00 98.56 342 ALA A CA 1
ATOM 2703 C C . ALA A 1 342 ? 2.781 -3.096 2.709 1.00 98.56 342 ALA A C 1
ATOM 2705 O O . ALA A 1 342 ? 2.463 -3.124 1.521 1.00 98.56 342 ALA A O 1
ATOM 2706 N N . ALA A 1 343 ? 2.969 -4.205 3.431 1.00 98.75 343 ALA A N 1
ATOM 2707 C CA . ALA A 1 343 ? 2.832 -5.554 2.891 1.00 98.75 343 ALA A CA 1
ATOM 2708 C C . ALA A 1 343 ? 1.400 -5.838 2.424 1.00 98.75 343 ALA A C 1
ATOM 2710 O O . ALA A 1 343 ? 1.200 -6.304 1.307 1.00 98.75 343 ALA A O 1
ATOM 2711 N N . THR A 1 344 ? 0.394 -5.531 3.243 1.00 98.62 344 THR A N 1
ATOM 2712 C CA . THR A 1 344 ? -1.012 -5.752 2.870 1.00 98.62 344 THR A CA 1
ATOM 2713 C C . THR A 1 344 ? -1.469 -4.819 1.754 1.00 98.62 344 THR A C 1
ATOM 2715 O O . THR A 1 344 ? -2.136 -5.279 0.834 1.00 98.62 344 THR A O 1
ATOM 2718 N N . SER A 1 345 ? -1.054 -3.549 1.757 1.00 98.31 345 SER A N 1
ATOM 2719 C CA . SER A 1 345 ? -1.309 -2.602 0.666 1.00 98.31 345 SER A CA 1
ATOM 2720 C C . SER A 1 345 ? -0.725 -3.097 -0.661 1.00 98.31 345 SER A C 1
ATOM 2722 O O . SER A 1 345 ? -1.446 -3.152 -1.660 1.00 98.31 345 SER A O 1
ATOM 2724 N N . PHE A 1 346 ? 0.541 -3.530 -0.655 1.00 98.81 346 PHE A N 1
ATOM 2725 C CA . PHE A 1 346 ? 1.204 -4.112 -1.821 1.00 98.81 346 PHE A CA 1
ATOM 2726 C C . PHE A 1 346 ? 0.477 -5.374 -2.291 1.00 98.81 346 PHE A C 1
ATOM 2728 O O . PHE A 1 346 ? 0.012 -5.430 -3.426 1.00 98.81 346 PHE A O 1
ATOM 2735 N N . LEU A 1 347 ? 0.294 -6.360 -1.407 1.00 98.75 347 LEU A N 1
ATOM 2736 C CA . LEU A 1 347 ? -0.296 -7.650 -1.765 1.00 98.75 347 LEU A CA 1
ATOM 2737 C C . LEU A 1 347 ? -1.739 -7.522 -2.264 1.00 98.75 347 LEU A C 1
ATOM 2739 O O . LEU A 1 347 ? -2.133 -8.248 -3.175 1.00 98.75 347 LEU A O 1
ATOM 2743 N N . ASN A 1 348 ? -2.511 -6.595 -1.691 1.00 98.25 348 ASN A N 1
ATOM 2744 C CA . ASN A 1 348 ? -3.894 -6.318 -2.065 1.00 98.25 348 ASN A CA 1
ATOM 2745 C C . ASN A 1 348 ? -4.011 -5.620 -3.425 1.00 98.25 348 ASN A C 1
ATOM 2747 O O . ASN A 1 348 ? -5.029 -5.780 -4.094 1.00 98.25 348 ASN A O 1
ATOM 2751 N N . GLN A 1 349 ? -3.024 -4.830 -3.844 1.00 97.94 349 GLN A N 1
ATOM 2752 C CA . GLN A 1 349 ? -3.109 -4.024 -5.069 1.00 97.94 349 GLN A CA 1
ATOM 2753 C C . GLN A 1 349 ? -2.284 -4.589 -6.230 1.00 97.94 349 GLN A C 1
ATOM 2755 O O . GLN A 1 349 ? -2.602 -4.323 -7.388 1.00 97.94 349 GLN A O 1
ATOM 2760 N N . HIS A 1 350 ? -1.259 -5.387 -5.941 1.00 98.50 350 HIS A N 1
ATOM 2761 C CA . HIS A 1 350 ? -0.341 -5.900 -6.946 1.00 98.50 350 HIS A CA 1
ATOM 2762 C C . HIS A 1 350 ? -1.002 -6.980 -7.830 1.00 98.50 350 HIS A C 1
ATOM 2764 O O . HIS A 1 350 ? -1.578 -7.940 -7.299 1.00 98.50 350 HIS A O 1
ATOM 2770 N N . PRO A 1 351 ? -0.910 -6.883 -9.175 1.00 97.69 351 PRO A N 1
ATOM 2771 C CA . PRO A 1 351 ? -1.639 -7.762 -10.094 1.00 97.69 351 PRO A CA 1
ATOM 2772 C C . PRO A 1 351 ? -1.351 -9.255 -9.909 1.00 97.69 351 PRO A C 1
ATOM 2774 O O . PRO A 1 351 ? -2.263 -10.067 -10.026 1.00 97.69 351 PRO A O 1
ATOM 2777 N N . GLN A 1 352 ? -0.106 -9.622 -9.582 1.00 97.25 352 GLN A N 1
ATOM 2778 C CA . GLN A 1 352 ? 0.279 -11.030 -9.407 1.00 97.25 352 GLN A CA 1
ATOM 2779 C C . GLN A 1 352 ? -0.117 -11.617 -8.043 1.00 97.25 352 GLN A C 1
ATOM 2781 O O . GLN A 1 352 ? -0.125 -12.833 -7.888 1.00 97.25 352 GLN A O 1
ATOM 2786 N N . THR A 1 353 ? -0.423 -10.790 -7.037 1.00 98.56 353 THR A N 1
ATOM 2787 C CA . THR A 1 353 ? -0.640 -11.273 -5.659 1.00 98.56 353 THR A CA 1
ATOM 2788 C C . THR A 1 353 ? -2.063 -11.075 -5.165 1.00 98.56 353 THR A C 1
ATOM 2790 O O . THR A 1 353 ? -2.491 -11.803 -4.270 1.00 98.56 353 THR A O 1
ATOM 2793 N N . ARG A 1 354 ? -2.802 -10.114 -5.736 1.00 98.12 354 ARG A N 1
ATOM 2794 C CA . ARG A 1 354 ? -4.122 -9.685 -5.258 1.00 98.12 354 ARG A CA 1
ATOM 2795 C C . ARG A 1 354 ? -5.097 -10.838 -5.088 1.00 98.12 354 ARG A C 1
ATOM 2797 O O . ARG A 1 354 ? -5.743 -10.930 -4.051 1.00 98.12 354 ARG A O 1
ATOM 2804 N N . GLU A 1 355 ? -5.208 -11.713 -6.080 1.00 97.88 355 GLU A N 1
ATOM 2805 C CA . GLU A 1 355 ? -6.142 -12.840 -6.020 1.00 97.88 355 GLU A CA 1
ATOM 2806 C C . GLU A 1 355 ? -5.808 -13.786 -4.855 1.00 97.88 355 GLU A C 1
ATOM 2808 O O . GLU A 1 355 ? -6.659 -14.062 -4.008 1.00 97.88 355 GLU A O 1
ATOM 2813 N N . ALA A 1 356 ? -4.546 -14.219 -4.764 1.00 98.25 356 ALA A N 1
ATOM 2814 C CA . ALA A 1 356 ? -4.085 -15.106 -3.701 1.00 98.25 356 ALA A CA 1
ATOM 2815 C C . ALA A 1 356 ? -4.207 -14.462 -2.310 1.00 98.25 356 ALA A C 1
ATOM 2817 O O . ALA A 1 356 ? -4.553 -15.150 -1.351 1.00 98.25 356 ALA A O 1
ATOM 2818 N N . PHE A 1 357 ? -3.960 -13.153 -2.206 1.00 98.44 357 PHE A N 1
ATOM 2819 C CA . PHE A 1 357 ? -4.096 -12.393 -0.967 1.00 98.44 357 PHE A CA 1
ATOM 2820 C C . PHE A 1 357 ? -5.558 -12.265 -0.522 1.00 98.44 357 PHE A C 1
ATOM 2822 O O . PHE A 1 357 ? -5.870 -12.530 0.637 1.00 98.44 357 PHE A O 1
ATOM 2829 N N . LEU A 1 358 ? -6.476 -11.927 -1.433 1.00 97.50 358 LEU A N 1
ATOM 2830 C CA . LEU A 1 358 ? -7.908 -11.829 -1.124 1.00 97.50 358 LEU A CA 1
ATOM 2831 C C . LEU A 1 358 ? -8.507 -13.176 -0.707 1.00 97.50 358 LEU A C 1
ATOM 2833 O O . LEU A 1 358 ? -9.431 -13.207 0.105 1.00 97.50 358 LEU A O 1
ATOM 2837 N N . ALA A 1 359 ? -7.977 -14.285 -1.226 1.00 97.38 359 ALA A N 1
ATOM 2838 C CA . ALA A 1 359 ? -8.397 -15.623 -0.828 1.00 97.38 359 ALA A CA 1
ATOM 2839 C C . ALA A 1 359 ? -8.069 -15.947 0.643 1.00 97.38 359 ALA A C 1
ATOM 2841 O O . ALA A 1 359 ? -8.714 -16.815 1.218 1.00 97.38 359 ALA A O 1
ATOM 2842 N N . LEU A 1 360 ? -7.128 -15.244 1.285 1.00 97.06 360 LEU A N 1
ATOM 2843 C CA . LEU A 1 360 ? -6.730 -15.521 2.673 1.00 97.06 360 LEU A CA 1
ATOM 2844 C C . LEU A 1 360 ? -7.832 -15.291 3.706 1.00 97.06 360 LEU A C 1
ATOM 2846 O O . LEU A 1 360 ? -7.760 -15.838 4.804 1.00 97.06 360 LEU A O 1
ATOM 2850 N N . LYS A 1 361 ? -8.870 -14.524 3.361 1.00 95.25 361 LYS A N 1
ATOM 2851 C CA . LYS A 1 361 ? -10.011 -14.271 4.249 1.00 95.25 361 LYS A CA 1
ATOM 2852 C C . LYS A 1 361 ? -10.750 -15.542 4.685 1.00 95.25 361 LYS A C 1
ATOM 2854 O O . LYS A 1 361 ? -11.494 -15.492 5.655 1.00 95.25 361 LYS A O 1
ATOM 2859 N N . THR A 1 362 ? -10.570 -16.662 3.977 1.00 95.38 362 THR A N 1
ATOM 2860 C CA . THR A 1 362 ? -11.153 -17.964 4.346 1.00 95.38 362 THR A CA 1
ATOM 2861 C C . THR A 1 362 ? -10.330 -18.729 5.378 1.00 95.38 362 THR A C 1
ATOM 2863 O O . THR A 1 362 ? -10.824 -19.695 5.950 1.00 95.38 362 THR A O 1
ATOM 2866 N N . ASP A 1 363 ? -9.088 -18.308 5.622 1.00 95.69 363 ASP A N 1
ATOM 2867 C CA . ASP A 1 363 ? -8.099 -19.047 6.410 1.00 95.69 363 ASP A CA 1
ATOM 2868 C C . ASP A 1 363 ? -7.774 -18.339 7.739 1.00 95.69 363 ASP A C 1
ATOM 2870 O O . ASP A 1 363 ? -6.843 -18.731 8.439 1.00 95.69 363 ASP A O 1
ATOM 2874 N N . THR A 1 364 ? -8.513 -17.289 8.111 1.00 95.62 364 THR A N 1
ATOM 2875 C CA . THR A 1 364 ? -8.155 -16.380 9.217 1.00 95.62 364 THR A CA 1
ATOM 2876 C C . THR A 1 364 ? -8.214 -17.013 10.613 1.00 95.62 364 THR A C 1
ATOM 2878 O O . THR A 1 364 ? -7.725 -16.426 11.580 1.00 95.62 364 THR A O 1
ATOM 2881 N N . GLN A 1 365 ? -8.771 -18.217 10.745 1.00 95.38 365 GLN A N 1
ATOM 2882 C CA . GLN A 1 365 ? -8.689 -19.014 11.974 1.00 95.38 365 GLN A CA 1
ATOM 2883 C C . GLN A 1 365 ? -7.254 -19.494 12.252 1.00 95.38 365 GLN A C 1
ATOM 2885 O O . GLN A 1 365 ? -6.867 -19.679 13.407 1.00 95.38 365 GLN A O 1
ATOM 2890 N N . ASP A 1 366 ? -6.443 -19.676 11.206 1.00 95.25 366 ASP A N 1
ATOM 2891 C CA . ASP A 1 366 ? -5.046 -20.074 11.328 1.00 95.25 366 ASP A CA 1
ATOM 2892 C C . ASP A 1 366 ? -4.171 -18.862 11.664 1.00 95.25 366 ASP A C 1
ATOM 2894 O O . ASP A 1 366 ? -3.895 -17.999 10.831 1.00 95.25 366 ASP A O 1
ATOM 2898 N N . ARG A 1 367 ? -3.716 -18.810 12.916 1.00 92.38 367 ARG A N 1
ATOM 2899 C CA . ARG A 1 367 ? -2.834 -17.752 13.433 1.00 92.38 367 ARG A CA 1
ATOM 2900 C C . ARG A 1 367 ? -1.351 -18.117 13.357 1.00 92.38 367 ARG A C 1
ATOM 2902 O O . ARG A 1 367 ? -0.513 -17.376 13.869 1.00 92.38 367 ARG A O 1
ATOM 2909 N N . SER A 1 368 ? -1.023 -19.276 12.792 1.00 93.19 368 SER A N 1
ATOM 2910 C CA . SER A 1 368 ? 0.342 -19.786 12.723 1.00 93.19 368 SER A CA 1
ATOM 2911 C C . SER A 1 368 ? 1.063 -19.322 11.454 1.00 93.19 368 SER A C 1
ATOM 2913 O O . SER A 1 368 ? 0.477 -18.742 10.542 1.00 93.19 368 SER A O 1
ATOM 2915 N N . ILE A 1 369 ? 2.359 -19.630 11.366 1.00 93.00 369 ILE A N 1
ATOM 2916 C CA . ILE A 1 369 ? 3.164 -19.378 10.161 1.00 93.00 369 ILE A CA 1
ATOM 2917 C C . ILE A 1 369 ? 2.659 -20.152 8.929 1.00 93.00 369 ILE A C 1
ATOM 2919 O O . ILE A 1 369 ? 2.982 -19.798 7.796 1.00 93.00 369 ILE A O 1
ATOM 2923 N N . GLU A 1 370 ? 1.858 -21.198 9.139 1.00 96.25 370 GLU A N 1
ATOM 2924 C CA . GLU A 1 370 ? 1.296 -22.046 8.089 1.00 96.25 370 GLU A CA 1
ATOM 2925 C C . GLU A 1 370 ? 0.372 -21.242 7.160 1.00 96.25 370 GLU A C 1
ATOM 2927 O O . GLU A 1 370 ? 0.428 -21.414 5.942 1.00 96.25 370 GLU A O 1
ATOM 2932 N N . PHE A 1 371 ? -0.365 -20.270 7.710 1.00 97.38 371 PHE A N 1
ATOM 2933 C CA . PHE A 1 371 ? -1.133 -19.277 6.954 1.00 97.38 371 PHE A CA 1
ATOM 2934 C C . PHE A 1 371 ? -0.267 -18.569 5.903 1.00 97.38 371 PHE A C 1
ATOM 2936 O O . PHE A 1 371 ? -0.560 -18.595 4.705 1.00 97.38 371 PHE A O 1
ATOM 2943 N N . SER A 1 372 ? 0.854 -17.993 6.341 1.00 97.25 372 SER A N 1
ATOM 2944 C CA . SER A 1 372 ? 1.779 -17.271 5.464 1.00 97.25 372 SER A CA 1
ATOM 2945 C C . SER A 1 372 ? 2.487 -18.212 4.486 1.00 97.25 372 SER A C 1
ATOM 2947 O O . SER A 1 372 ? 2.732 -17.849 3.335 1.00 97.25 372 SER A O 1
ATOM 2949 N N . ARG A 1 373 ? 2.803 -19.442 4.917 1.00 96.56 373 ARG A N 1
ATOM 2950 C CA . ARG A 1 373 ? 3.439 -20.449 4.060 1.00 96.56 373 ARG A CA 1
ATOM 2951 C C . ARG A 1 373 ? 2.533 -20.835 2.894 1.00 96.56 373 ARG A C 1
ATOM 2953 O O . ARG A 1 373 ? 3.027 -20.942 1.776 1.00 96.56 373 ARG A O 1
ATOM 2960 N N . ARG A 1 374 ? 1.224 -21.001 3.118 1.00 96.88 374 ARG A N 1
ATOM 2961 C CA . ARG A 1 374 ? 0.262 -21.283 2.038 1.00 96.88 374 ARG A CA 1
ATOM 2962 C C . ARG A 1 374 ? 0.201 -20.154 1.014 1.00 96.88 374 ARG A C 1
ATOM 2964 O O . ARG A 1 374 ? 0.196 -20.444 -0.181 1.00 96.88 374 ARG A O 1
ATOM 2971 N N . LEU A 1 375 ? 0.201 -18.892 1.458 1.00 97.94 375 LEU A N 1
ATOM 2972 C CA . LEU A 1 375 ? 0.289 -17.742 0.548 1.00 97.94 375 LEU A CA 1
ATOM 2973 C C . LEU A 1 375 ? 1.564 -17.813 -0.298 1.00 97.94 375 LEU A C 1
ATOM 2975 O O . LEU A 1 375 ? 1.501 -17.741 -1.523 1.00 97.94 375 LEU A O 1
ATOM 2979 N N . HIS A 1 376 ? 2.714 -17.983 0.356 1.00 97.38 376 HIS A N 1
ATOM 2980 C CA . HIS A 1 376 ? 4.001 -18.050 -0.325 1.00 97.38 376 HIS A CA 1
ATOM 2981 C C . HIS A 1 376 ? 4.068 -19.213 -1.321 1.00 97.38 376 HIS A C 1
ATOM 2983 O O . HIS A 1 376 ? 4.494 -19.016 -2.451 1.00 97.38 376 HIS A O 1
ATOM 2989 N N . GLU A 1 377 ? 3.612 -20.414 -0.952 1.00 97.19 377 GLU A N 1
ATOM 2990 C CA . GLU A 1 377 ? 3.622 -21.567 -1.859 1.00 97.19 377 GLU A CA 1
ATOM 2991 C C . GLU A 1 377 ? 2.718 -21.357 -3.084 1.00 97.19 377 GLU A C 1
ATOM 2993 O O . GLU A 1 377 ? 3.111 -21.743 -4.182 1.00 97.19 377 GLU A O 1
ATOM 2998 N N . LYS A 1 378 ? 1.565 -20.684 -2.939 1.00 97.38 378 LYS A N 1
ATOM 2999 C CA . LYS A 1 378 ? 0.718 -20.301 -4.087 1.00 97.38 378 LYS A CA 1
ATOM 3000 C C . LYS A 1 378 ? 1.429 -19.342 -5.048 1.00 97.38 378 LYS A C 1
ATOM 3002 O O . LYS A 1 378 ? 1.238 -19.447 -6.253 1.00 97.38 378 LYS A O 1
ATOM 3007 N N . LEU A 1 379 ? 2.242 -18.432 -4.515 1.00 97.50 379 LEU A N 1
ATOM 3008 C CA . LEU A 1 379 ? 2.954 -17.394 -5.273 1.00 97.50 379 LEU A CA 1
ATOM 3009 C C . LEU A 1 379 ? 4.379 -17.793 -5.679 1.00 97.50 379 LEU A C 1
ATOM 3011 O O . LEU A 1 379 ? 5.075 -17.045 -6.362 1.00 97.50 379 LEU A O 1
ATOM 3015 N N . LYS A 1 380 ? 4.833 -18.975 -5.259 1.00 96.00 380 LYS A N 1
ATOM 3016 C CA . LYS A 1 380 ? 6.210 -19.444 -5.417 1.00 96.00 380 LYS A CA 1
ATOM 3017 C C . LYS A 1 380 ? 6.735 -19.380 -6.852 1.00 96.00 380 LYS A C 1
ATOM 3019 O O . LYS A 1 380 ? 7.882 -18.963 -7.007 1.00 96.00 380 LYS A O 1
ATOM 3024 N N . PRO A 1 381 ? 5.958 -19.733 -7.899 1.00 94.25 381 PRO A N 1
ATOM 3025 C CA . PRO A 1 381 ? 6.464 -19.658 -9.267 1.00 94.25 381 PRO A CA 1
ATOM 3026 C C . PRO A 1 381 ? 6.795 -18.227 -9.714 1.00 94.25 381 PRO A C 1
ATOM 3028 O O . PRO A 1 381 ? 7.702 -18.053 -10.520 1.00 94.25 381 PRO A O 1
ATOM 3031 N N . GLN A 1 382 ? 6.107 -17.211 -9.179 1.00 94.50 382 GLN A N 1
ATOM 3032 C CA . GLN A 1 382 ? 6.343 -15.795 -9.499 1.00 94.50 382 GLN A CA 1
ATOM 3033 C C . GLN A 1 382 ? 7.152 -15.067 -8.413 1.00 94.50 382 GLN A C 1
ATOM 3035 O O . GLN A 1 382 ? 7.408 -13.870 -8.524 1.00 94.50 382 GLN A O 1
ATOM 3040 N N . TRP A 1 383 ? 7.570 -15.762 -7.350 1.00 95.44 383 TRP A N 1
ATOM 3041 C CA . TRP A 1 383 ? 8.158 -15.127 -6.170 1.00 95.44 383 TRP A CA 1
ATOM 3042 C C . TRP A 1 383 ? 9.390 -14.255 -6.452 1.00 95.44 383 TRP A C 1
ATOM 3044 O O . TRP A 1 383 ? 9.468 -13.176 -5.867 1.00 95.44 383 TRP A O 1
ATOM 3054 N N . PRO A 1 384 ? 10.330 -14.635 -7.344 1.00 93.88 384 PRO A N 1
ATOM 3055 C CA . PRO A 1 384 ? 11.448 -13.756 -7.681 1.00 93.88 384 PRO A CA 1
ATOM 3056 C C . PRO A 1 384 ? 11.009 -12.399 -8.245 1.00 93.88 384 PRO A C 1
ATOM 3058 O O . PRO A 1 384 ? 11.632 -11.383 -7.956 1.00 93.88 384 PRO A O 1
ATOM 3061 N N . GLU A 1 385 ? 9.920 -12.374 -9.014 1.00 95.06 385 GLU A N 1
ATOM 3062 C CA . GLU A 1 385 ? 9.354 -11.150 -9.587 1.00 95.06 385 GLU A CA 1
ATOM 3063 C C . GLU A 1 385 ? 8.672 -10.305 -8.513 1.00 95.06 385 GLU A C 1
ATOM 3065 O O . GLU A 1 385 ? 8.947 -9.117 -8.387 1.00 95.06 385 GLU A O 1
ATOM 3070 N N . ILE A 1 386 ? 7.862 -10.953 -7.674 1.00 96.75 386 ILE A N 1
ATOM 3071 C CA . ILE A 1 386 ? 7.177 -10.319 -6.543 1.00 96.75 386 ILE A CA 1
ATOM 3072 C C . ILE A 1 386 ? 8.191 -9.706 -5.568 1.00 96.75 386 ILE A C 1
ATOM 3074 O O . ILE A 1 386 ? 7.962 -8.620 -5.041 1.00 96.75 386 ILE A O 1
ATOM 3078 N N . ALA A 1 387 ? 9.313 -10.385 -5.318 1.00 95.88 387 ALA A N 1
ATOM 3079 C CA . ALA A 1 387 ? 10.368 -9.898 -4.437 1.00 95.88 387 ALA A CA 1
ATOM 3080 C C . ALA A 1 387 ? 11.092 -8.667 -5.010 1.00 95.88 387 ALA A C 1
ATOM 3082 O O . ALA A 1 387 ? 11.390 -7.737 -4.260 1.00 95.88 387 ALA A O 1
ATOM 3083 N N . GLU A 1 388 ? 11.346 -8.641 -6.322 1.00 95.75 388 GLU A N 1
ATOM 3084 C CA . GLU A 1 388 ? 11.921 -7.482 -7.014 1.00 95.75 388 GLU A CA 1
ATOM 3085 C C . GLU A 1 388 ? 10.957 -6.286 -6.995 1.00 95.75 388 GLU A C 1
ATOM 3087 O O . GLU A 1 388 ? 11.348 -5.181 -6.614 1.00 95.75 388 GLU A O 1
ATOM 3092 N N . ASP A 1 389 ? 9.679 -6.510 -7.302 1.00 97.44 389 ASP A N 1
ATOM 3093 C CA . ASP A 1 389 ? 8.660 -5.458 -7.282 1.00 97.44 389 ASP A CA 1
ATOM 3094 C C . ASP A 1 389 ? 8.402 -4.946 -5.851 1.00 97.44 389 ASP A C 1
ATOM 3096 O O . ASP A 1 389 ? 8.240 -3.743 -5.647 1.00 97.44 389 ASP A O 1
ATOM 3100 N N . TRP A 1 390 ? 8.461 -5.814 -4.831 1.00 97.81 390 TRP A N 1
ATOM 3101 C CA . TRP A 1 390 ? 8.436 -5.404 -3.421 1.00 97.81 390 TRP A CA 1
ATOM 3102 C C . TRP A 1 390 ? 9.624 -4.506 -3.063 1.00 97.81 390 TRP A C 1
ATOM 3104 O O . TRP A 1 390 ? 9.460 -3.499 -2.373 1.00 97.81 390 TRP A O 1
ATOM 3114 N N . GLN A 1 391 ? 10.825 -4.843 -3.534 1.00 95.81 391 GLN A N 1
ATOM 3115 C CA . GLN A 1 391 ? 12.002 -4.013 -3.303 1.00 95.81 391 GLN A CA 1
ATOM 3116 C C . GLN A 1 391 ? 11.818 -2.630 -3.938 1.00 95.81 391 GLN A C 1
ATOM 3118 O O . GLN A 1 391 ? 11.996 -1.623 -3.255 1.00 95.81 391 GLN A O 1
ATOM 3123 N N . LEU A 1 392 ? 11.389 -2.567 -5.202 1.00 96.19 392 LEU A N 1
ATOM 3124 C CA . LEU A 1 392 ? 11.106 -1.304 -5.886 1.00 96.19 392 LEU A CA 1
ATOM 3125 C C . LEU A 1 392 ? 10.012 -0.496 -5.179 1.00 96.19 392 LEU A C 1
ATOM 3127 O O . LEU A 1 392 ? 10.152 0.722 -5.051 1.00 96.19 392 LEU A O 1
ATOM 3131 N N . TYR A 1 393 ? 8.969 -1.165 -4.684 1.00 98.06 393 TYR A N 1
ATOM 3132 C CA . TYR A 1 393 ? 7.906 -0.557 -3.890 1.00 98.06 393 TYR A CA 1
ATOM 3133 C C . TYR A 1 393 ? 8.460 0.108 -2.630 1.00 98.06 393 TYR A C 1
ATOM 3135 O O . TYR A 1 393 ? 8.252 1.300 -2.437 1.00 98.06 393 TYR A O 1
ATOM 3143 N N . VAL A 1 394 ? 9.228 -0.614 -1.808 1.00 97.31 394 VAL A N 1
ATOM 3144 C CA . VAL A 1 394 ? 9.813 -0.074 -0.567 1.00 97.31 394 VAL A CA 1
ATOM 3145 C C . VAL A 1 394 ? 10.764 1.093 -0.845 1.00 97.31 394 VAL A C 1
ATOM 3147 O O . VAL A 1 394 ? 10.742 2.091 -0.125 1.00 97.31 394 VAL A O 1
ATOM 3150 N N . MET A 1 395 ? 11.574 0.992 -1.900 1.00 94.88 395 MET A N 1
ATOM 3151 C CA . MET A 1 395 ? 12.549 2.020 -2.280 1.00 94.88 395 MET A CA 1
ATOM 3152 C C . MET A 1 395 ? 11.905 3.336 -2.712 1.00 94.88 395 MET A C 1
ATOM 3154 O O . MET A 1 395 ? 12.469 4.406 -2.483 1.00 94.88 395 MET A O 1
ATOM 3158 N N . GLN A 1 396 ? 10.747 3.248 -3.360 1.00 95.00 396 GLN A N 1
ATOM 3159 C CA . GLN A 1 396 ? 10.081 4.375 -4.008 1.00 95.00 396 GLN A CA 1
ATOM 3160 C C . GLN A 1 396 ? 8.779 4.766 -3.303 1.00 95.00 396 GLN A C 1
ATOM 3162 O O . GLN A 1 396 ? 8.022 5.587 -3.816 1.00 95.00 396 GLN A O 1
ATOM 3167 N N . LEU A 1 397 ? 8.503 4.177 -2.135 1.00 96.94 397 LEU A N 1
ATOM 3168 C CA . LEU A 1 397 ? 7.241 4.357 -1.440 1.00 96.94 397 LEU A CA 1
ATOM 3169 C C . LEU A 1 397 ? 7.013 5.822 -1.078 1.00 96.94 397 LEU A C 1
ATOM 3171 O O . LEU A 1 397 ? 7.806 6.454 -0.376 1.00 96.94 397 LEU A O 1
ATOM 3175 N N . GLU A 1 398 ? 5.866 6.336 -1.491 1.00 96.19 398 GLU A N 1
ATOM 3176 C CA . GLU A 1 398 ? 5.385 7.665 -1.155 1.00 96.19 398 GLU A CA 1
ATOM 3177 C C . GLU A 1 398 ? 3.856 7.696 -1.135 1.00 96.19 398 GLU A C 1
ATOM 3179 O O . GLU A 1 398 ? 3.191 6.705 -1.436 1.00 96.19 398 GLU A O 1
ATOM 3184 N N . TYR A 1 399 ? 3.291 8.828 -0.718 1.00 97.19 399 TYR A N 1
ATOM 3185 C CA . TYR A 1 399 ? 1.844 9.009 -0.761 1.00 97.19 399 TYR A CA 1
ATOM 3186 C C . TYR A 1 399 ? 1.359 8.974 -2.215 1.00 97.19 399 TYR A C 1
ATOM 3188 O O . TYR A 1 399 ? 2.012 9.515 -3.103 1.00 97.19 399 TYR A O 1
ATOM 3196 N N . GLY A 1 400 ? 0.234 8.303 -2.453 1.00 96.44 400 GLY A N 1
ATOM 3197 C CA . GLY A 1 400 ? -0.354 8.129 -3.777 1.00 96.44 400 GLY A CA 1
ATOM 3198 C C . GLY A 1 400 ? 0.292 7.052 -4.646 1.00 96.44 400 GLY A C 1
ATOM 3199 O O . GLY A 1 400 ? -0.140 6.899 -5.782 1.00 96.44 400 GLY A O 1
ATOM 3200 N N . TYR A 1 401 ? 1.285 6.299 -4.153 1.00 97.62 401 TYR A N 1
ATOM 3201 C CA . TYR A 1 401 ? 1.954 5.240 -4.922 1.00 97.62 401 TYR A CA 1
ATOM 3202 C C . TYR A 1 401 ? 0.940 4.266 -5.550 1.00 97.62 401 TYR A C 1
ATOM 3204 O O . TYR A 1 401 ? 0.199 3.596 -4.827 1.00 97.62 401 TYR A O 1
ATOM 3212 N N . ASP A 1 402 ? 0.917 4.152 -6.880 1.00 97.62 402 ASP A N 1
ATOM 3213 C CA . ASP A 1 402 ? 0.017 3.244 -7.597 1.00 97.62 402 ASP A CA 1
ATOM 3214 C C . ASP A 1 402 ? 0.691 1.883 -7.819 1.00 97.62 402 ASP A C 1
ATOM 3216 O O . ASP A 1 402 ? 1.409 1.672 -8.795 1.00 97.62 402 ASP A O 1
ATOM 3220 N N . VAL A 1 403 ? 0.442 0.937 -6.907 1.00 98.12 403 VAL A N 1
ATOM 3221 C CA . VAL A 1 403 ? 1.047 -0.407 -6.949 1.00 98.1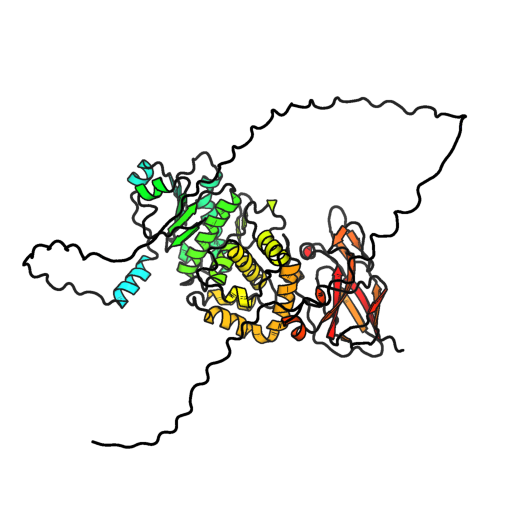2 403 VAL A CA 1
ATOM 3222 C C . VAL A 1 403 ? 0.736 -1.141 -8.253 1.00 98.12 403 VAL A C 1
ATOM 3224 O O . VAL A 1 403 ? 1.597 -1.838 -8.782 1.00 98.12 403 VAL A O 1
ATOM 3227 N N . ALA A 1 404 ? -0.473 -0.988 -8.797 1.00 97.44 404 ALA A N 1
ATOM 3228 C CA . ALA A 1 404 ? -0.874 -1.714 -9.996 1.00 97.44 404 ALA A CA 1
ATOM 3229 C C . ALA A 1 404 ? -0.179 -1.179 -11.256 1.00 97.44 404 ALA A C 1
ATOM 3231 O O . ALA A 1 404 ? 0.192 -1.968 -12.125 1.00 97.44 404 ALA A O 1
ATOM 3232 N N . ARG A 1 405 ? 0.014 0.143 -11.363 1.00 97.88 405 ARG A N 1
ATOM 3233 C CA . ARG A 1 405 ? 0.755 0.760 -12.480 1.00 97.88 405 ARG A CA 1
ATOM 3234 C C . ARG A 1 405 ? 2.268 0.661 -12.332 1.00 97.88 405 ARG A C 1
ATOM 3236 O O . ARG A 1 405 ? 2.970 0.646 -13.344 1.00 97.88 405 ARG A O 1
ATOM 3243 N N . ALA A 1 406 ? 2.755 0.616 -11.097 1.00 98.19 406 ALA A N 1
ATOM 3244 C CA . ALA A 1 406 ? 4.174 0.509 -10.796 1.00 98.19 406 ALA A CA 1
ATOM 3245 C C . ALA A 1 406 ? 4.703 -0.932 -10.845 1.00 98.19 406 ALA A C 1
ATOM 3247 O O . ALA A 1 406 ? 5.910 -1.112 -10.996 1.00 98.19 406 ALA A O 1
ATOM 3248 N N . ALA A 1 407 ? 3.824 -1.937 -10.747 1.00 98.12 407 ALA A N 1
ATOM 3249 C CA . ALA A 1 407 ? 4.182 -3.336 -10.961 1.00 98.12 407 ALA A CA 1
ATOM 3250 C C . ALA A 1 407 ? 4.886 -3.505 -12.314 1.00 98.12 407 ALA A C 1
ATOM 3252 O O . ALA A 1 407 ? 4.432 -2.988 -13.343 1.00 98.12 407 ALA A O 1
ATOM 3253 N N . THR A 1 408 ? 6.002 -4.227 -12.311 1.00 97.62 408 THR A N 1
ATOM 3254 C CA . THR A 1 408 ? 6.846 -4.348 -13.493 1.00 97.62 408 THR A CA 1
ATOM 3255 C C . THR A 1 408 ? 6.118 -5.168 -14.554 1.00 97.62 408 THR A C 1
ATOM 3257 O O . THR A 1 408 ? 5.710 -6.306 -14.318 1.00 97.62 408 THR A O 1
ATOM 3260 N N . VAL A 1 409 ? 5.994 -4.639 -15.771 1.00 97.56 409 VAL A N 1
ATOM 3261 C CA . VAL A 1 409 ? 5.391 -5.381 -16.885 1.00 97.56 409 VAL A CA 1
ATOM 3262 C C . VAL A 1 409 ? 6.384 -6.430 -17.377 1.00 97.56 409 VAL A C 1
ATOM 3264 O O . VAL A 1 409 ? 7.395 -6.103 -18.001 1.00 97.56 409 VAL A O 1
ATOM 3267 N N . ARG A 1 410 ? 6.097 -7.705 -17.110 1.00 94.44 410 ARG A N 1
ATOM 3268 C CA . ARG A 1 410 ? 6.944 -8.840 -17.500 1.00 94.44 410 ARG A CA 1
ATOM 3269 C C . ARG A 1 410 ? 6.537 -9.417 -18.851 1.00 94.44 410 ARG A C 1
ATOM 3271 O O . ARG A 1 410 ? 5.368 -9.394 -19.230 1.00 94.44 410 ARG A O 1
ATOM 3278 N N . LYS A 1 411 ? 7.525 -9.944 -19.571 1.00 94.25 411 LYS A N 1
ATOM 3279 C CA . LYS A 1 411 ? 7.365 -10.708 -20.813 1.00 94.25 411 LYS A CA 1
ATOM 3280 C C . LYS A 1 411 ? 8.349 -11.863 -20.790 1.00 94.25 411 LYS A C 1
ATOM 3282 O O . LYS A 1 411 ? 9.428 -11.723 -20.212 1.00 94.25 411 LYS A O 1
ATOM 3287 N N . GLU A 1 412 ? 7.976 -12.961 -21.436 1.00 92.62 412 GLU A N 1
ATOM 3288 C CA . GLU A 1 412 ? 8.921 -14.028 -21.749 1.00 92.62 412 GLU A CA 1
ATOM 3289 C C . GLU A 1 412 ? 10.105 -13.449 -22.529 1.00 92.62 412 GLU A C 1
ATOM 3291 O O . GLU A 1 412 ? 9.927 -12.573 -23.382 1.00 92.62 412 GLU A O 1
ATOM 3296 N N . SER A 1 413 ? 11.308 -13.899 -22.178 1.00 93.62 413 SER A N 1
ATOM 3297 C CA . SER A 1 413 ? 12.534 -13.396 -22.779 1.00 93.62 413 SER A CA 1
ATOM 3298 C C . SER A 1 413 ? 12.957 -14.270 -23.945 1.00 93.62 413 SER A C 1
ATOM 3300 O O . SER A 1 413 ? 12.970 -15.495 -23.838 1.00 93.62 413 SER A O 1
ATOM 3302 N N . VAL A 1 414 ? 13.307 -13.631 -25.055 1.00 95.81 414 VAL A N 1
ATOM 3303 C CA . VAL A 1 414 ? 13.808 -14.282 -26.263 1.00 95.81 414 VAL A CA 1
ATOM 3304 C C . VAL A 1 414 ? 15.084 -13.589 -26.744 1.00 95.81 414 VAL A C 1
ATOM 3306 O O . VAL A 1 414 ? 15.287 -12.404 -26.461 1.00 95.81 414 VAL A O 1
ATOM 3309 N N . PRO A 1 415 ? 15.954 -14.272 -27.506 1.00 96.81 415 PRO A N 1
ATOM 3310 C CA . PRO A 1 415 ? 17.129 -13.634 -28.088 1.00 96.81 415 PRO A CA 1
ATOM 3311 C C . PRO A 1 415 ? 16.762 -12.423 -28.957 1.00 96.81 415 PRO A C 1
ATOM 3313 O O . PRO A 1 415 ? 15.822 -12.483 -29.756 1.00 96.81 415 PRO A O 1
ATOM 3316 N N . LEU A 1 416 ? 17.526 -11.333 -28.841 1.00 97.00 416 LEU A N 1
ATOM 3317 C CA . LEU A 1 416 ? 17.381 -10.177 -29.725 1.00 97.00 416 LEU A CA 1
ATOM 3318 C C . LEU A 1 416 ? 17.678 -10.586 -31.186 1.00 97.00 416 LEU A C 1
ATOM 3320 O O . LEU A 1 416 ? 18.753 -11.130 -31.456 1.00 97.00 416 LEU A O 1
ATOM 3324 N N . PRO A 1 417 ? 16.781 -10.312 -32.154 1.00 96.62 417 PRO A N 1
ATOM 3325 C CA . PRO A 1 417 ? 17.051 -10.586 -33.563 1.00 96.62 417 PRO A CA 1
ATOM 3326 C C . PRO A 1 417 ? 18.252 -9.790 -34.089 1.00 96.62 417 PRO A C 1
ATOM 3328 O O . PRO A 1 417 ? 18.434 -8.627 -33.737 1.00 96.62 417 PRO A O 1
ATOM 3331 N N . ALA A 1 418 ? 19.014 -10.365 -35.025 1.00 93.06 418 ALA A N 1
ATOM 3332 C CA . ALA A 1 418 ? 20.192 -9.710 -35.612 1.00 93.06 418 ALA A CA 1
ATOM 3333 C C . ALA A 1 418 ? 19.878 -8.365 -36.304 1.00 93.06 418 ALA A C 1
ATOM 3335 O O . ALA A 1 418 ? 20.714 -7.467 -36.336 1.00 93.06 418 ALA A O 1
ATOM 3336 N N . ALA A 1 419 ? 18.662 -8.198 -36.837 1.00 94.44 419 ALA A N 1
ATOM 3337 C CA . ALA A 1 419 ? 18.215 -6.936 -37.434 1.00 94.44 419 ALA A CA 1
ATOM 3338 C C . ALA A 1 419 ? 17.937 -5.825 -36.395 1.00 94.44 419 ALA A C 1
ATOM 3340 O O . ALA A 1 419 ? 17.816 -4.650 -36.765 1.00 94.44 419 ALA A O 1
ATOM 3341 N N . GLY A 1 420 ? 17.864 -6.190 -35.111 1.00 96.75 420 GLY A N 1
ATOM 3342 C CA . GLY A 1 420 ? 17.324 -5.391 -34.020 1.00 96.75 420 GLY A CA 1
ATOM 3343 C C . GLY A 1 420 ? 15.834 -5.651 -33.787 1.00 96.75 420 GLY A C 1
ATOM 3344 O O . GLY A 1 420 ? 15.208 -6.479 -34.452 1.00 96.75 420 GLY A O 1
ATOM 3345 N N . ALA A 1 421 ? 15.261 -4.921 -32.837 1.00 97.94 421 ALA A N 1
ATOM 3346 C CA . ALA A 1 421 ? 13.844 -4.973 -32.510 1.00 97.94 421 ALA A CA 1
ATOM 3347 C C . ALA A 1 421 ? 13.281 -3.579 -32.230 1.00 97.94 421 ALA A C 1
ATOM 3349 O O . ALA A 1 421 ? 14.018 -2.632 -31.966 1.00 97.94 421 ALA A O 1
ATOM 3350 N N . THR A 1 422 ? 11.957 -3.452 -32.297 1.00 98.38 422 THR A N 1
ATOM 3351 C CA . THR A 1 422 ? 11.230 -2.233 -31.930 1.00 98.38 422 THR A CA 1
ATOM 3352 C C . THR A 1 422 ? 10.178 -2.569 -30.886 1.00 98.38 422 THR A C 1
ATOM 3354 O O . THR A 1 422 ? 9.444 -3.544 -31.035 1.00 98.38 422 THR A O 1
ATOM 3357 N N . VAL A 1 423 ? 10.100 -1.757 -29.837 1.00 98.31 423 VAL A N 1
ATOM 3358 C CA . VAL A 1 423 ? 9.134 -1.893 -28.744 1.00 98.31 423 VAL A CA 1
ATOM 3359 C C . VAL A 1 423 ? 8.485 -0.548 -28.445 1.00 98.31 423 VAL A C 1
ATOM 3361 O O . VAL A 1 423 ? 9.061 0.500 -28.723 1.00 98.31 423 VAL A O 1
ATOM 3364 N N . ASN A 1 424 ? 7.292 -0.574 -27.855 1.00 98.38 424 ASN A N 1
ATOM 3365 C CA . ASN A 1 424 ? 6.657 0.621 -27.307 1.00 98.38 424 ASN A CA 1
ATOM 3366 C C . ASN A 1 424 ? 6.763 0.604 -25.781 1.00 98.38 424 ASN A C 1
ATOM 3368 O O . ASN A 1 424 ? 6.557 -0.445 -25.166 1.00 98.38 424 ASN A O 1
ATOM 3372 N N . VAL A 1 425 ? 7.055 1.764 -25.196 1.00 98.50 425 VAL A N 1
ATOM 3373 C CA . VAL A 1 425 ? 7.140 1.982 -23.748 1.00 98.50 425 VAL A CA 1
ATOM 3374 C C . VAL A 1 425 ? 6.032 2.952 -23.361 1.00 98.50 425 VAL A C 1
ATOM 3376 O O . VAL A 1 425 ? 6.047 4.112 -23.774 1.00 98.50 425 VAL A O 1
ATOM 3379 N N . ALA A 1 426 ? 5.041 2.463 -22.621 1.00 98.50 426 ALA A N 1
ATOM 3380 C CA . ALA A 1 426 ? 3.906 3.259 -22.170 1.00 98.50 426 ALA A CA 1
ATOM 3381 C C . ALA A 1 426 ? 4.321 4.216 -21.044 1.00 98.50 426 ALA A C 1
ATOM 3383 O O . ALA A 1 426 ? 5.116 3.842 -20.185 1.00 98.50 426 ALA A O 1
ATOM 3384 N N . ALA A 1 427 ? 3.771 5.432 -21.034 1.00 98.25 427 ALA A N 1
ATOM 3385 C CA . ALA A 1 427 ? 4.075 6.433 -20.007 1.00 98.25 427 ALA A CA 1
ATOM 3386 C C . ALA A 1 427 ? 3.304 6.223 -18.694 1.00 98.25 427 ALA A C 1
ATOM 3388 O O . ALA A 1 427 ? 3.713 6.729 -17.656 1.00 98.25 427 ALA A O 1
ATOM 3389 N N . ASP A 1 428 ? 2.203 5.468 -18.720 1.00 98.06 428 ASP A N 1
ATOM 3390 C CA . ASP A 1 428 ? 1.347 5.194 -17.557 1.00 98.06 428 ASP A CA 1
ATOM 3391 C C . ASP A 1 428 ? 1.757 3.927 -16.783 1.00 98.06 428 ASP A C 1
ATOM 3393 O O . ASP A 1 428 ? 0.969 3.354 -16.022 1.00 98.06 428 ASP A O 1
ATOM 3397 N N . ARG A 1 429 ? 2.986 3.455 -17.003 1.00 98.00 429 ARG A N 1
ATOM 3398 C CA . ARG A 1 429 ? 3.589 2.287 -16.356 1.00 98.00 429 ARG A CA 1
ATOM 3399 C C . ARG A 1 429 ? 5.014 2.616 -15.937 1.00 98.00 429 ARG A C 1
ATOM 3401 O O . ARG A 1 429 ? 5.672 3.420 -16.589 1.00 98.00 429 ARG A O 1
ATOM 3408 N N . ALA A 1 430 ? 5.484 1.955 -14.882 1.00 96.94 430 ALA A N 1
ATOM 3409 C CA . ALA A 1 430 ? 6.886 2.011 -14.485 1.00 96.94 430 ALA A CA 1
ATOM 3410 C C . ALA A 1 430 ? 7.748 1.128 -15.417 1.00 96.94 430 ALA A C 1
ATOM 3412 O O . ALA A 1 430 ? 7.767 1.306 -16.638 1.00 96.94 430 ALA A O 1
ATOM 3413 N N . TRP A 1 431 ? 8.450 0.142 -14.856 1.00 98.25 431 TRP A N 1
ATOM 3414 C CA . TRP A 1 431 ? 9.345 -0.734 -15.603 1.00 98.25 431 TRP A CA 1
ATOM 3415 C C . TRP A 1 431 ? 8.600 -1.685 -16.538 1.00 98.25 431 TRP A C 1
ATOM 3417 O O . TRP A 1 431 ? 7.636 -2.348 -16.157 1.00 98.25 431 TRP A O 1
ATOM 3427 N N . GLN A 1 432 ? 9.083 -1.780 -17.776 1.00 98.50 432 GLN A N 1
ATOM 3428 C CA . GLN A 1 432 ? 8.490 -2.594 -18.830 1.00 98.50 432 GLN A CA 1
ATOM 3429 C C . GLN A 1 432 ? 9.552 -3.453 -19.509 1.00 98.50 432 GLN A C 1
ATOM 3431 O O . GLN A 1 432 ? 10.523 -2.945 -20.071 1.00 98.50 432 GLN A O 1
ATOM 3436 N N . SER A 1 433 ? 9.346 -4.768 -19.489 1.00 97.88 433 SER A N 1
ATOM 3437 C CA . SER A 1 433 ? 10.180 -5.716 -20.218 1.00 97.88 433 SER A CA 1
ATOM 3438 C C . SER A 1 433 ? 10.051 -5.481 -21.720 1.00 97.88 433 SER A C 1
ATOM 3440 O O . SER A 1 433 ? 8.949 -5.419 -22.291 1.00 97.88 433 SER A O 1
ATOM 3442 N N . THR A 1 434 ? 11.199 -5.408 -22.382 1.00 98.12 434 THR A N 1
ATOM 3443 C CA . THR A 1 434 ? 11.261 -5.440 -23.845 1.00 98.12 434 THR A CA 1
ATOM 3444 C C . THR A 1 434 ? 10.959 -6.838 -24.388 1.00 98.12 434 THR A C 1
ATOM 3446 O O . THR A 1 434 ? 10.485 -6.948 -25.514 1.00 98.12 434 THR A O 1
ATOM 3449 N N . GLY A 1 435 ? 11.156 -7.884 -23.573 1.00 97.06 435 GLY A N 1
ATOM 3450 C CA . GLY A 1 435 ? 11.118 -9.288 -23.985 1.00 97.06 435 GLY A CA 1
ATOM 3451 C C . GLY A 1 435 ? 12.407 -9.765 -24.660 1.00 97.06 435 GLY A C 1
ATOM 3452 O O . GLY A 1 435 ? 12.451 -10.903 -25.107 1.00 97.06 435 GLY A O 1
ATOM 3453 N N . PHE A 1 436 ? 13.445 -8.924 -24.747 1.00 97.81 436 PHE A N 1
ATOM 3454 C CA . PHE A 1 436 ? 14.697 -9.281 -25.410 1.00 97.81 436 PHE A CA 1
ATOM 3455 C C . PHE A 1 436 ? 15.841 -9.488 -24.423 1.00 97.81 436 PHE A C 1
ATOM 3457 O O . PHE A 1 436 ? 16.104 -8.650 -23.551 1.00 97.81 436 PHE A O 1
ATOM 3464 N N . GLU A 1 437 ? 16.546 -10.599 -24.606 1.00 96.38 437 GLU A N 1
ATOM 3465 C CA . GLU A 1 437 ? 17.786 -10.897 -23.909 1.00 96.38 437 GLU A CA 1
ATOM 3466 C C . GLU A 1 437 ? 18.940 -10.063 -24.460 1.00 96.38 437 GLU A C 1
ATOM 3468 O O . GLU A 1 437 ? 19.113 -9.905 -25.671 1.00 96.38 437 GLU A O 1
ATOM 3473 N N . VAL A 1 438 ? 19.773 -9.578 -23.545 1.00 96.50 438 VAL A N 1
ATOM 3474 C CA . VAL A 1 438 ? 21.032 -8.906 -23.843 1.00 96.50 438 VAL A CA 1
ATOM 3475 C C . VAL A 1 438 ? 22.173 -9.604 -23.108 1.00 96.50 438 VAL A C 1
ATOM 3477 O O . VAL A 1 438 ? 22.071 -9.984 -21.939 1.00 96.50 438 VAL A O 1
ATOM 3480 N N . THR A 1 439 ? 23.276 -9.812 -23.819 1.00 95.56 439 THR A N 1
ATOM 3481 C CA . THR A 1 439 ? 24.487 -10.469 -23.315 1.00 95.56 439 THR A CA 1
ATOM 3482 C C . THR A 1 439 ? 25.459 -9.469 -22.697 1.00 95.56 439 THR A C 1
ATOM 3484 O O . THR A 1 439 ? 25.678 -8.384 -23.242 1.00 95.56 439 THR A O 1
ATOM 3487 N N . ALA A 1 440 ? 26.095 -9.873 -21.599 1.00 95.38 440 ALA A N 1
ATOM 3488 C CA . ALA A 1 440 ? 27.158 -9.134 -20.940 1.00 95.38 440 ALA A CA 1
ATOM 3489 C C . ALA A 1 440 ? 28.309 -8.798 -21.900 1.00 95.38 440 ALA A C 1
ATOM 3491 O O . ALA A 1 440 ? 28.718 -9.626 -22.715 1.00 95.38 440 ALA A O 1
ATOM 3492 N N . GLY A 1 441 ? 28.846 -7.584 -21.788 1.00 95.56 441 GLY A N 1
ATOM 3493 C CA . GLY A 1 441 ? 29.998 -7.116 -22.566 1.00 95.56 441 GLY A CA 1
ATOM 3494 C C . GLY A 1 441 ? 29.705 -6.744 -24.024 1.00 95.56 441 GLY A C 1
ATOM 3495 O O . GLY A 1 441 ? 30.517 -6.047 -24.628 1.00 95.56 441 GLY A O 1
ATOM 3496 N N . LYS A 1 442 ? 28.554 -7.134 -24.583 1.00 96.38 442 LYS A N 1
ATOM 3497 C CA . LYS A 1 442 ? 28.090 -6.637 -25.885 1.00 96.38 442 LYS A CA 1
ATOM 3498 C C . LYS A 1 442 ? 27.515 -5.229 -25.752 1.00 96.38 442 LYS A C 1
ATOM 3500 O O . LYS A 1 442 ? 26.934 -4.897 -24.721 1.00 96.38 442 LYS A O 1
ATOM 3505 N N . THR A 1 443 ? 27.638 -4.419 -26.799 1.00 97.06 443 THR A N 1
ATOM 3506 C CA . THR A 1 443 ? 27.072 -3.065 -26.831 1.00 97.06 443 THR A CA 1
ATOM 3507 C C . THR A 1 443 ? 25.808 -3.034 -27.674 1.00 97.06 443 THR A C 1
ATOM 3509 O O . THR A 1 443 ? 25.782 -3.547 -28.789 1.00 97.06 443 THR A O 1
ATOM 3512 N N . TYR A 1 444 ? 24.773 -2.386 -27.153 1.00 98.00 444 TYR A N 1
ATOM 3513 C CA . TYR A 1 444 ? 23.493 -2.193 -27.820 1.00 98.00 444 TYR A CA 1
ATOM 3514 C C . TYR A 1 444 ? 23.250 -0.703 -28.010 1.00 98.00 444 TYR A C 1
ATOM 3516 O O . TYR A 1 444 ? 23.426 0.081 -27.078 1.00 98.00 444 TYR A O 1
ATOM 3524 N N . GLU A 1 445 ? 22.849 -0.313 -29.211 1.00 98.00 445 GLU A N 1
ATOM 3525 C CA . GLU A 1 445 ? 22.321 1.010 -29.503 1.00 98.00 445 GLU A CA 1
ATOM 3526 C C . GLU A 1 445 ? 20.816 1.008 -29.243 1.00 98.00 445 GLU A C 1
ATOM 3528 O O . GLU A 1 445 ? 20.094 0.108 -29.685 1.00 98.00 445 GLU A O 1
ATOM 3533 N N . ILE A 1 446 ? 20.365 2.006 -28.489 1.00 98.50 446 ILE A N 1
ATOM 3534 C CA . ILE A 1 446 ? 18.967 2.206 -28.135 1.00 98.50 446 ILE A CA 1
ATOM 3535 C C . ILE A 1 446 ? 18.586 3.605 -28.603 1.00 98.50 446 ILE A C 1
ATOM 3537 O O . ILE A 1 446 ? 19.144 4.584 -28.111 1.00 98.50 446 ILE A O 1
ATOM 3541 N N . SER A 1 447 ? 17.642 3.699 -29.535 1.00 98.38 447 SER A N 1
ATOM 3542 C CA . SER A 1 447 ? 17.098 4.966 -30.028 1.00 98.38 447 SER A CA 1
ATOM 3543 C C . SER A 1 447 ? 15.607 5.039 -29.754 1.00 98.38 447 SER A C 1
ATOM 3545 O O . SER A 1 447 ? 14.891 4.054 -29.906 1.00 98.38 447 SER A O 1
ATOM 3547 N N . ALA A 1 448 ? 15.125 6.202 -29.345 1.00 98.50 448 ALA A N 1
ATOM 3548 C CA . ALA A 1 448 ? 13.754 6.406 -28.925 1.00 98.50 448 ALA A CA 1
ATOM 3549 C C . ALA A 1 448 ? 13.145 7.622 -29.612 1.00 98.50 448 ALA A C 1
ATOM 3551 O O . ALA A 1 448 ? 13.802 8.634 -29.846 1.00 98.50 448 ALA A O 1
ATOM 3552 N N . SER A 1 449 ? 11.857 7.530 -29.917 1.00 98.12 449 SER A N 1
ATOM 3553 C CA . SER A 1 449 ? 11.101 8.589 -30.580 1.00 98.12 449 SER A CA 1
ATOM 3554 C C . SER A 1 449 ? 9.650 8.601 -30.109 1.00 98.12 449 SER A C 1
ATOM 3556 O O . SER A 1 449 ? 9.150 7.614 -29.569 1.00 98.12 449 SER A O 1
ATOM 3558 N N . GLY A 1 450 ? 8.965 9.721 -30.319 1.00 97.00 450 GLY A N 1
ATOM 3559 C CA . GLY A 1 450 ? 7.567 9.901 -29.933 1.00 97.00 450 GLY A CA 1
ATOM 3560 C C . GLY A 1 450 ? 7.383 10.918 -28.813 1.00 97.00 450 GLY A C 1
ATOM 3561 O O . GLY A 1 450 ? 8.347 11.443 -28.258 1.00 97.00 450 GLY A O 1
ATOM 3562 N N . ARG A 1 451 ? 6.116 11.214 -28.521 1.00 96.94 451 ARG A N 1
ATOM 3563 C CA . ARG A 1 451 ? 5.695 12.168 -27.494 1.00 96.94 451 ARG A CA 1
ATOM 3564 C C . ARG A 1 451 ? 4.661 11.536 -26.582 1.00 96.94 451 ARG A C 1
ATOM 3566 O O . ARG A 1 451 ? 3.787 10.807 -27.047 1.00 96.94 451 ARG A O 1
ATOM 3573 N N . TYR A 1 452 ? 4.738 11.872 -25.307 1.00 97.94 452 TYR A N 1
ATOM 3574 C CA . TYR A 1 452 ? 3.847 11.375 -24.263 1.00 97.94 452 TYR A CA 1
ATOM 3575 C C . TYR A 1 452 ? 3.578 12.469 -23.234 1.00 97.94 452 TYR A C 1
ATOM 3577 O O . TYR A 1 452 ? 4.284 13.475 -23.179 1.00 97.94 452 TYR A O 1
ATOM 3585 N N . GLN A 1 453 ? 2.518 12.287 -22.457 1.00 97.69 453 GLN A N 1
ATOM 3586 C CA . GLN A 1 453 ? 2.080 13.214 -21.423 1.00 97.69 453 GLN A CA 1
ATOM 3587 C C . GLN A 1 453 ? 2.470 12.674 -20.044 1.00 97.69 453 GLN A C 1
ATOM 3589 O O . GLN A 1 453 ? 2.225 11.498 -19.780 1.00 97.69 453 GLN A O 1
ATOM 3594 N N . LEU A 1 454 ? 3.012 13.542 -19.185 1.00 95.75 454 LEU A N 1
ATOM 3595 C CA . LEU A 1 454 ? 3.473 13.225 -17.820 1.00 95.75 454 LEU A CA 1
ATOM 3596 C C . LEU A 1 454 ? 2.666 13.910 -16.702 1.00 95.75 454 LEU A C 1
ATOM 3598 O O . LEU A 1 454 ? 2.945 13.750 -15.526 1.00 95.75 454 LEU A O 1
ATOM 3602 N N . ALA A 1 455 ? 1.739 14.791 -17.076 1.00 93.69 455 ALA A N 1
ATOM 3603 C CA . ALA A 1 455 ? 0.808 15.446 -16.163 1.00 93.69 455 ALA A CA 1
ATOM 3604 C C . ALA A 1 455 ? -0.333 16.056 -16.979 1.00 93.69 455 ALA A C 1
ATOM 3606 O O . ALA A 1 455 ? -0.136 16.424 -18.142 1.00 93.69 455 ALA A O 1
ATOM 3607 N N . ARG A 1 456 ? -1.521 16.198 -16.381 1.00 90.88 456 ARG A N 1
ATOM 3608 C CA . ARG A 1 456 ? -2.698 16.827 -17.024 1.00 90.88 456 ARG A CA 1
ATOM 3609 C C . ARG A 1 456 ? -2.847 18.311 -16.698 1.00 90.88 456 ARG A C 1
ATOM 3611 O O . ARG A 1 456 ? -3.270 19.087 -17.551 1.00 90.88 456 ARG A O 1
ATOM 3618 N N . GLU A 1 457 ? -2.507 18.688 -15.472 1.00 87.44 457 GLU A N 1
ATOM 3619 C CA . GLU A 1 457 ? -2.804 19.993 -14.877 1.00 87.44 457 GLU A CA 1
ATOM 3620 C C . GLU A 1 457 ? -1.513 20.736 -14.495 1.00 87.44 457 GLU A C 1
ATOM 3622 O O . GLU A 1 457 ? -0.517 20.092 -14.164 1.00 87.44 457 GLU A O 1
ATOM 3627 N N . PRO A 1 458 ? -1.498 22.086 -14.501 1.00 82.94 458 PRO A N 1
ATOM 3628 C CA . PRO A 1 458 ? -2.559 22.993 -14.974 1.00 82.94 458 PRO A CA 1
ATOM 3629 C C . PRO A 1 458 ? -2.683 23.049 -16.510 1.00 82.94 458 PRO A C 1
ATOM 3631 O O . PRO A 1 458 ? -3.611 23.640 -17.056 1.00 82.94 458 PRO A O 1
ATOM 3634 N N . LYS A 1 459 ? -1.707 22.479 -17.222 1.00 89.44 459 LYS A N 1
ATOM 3635 C CA . LYS A 1 459 ? -1.743 22.181 -18.658 1.00 89.44 459 LYS A CA 1
ATOM 3636 C C . LYS A 1 459 ? -0.986 20.872 -18.884 1.00 89.44 459 LYS A C 1
ATOM 3638 O O . LYS A 1 459 ? -0.058 20.614 -18.117 1.00 89.44 459 LYS A O 1
ATOM 3643 N N . PRO A 1 460 ? -1.292 20.112 -19.949 1.00 93.19 460 PRO A N 1
ATOM 3644 C CA . PRO A 1 460 ? -0.575 18.884 -20.253 1.00 93.19 460 PRO A CA 1
ATOM 3645 C C . PRO A 1 460 ? 0.940 19.081 -20.349 1.00 93.19 460 PRO A C 1
ATOM 3647 O O . PRO A 1 460 ? 1.415 19.929 -21.112 1.00 93.19 460 PRO A O 1
ATOM 3650 N N . TRP A 1 461 ? 1.702 18.290 -19.596 1.00 95.25 461 TRP A N 1
ATOM 3651 C CA . TRP A 1 461 ? 3.161 18.261 -19.697 1.00 95.25 461 TRP A CA 1
ATOM 3652 C C . TRP A 1 461 ? 3.563 17.244 -20.754 1.00 95.25 461 TRP A C 1
ATOM 3654 O O . TRP A 1 461 ? 3.579 16.043 -20.498 1.00 95.25 461 TRP A O 1
ATOM 3664 N N . MET A 1 462 ? 3.854 17.734 -21.956 1.00 96.75 462 MET A N 1
ATOM 3665 C CA . MET A 1 462 ? 4.331 16.896 -23.052 1.00 96.75 462 MET A CA 1
ATOM 3666 C C . MET A 1 462 ? 5.842 16.706 -22.955 1.00 96.75 462 MET A C 1
ATOM 3668 O O . MET A 1 462 ? 6.583 17.681 -22.837 1.00 96.75 462 MET A O 1
ATOM 3672 N N . ALA A 1 463 ? 6.284 15.461 -23.073 1.00 97.25 463 ALA A N 1
ATOM 3673 C CA . ALA A 1 463 ? 7.683 15.077 -23.071 1.00 97.25 463 ALA A CA 1
ATOM 3674 C C . ALA A 1 463 ? 8.048 14.241 -24.302 1.00 97.25 463 ALA A C 1
ATOM 3676 O O . ALA A 1 463 ? 7.197 13.671 -24.988 1.00 97.25 463 ALA A O 1
ATOM 3677 N N . GLU A 1 464 ? 9.349 14.200 -24.556 1.00 97.56 464 GLU A N 1
ATOM 3678 C CA . GLU A 1 464 ? 10.044 13.357 -25.527 1.00 97.56 464 GLU A CA 1
ATOM 3679 C C . GLU A 1 464 ? 11.100 12.539 -24.761 1.00 97.56 464 GLU A C 1
ATOM 3681 O O . GLU A 1 464 ? 11.375 12.871 -23.607 1.00 97.56 464 GLU A O 1
ATOM 3686 N N . PRO A 1 465 ? 11.745 11.520 -25.358 1.00 98.06 465 PRO A N 1
ATOM 3687 C CA . PRO A 1 465 ? 12.642 10.606 -24.640 1.00 98.06 465 PRO A CA 1
ATOM 3688 C C . PRO A 1 465 ? 13.797 11.233 -23.844 1.00 98.06 465 PRO A C 1
ATOM 3690 O O . PRO A 1 465 ? 14.297 10.585 -22.933 1.00 98.06 465 PRO A O 1
ATOM 3693 N N . ASN A 1 466 ? 14.215 12.477 -24.118 1.00 97.75 466 ASN A N 1
ATOM 3694 C CA . ASN A 1 466 ? 15.180 13.216 -23.277 1.00 97.75 466 ASN A CA 1
ATOM 3695 C C . ASN A 1 466 ? 14.591 13.739 -21.951 1.00 97.75 466 ASN A C 1
ATOM 3697 O O . ASN A 1 466 ? 15.328 14.249 -21.109 1.00 97.75 466 ASN A O 1
ATOM 3701 N N . GLY A 1 467 ? 13.280 13.621 -21.769 1.00 96.88 467 GLY A N 1
ATOM 3702 C CA . GLY A 1 467 ? 12.533 14.175 -20.655 1.00 96.88 467 GLY A CA 1
ATOM 3703 C C . GLY A 1 467 ? 12.367 15.695 -20.713 1.00 96.88 467 GLY A C 1
ATOM 3704 O O . GLY A 1 467 ? 12.790 16.373 -21.651 1.00 96.88 467 GLY A O 1
ATOM 3705 N N . ILE A 1 468 ? 11.732 16.228 -19.675 1.00 95.62 468 ILE A N 1
ATOM 3706 C CA . ILE A 1 468 ? 11.557 17.658 -19.416 1.00 95.62 468 ILE A CA 1
ATOM 3707 C C . ILE A 1 468 ? 12.175 18.014 -18.064 1.00 95.62 468 ILE A C 1
ATOM 3709 O O . ILE A 1 468 ? 12.203 17.206 -17.142 1.00 95.62 468 ILE A O 1
ATOM 3713 N N . THR A 1 469 ? 12.658 19.247 -17.926 1.00 93.31 469 THR A N 1
ATOM 3714 C CA . THR A 1 469 ? 13.376 19.713 -16.726 1.00 93.31 469 THR A CA 1
ATOM 3715 C C . THR A 1 469 ? 12.523 20.609 -15.824 1.00 93.31 469 THR A C 1
ATOM 3717 O O . THR A 1 469 ? 13.068 21.405 -15.062 1.00 93.31 469 THR A O 1
ATOM 3720 N N . ILE A 1 470 ? 11.190 20.541 -15.946 1.00 87.12 470 ILE A N 1
ATOM 3721 C CA . ILE A 1 470 ? 10.260 21.259 -15.054 1.00 87.12 470 ILE A CA 1
ATOM 3722 C C . ILE A 1 470 ? 10.339 20.652 -13.650 1.00 87.12 470 ILE A C 1
ATOM 3724 O O . ILE A 1 470 ? 10.409 21.376 -12.661 1.00 87.12 470 ILE A O 1
ATOM 3728 N N . GLU A 1 471 ? 10.406 19.323 -13.593 1.00 87.75 471 GLU A N 1
ATOM 3729 C CA . GLU A 1 471 ? 10.612 18.540 -12.384 1.00 87.75 471 GLU A CA 1
ATOM 3730 C C . GLU A 1 471 ? 11.610 17.411 -12.649 1.00 87.75 471 GLU A C 1
ATOM 3732 O O . GLU A 1 471 ? 11.912 17.068 -13.796 1.00 87.75 471 GLU A O 1
ATOM 3737 N N . TYR A 1 472 ? 12.142 16.860 -11.562 1.00 91.81 472 TYR A N 1
ATOM 3738 C CA . TYR A 1 472 ? 13.071 15.741 -11.586 1.00 91.81 472 TYR A CA 1
ATOM 3739 C C . TYR A 1 472 ? 12.549 14.652 -10.657 1.00 91.81 472 TYR A C 1
ATOM 3741 O O . TYR A 1 472 ? 12.204 14.930 -9.508 1.00 91.81 472 TYR A O 1
ATOM 3749 N N . HIS A 1 473 ? 12.575 13.407 -11.121 1.00 91.94 473 HIS A N 1
ATOM 3750 C CA . HIS A 1 473 ? 12.346 12.239 -10.279 1.00 91.94 473 HIS A CA 1
ATOM 3751 C C . HIS A 1 473 ? 13.666 11.482 -10.115 1.00 91.94 473 HIS A C 1
ATOM 3753 O O . HIS A 1 473 ? 14.375 11.248 -11.093 1.00 91.94 473 HIS A O 1
ATOM 3759 N N . GLN A 1 474 ? 14.044 11.186 -8.866 1.00 88.88 474 GLN A N 1
ATOM 3760 C CA . GLN A 1 474 ? 15.316 10.527 -8.510 1.00 88.88 474 GLN A CA 1
ATOM 3761 C C . GLN A 1 474 ? 16.566 11.190 -9.125 1.00 88.88 474 GLN A C 1
ATOM 3763 O O . GLN A 1 474 ? 17.541 10.536 -9.487 1.00 88.88 474 GLN A O 1
ATOM 3768 N N . GLY A 1 475 ? 16.544 12.521 -9.237 1.00 91.69 475 GLY A N 1
ATOM 3769 C CA . GLY A 1 475 ? 17.654 13.302 -9.787 1.00 91.69 475 GLY A CA 1
ATOM 3770 C C . GLY A 1 475 ? 17.756 13.287 -11.314 1.00 91.69 475 GLY A C 1
ATOM 3771 O O . GLY A 1 475 ? 18.691 13.881 -11.844 1.00 91.69 475 GLY A O 1
ATOM 3772 N N . GLN A 1 476 ? 16.802 12.670 -12.018 1.00 95.56 476 GLN A N 1
ATOM 3773 C CA . GLN A 1 476 ? 16.740 12.633 -13.481 1.00 95.56 476 GLN A CA 1
ATOM 3774 C C . GLN A 1 476 ? 15.549 13.439 -14.021 1.00 95.56 476 GLN A C 1
ATOM 3776 O O . GLN A 1 476 ? 14.541 13.547 -13.317 1.00 95.56 476 GLN A O 1
ATOM 3781 N N . PRO A 1 477 ? 15.636 14.013 -15.240 1.00 96.88 477 PRO A N 1
ATOM 3782 C CA . PRO A 1 477 ? 14.524 14.743 -15.849 1.00 96.88 477 PRO A CA 1
ATOM 3783 C C . PRO A 1 477 ? 13.247 13.901 -15.905 1.00 96.88 477 PRO A C 1
ATOM 3785 O O . PRO A 1 477 ? 13.305 12.685 -16.114 1.00 96.88 477 PRO A O 1
ATOM 3788 N N . LEU A 1 478 ? 12.091 14.536 -15.732 1.00 96.62 478 LEU A N 1
ATOM 3789 C CA . LEU A 1 478 ? 10.810 13.845 -15.823 1.00 96.62 478 LEU A CA 1
ATOM 3790 C C . LEU A 1 478 ? 10.601 13.301 -17.242 1.00 96.62 478 LEU A C 1
ATOM 3792 O O . LEU A 1 478 ? 10.813 13.998 -18.231 1.00 96.62 478 LEU A O 1
ATOM 3796 N N . GLY A 1 479 ? 10.197 12.046 -17.339 1.00 97.38 479 GLY A N 1
ATOM 3797 C CA . GLY A 1 479 ? 9.956 11.308 -18.564 1.00 97.38 479 GLY A CA 1
ATOM 3798 C C . GLY A 1 479 ? 11.195 10.886 -19.334 1.00 97.38 479 GLY A C 1
ATOM 3799 O O . GLY A 1 479 ? 11.019 10.352 -20.420 1.00 97.38 479 GLY A O 1
ATOM 3800 N N . ILE A 1 480 ? 12.424 11.105 -18.853 1.00 98.50 480 ILE A N 1
ATOM 3801 C CA . ILE A 1 480 ? 13.606 10.621 -19.583 1.00 98.50 480 ILE A CA 1
ATOM 3802 C C . ILE A 1 480 ? 13.563 9.093 -19.729 1.00 98.50 480 ILE A C 1
ATOM 3804 O O . ILE A 1 480 ? 13.157 8.393 -18.798 1.00 98.50 480 ILE A O 1
ATOM 3808 N N . LEU A 1 481 ? 13.972 8.571 -20.889 1.00 98.75 481 LEU A N 1
ATOM 3809 C CA . LEU A 1 481 ? 14.067 7.129 -21.104 1.00 98.75 481 LEU A CA 1
ATOM 3810 C C . LEU A 1 481 ? 15.234 6.547 -20.302 1.00 98.75 481 LEU A C 1
ATOM 3812 O O . LEU A 1 481 ? 16.391 6.950 -20.466 1.00 98.75 481 LEU A O 1
ATOM 3816 N N . LEU A 1 482 ? 14.905 5.552 -19.487 1.00 98.56 482 LEU A N 1
ATOM 3817 C CA . LEU A 1 482 ? 15.818 4.775 -18.666 1.00 98.56 482 LEU A CA 1
ATOM 3818 C C . LEU A 1 482 ? 15.870 3.329 -19.160 1.00 98.56 482 LEU A C 1
ATOM 3820 O O . LEU A 1 482 ? 14.867 2.792 -19.638 1.00 98.56 482 LEU A O 1
ATOM 3824 N N . ALA A 1 483 ? 17.026 2.689 -18.999 1.00 98.38 483 ALA A N 1
ATOM 3825 C CA . ALA A 1 483 ? 17.222 1.279 -19.304 1.00 98.38 483 ALA A CA 1
ATOM 3826 C C . ALA A 1 483 ? 17.909 0.550 -18.152 1.00 98.38 483 ALA A C 1
ATOM 3828 O O . ALA A 1 483 ? 18.786 1.091 -17.484 1.00 98.38 483 ALA A O 1
ATOM 3829 N N . ALA A 1 484 ? 17.536 -0.705 -17.943 1.00 97.06 484 ALA A N 1
ATOM 3830 C CA . ALA A 1 484 ? 18.206 -1.584 -16.999 1.00 97.06 484 ALA A CA 1
ATOM 3831 C C . ALA A 1 484 ? 18.113 -3.036 -17.470 1.00 97.06 484 ALA A C 1
ATOM 3833 O O . ALA A 1 484 ? 17.193 -3.421 -18.191 1.00 97.06 484 ALA A O 1
ATOM 3834 N N . VAL A 1 485 ? 19.077 -3.856 -17.055 1.00 96.06 485 VAL A N 1
ATOM 3835 C CA . VAL A 1 485 ? 19.114 -5.285 -17.381 1.00 96.06 485 VAL A CA 1
ATOM 3836 C C . VAL A 1 485 ? 18.943 -6.066 -16.098 1.00 96.06 485 VAL A C 1
ATOM 3838 O O . VAL A 1 485 ? 19.778 -5.959 -15.201 1.00 96.06 485 VAL A O 1
ATOM 3841 N N . THR A 1 486 ? 17.889 -6.869 -16.003 1.00 91.81 486 THR A N 1
ATOM 3842 C CA . THR A 1 486 ? 17.664 -7.726 -14.834 1.00 91.81 486 THR A CA 1
ATOM 3843 C C . THR A 1 486 ? 17.321 -9.153 -15.249 1.00 91.81 486 THR A C 1
ATOM 3845 O O . THR A 1 486 ? 16.810 -9.425 -16.340 1.00 91.81 486 THR A O 1
ATOM 3848 N N . SER A 1 487 ? 17.654 -10.072 -14.352 1.00 85.62 487 SER A N 1
ATOM 3849 C CA . SER A 1 487 ? 17.121 -11.424 -14.299 1.00 85.62 487 SER A CA 1
ATOM 3850 C C . SER A 1 487 ? 16.491 -11.556 -12.913 1.00 85.62 487 SER A C 1
ATOM 3852 O O . SER A 1 487 ? 17.234 -11.504 -11.928 1.00 85.62 487 SER A O 1
ATOM 3854 N N . PRO A 1 488 ? 15.160 -11.700 -12.793 1.00 72.00 488 PRO A N 1
ATOM 3855 C CA . PRO A 1 488 ? 14.475 -11.625 -11.498 1.00 72.00 488 PRO A CA 1
ATOM 3856 C C . PRO A 1 488 ? 15.025 -12.611 -10.460 1.00 72.00 488 PRO A C 1
ATOM 3858 O O . PRO A 1 488 ? 15.142 -12.288 -9.282 1.00 72.00 488 PRO A O 1
ATOM 3861 N N . ALA A 1 489 ? 15.465 -13.795 -10.898 1.00 73.81 489 ALA A N 1
ATOM 3862 C CA . ALA A 1 489 ? 16.105 -14.783 -10.029 1.00 73.81 489 ALA A CA 1
ATOM 3863 C C . ALA A 1 489 ? 17.407 -14.272 -9.376 1.00 73.81 489 ALA A C 1
ATOM 3865 O O . ALA A 1 489 ? 17.715 -14.648 -8.246 1.00 73.81 489 ALA A O 1
ATOM 3866 N N . ALA A 1 490 ? 18.159 -13.403 -10.057 1.00 67.31 490 ALA A N 1
ATOM 3867 C CA . ALA A 1 490 ? 19.376 -12.792 -9.527 1.00 67.31 490 ALA A CA 1
ATOM 3868 C C . ALA A 1 490 ? 19.083 -11.624 -8.564 1.00 67.31 490 ALA A C 1
ATOM 3870 O O . ALA A 1 490 ? 19.883 -11.365 -7.664 1.00 67.31 490 ALA A O 1
ATOM 3871 N N . ALA A 1 491 ? 17.933 -10.954 -8.710 1.00 62.25 491 ALA A N 1
ATOM 3872 C CA . ALA A 1 491 ? 17.536 -9.810 -7.885 1.00 62.25 491 ALA A CA 1
ATOM 3873 C C . ALA A 1 491 ? 17.076 -10.199 -6.466 1.00 62.25 491 ALA A C 1
ATOM 3875 O O . ALA A 1 491 ? 17.079 -9.361 -5.573 1.00 62.25 491 ALA A O 1
ATOM 3876 N N . VAL A 1 492 ? 16.752 -11.472 -6.208 1.00 66.88 492 VAL A N 1
ATOM 3877 C CA . VAL A 1 492 ? 16.263 -11.930 -4.890 1.00 66.88 492 VAL A CA 1
ATOM 3878 C C . VAL A 1 492 ? 17.267 -11.682 -3.752 1.00 66.88 492 VAL A C 1
ATOM 3880 O O . VAL A 1 492 ? 16.860 -11.452 -2.616 1.00 66.88 492 VAL A O 1
ATOM 3883 N N . ASN A 1 493 ? 18.573 -11.706 -4.041 1.00 70.12 493 ASN A N 1
ATOM 3884 C CA . ASN A 1 493 ? 19.637 -11.589 -3.031 1.00 70.12 493 ASN A CA 1
ATOM 3885 C C . ASN A 1 493 ? 20.464 -10.297 -3.147 1.00 70.12 493 ASN A C 1
ATOM 3887 O O . ASN A 1 493 ? 21.501 -10.172 -2.495 1.00 70.12 493 ASN A O 1
ATOM 3891 N N . ALA A 1 494 ? 20.048 -9.353 -3.990 1.00 81.81 494 ALA A N 1
ATOM 3892 C CA . ALA A 1 494 ? 20.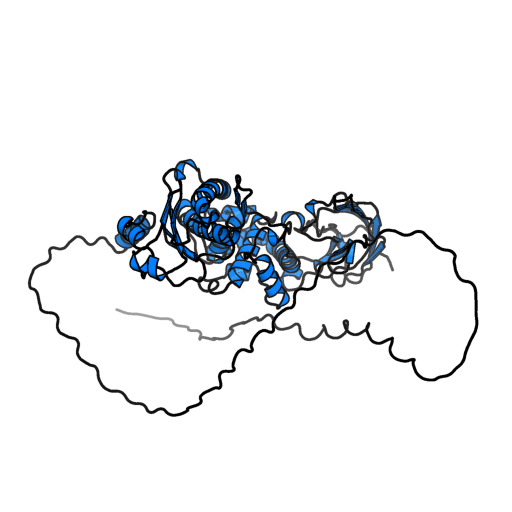782 -8.122 -4.259 1.00 81.81 494 ALA A CA 1
ATOM 3893 C C . ALA A 1 494 ? 19.820 -6.944 -4.462 1.00 81.81 494 ALA A C 1
ATOM 3895 O O . ALA A 1 494 ? 18.604 -7.104 -4.497 1.00 81.81 494 ALA A O 1
ATOM 3896 N N . ILE A 1 495 ? 20.364 -5.734 -4.582 1.00 87.12 495 ILE A N 1
ATOM 3897 C CA . ILE A 1 495 ? 19.574 -4.601 -5.069 1.00 87.12 495 ILE A CA 1
ATOM 3898 C C . ILE A 1 495 ? 19.287 -4.841 -6.552 1.00 87.12 495 ILE A C 1
ATOM 3900 O O . ILE A 1 495 ? 20.210 -5.126 -7.318 1.00 87.12 495 ILE A O 1
ATOM 3904 N N . SER A 1 496 ? 18.019 -4.745 -6.944 1.00 91.25 496 SER A N 1
ATOM 3905 C CA . SER A 1 496 ? 17.588 -4.895 -8.327 1.00 91.25 496 SER A CA 1
ATOM 3906 C C . SER A 1 496 ? 18.313 -3.879 -9.211 1.00 91.25 496 SER A C 1
ATOM 3908 O O . SER A 1 496 ? 18.343 -2.690 -8.877 1.00 91.25 496 SER A O 1
ATOM 3910 N N . PRO A 1 497 ? 18.842 -4.296 -10.375 1.00 92.69 497 PRO A N 1
ATOM 3911 C CA . PRO A 1 497 ? 19.391 -3.371 -11.363 1.00 92.69 497 PRO A CA 1
ATOM 3912 C C . PRO A 1 497 ? 18.400 -2.285 -11.804 1.00 92.69 497 PRO A C 1
ATOM 3914 O O . PRO A 1 497 ? 18.824 -1.203 -12.203 1.00 92.69 497 PRO A O 1
ATOM 3917 N N . LEU A 1 498 ? 17.090 -2.540 -11.690 1.00 94.38 498 LEU A N 1
ATOM 3918 C CA . LEU A 1 498 ? 16.034 -1.568 -11.989 1.00 94.38 498 LEU A CA 1
ATOM 3919 C C . LEU A 1 498 ? 16.072 -0.342 -11.055 1.00 94.38 498 LEU A C 1
ATOM 3921 O O . LEU A 1 498 ? 15.542 0.712 -11.395 1.00 94.38 498 LEU A O 1
ATOM 3925 N N . ALA A 1 499 ? 16.714 -0.452 -9.891 1.00 92.19 499 ALA A N 1
ATOM 3926 C CA . ALA A 1 499 ? 16.907 0.659 -8.965 1.00 92.19 499 ALA A CA 1
ATOM 3927 C C . ALA A 1 499 ? 18.109 1.559 -9.306 1.00 92.19 499 ALA A C 1
ATOM 3929 O O . ALA A 1 499 ? 18.255 2.637 -8.731 1.00 92.19 499 ALA A O 1
ATOM 3930 N N . THR A 1 500 ? 18.990 1.123 -10.209 1.00 92.00 500 THR A N 1
ATOM 3931 C CA . THR A 1 500 ? 20.175 1.881 -10.639 1.00 92.00 500 THR A CA 1
ATOM 3932 C C . THR A 1 500 ? 20.286 1.863 -12.164 1.00 92.00 500 THR A C 1
ATOM 3934 O O . THR A 1 500 ? 21.197 1.227 -12.702 1.00 92.00 500 THR A O 1
ATOM 3937 N N . PRO A 1 501 ? 19.338 2.495 -12.870 1.00 95.62 501 PRO A N 1
ATOM 3938 C CA . PRO A 1 501 ? 19.261 2.392 -14.316 1.00 95.62 501 PRO A CA 1
ATOM 3939 C C . PRO A 1 501 ? 20.285 3.272 -15.037 1.00 95.62 501 PRO A C 1
ATOM 3941 O O . PRO A 1 501 ? 20.746 4.288 -14.514 1.00 95.62 501 PRO A O 1
ATOM 3944 N N . ASP A 1 502 ? 20.579 2.901 -16.279 1.00 96.69 502 ASP A N 1
ATOM 3945 C CA . ASP A 1 502 ? 21.312 3.728 -17.227 1.00 96.69 502 ASP A CA 1
ATOM 3946 C C . ASP A 1 502 ? 20.367 4.745 -17.886 1.00 96.69 502 ASP A C 1
ATOM 3948 O O . ASP A 1 502 ? 19.217 4.446 -18.226 1.00 96.69 502 ASP A O 1
ATOM 3952 N N . ILE A 1 503 ? 20.866 5.964 -18.089 1.00 97.56 503 ILE A N 1
ATOM 3953 C CA . ILE A 1 503 ? 20.133 7.040 -18.760 1.00 97.56 503 ILE A CA 1
ATOM 3954 C C . ILE A 1 503 ? 20.361 6.913 -20.265 1.00 97.56 503 ILE A C 1
ATOM 3956 O O . ILE A 1 503 ? 21.502 6.983 -20.722 1.00 97.56 503 ILE A O 1
ATOM 3960 N N . ILE A 1 504 ? 19.284 6.763 -21.036 1.00 98.19 504 ILE A N 1
ATOM 3961 C CA . ILE A 1 504 ? 19.358 6.600 -22.494 1.00 98.19 504 ILE A CA 1
ATOM 3962 C C . ILE A 1 504 ? 18.948 7.877 -23.224 1.00 98.19 504 ILE A C 1
ATOM 3964 O O . ILE A 1 504 ? 19.636 8.310 -24.147 1.00 98.19 504 ILE A O 1
ATOM 3968 N N . GLY A 1 505 ? 17.836 8.495 -22.828 1.00 97.69 505 GLY A N 1
ATOM 3969 C CA . GLY A 1 505 ? 17.301 9.639 -23.561 1.00 97.69 505 GLY A CA 1
ATOM 3970 C C . GLY A 1 505 ? 16.766 9.263 -24.954 1.00 97.69 505 GLY A C 1
ATOM 3971 O O . GLY A 1 505 ? 16.214 8.186 -25.167 1.00 97.69 505 GLY A O 1
ATOM 3972 N N . THR A 1 506 ? 16.951 10.156 -25.928 1.00 97.88 506 THR A N 1
ATOM 3973 C CA . THR A 1 506 ? 16.579 9.941 -27.345 1.00 97.88 506 THR A CA 1
ATOM 3974 C C . THR A 1 506 ? 17.466 8.916 -28.039 1.00 97.88 506 THR A C 1
ATOM 3976 O O . THR A 1 506 ? 17.009 8.216 -28.936 1.00 97.88 506 THR A O 1
ATOM 3979 N N . SER A 1 507 ? 18.736 8.823 -27.655 1.00 97.31 507 SER A N 1
ATOM 3980 C CA . SER A 1 507 ? 19.657 7.837 -28.206 1.00 97.31 507 SER A CA 1
ATOM 3981 C C . SER A 1 507 ? 20.800 7.606 -27.233 1.00 97.31 507 SER A C 1
ATOM 3983 O O . SER A 1 507 ? 21.426 8.563 -26.778 1.00 97.31 507 SER A O 1
ATOM 3985 N N . GLY A 1 508 ? 21.118 6.344 -26.974 1.00 96.50 508 GLY A N 1
ATOM 3986 C CA . GLY A 1 508 ? 22.183 5.952 -26.062 1.00 96.50 508 GLY A CA 1
ATOM 3987 C C . GLY A 1 508 ? 22.749 4.578 -26.391 1.00 96.50 508 GLY A C 1
ATOM 3988 O O . GLY A 1 508 ? 22.238 3.850 -27.243 1.00 96.50 508 GLY A O 1
ATOM 3989 N N . ARG A 1 509 ? 23.837 4.228 -25.705 1.00 96.31 509 ARG A N 1
ATOM 3990 C CA . ARG A 1 509 ? 24.440 2.897 -25.775 1.00 96.31 509 ARG A CA 1
ATOM 3991 C C . ARG A 1 509 ? 24.377 2.233 -24.413 1.00 96.31 509 ARG A C 1
ATOM 3993 O O . ARG A 1 509 ? 24.660 2.872 -23.405 1.00 96.31 509 ARG A O 1
ATOM 4000 N N . LEU A 1 510 ? 24.063 0.948 -24.414 1.00 96.62 510 LEU A N 1
ATOM 4001 C CA . LEU A 1 510 ? 24.028 0.101 -23.233 1.00 96.62 510 LEU A CA 1
ATOM 4002 C C . LEU A 1 510 ? 25.035 -1.035 -23.407 1.00 96.62 510 LEU A C 1
ATOM 4004 O O . LEU A 1 510 ? 24.986 -1.753 -24.403 1.00 96.62 510 LEU A O 1
ATOM 4008 N N . THR A 1 511 ? 25.915 -1.224 -22.426 1.00 96.62 511 THR A N 1
ATOM 4009 C CA . THR A 1 511 ? 26.805 -2.391 -22.354 1.00 96.62 511 THR A CA 1
ATOM 4010 C C . THR A 1 511 ? 26.517 -3.130 -21.047 1.00 96.62 511 THR A C 1
ATOM 4012 O O . THR A 1 511 ? 27.013 -2.713 -19.996 1.00 96.62 511 THR A O 1
ATOM 4015 N N . PRO A 1 512 ? 25.695 -4.196 -21.071 1.00 95.00 512 PRO A N 1
ATOM 4016 C CA . PRO A 1 512 ? 25.296 -4.909 -19.865 1.00 95.00 512 PRO A CA 1
ATOM 4017 C C . PRO A 1 512 ? 26.498 -5.515 -19.137 1.00 95.00 512 PRO A C 1
ATOM 4019 O O . PRO A 1 512 ? 27.426 -6.038 -19.759 1.00 95.00 512 PRO A O 1
ATOM 4022 N N . ARG A 1 513 ? 26.467 -5.487 -17.801 1.00 91.62 513 ARG A N 1
ATOM 4023 C CA . ARG A 1 513 ? 27.494 -6.122 -16.949 1.00 91.62 513 ARG A CA 1
ATOM 4024 C C . ARG A 1 513 ? 27.237 -7.611 -16.719 1.00 91.62 513 ARG A C 1
ATOM 4026 O O . ARG A 1 513 ? 28.152 -8.351 -16.376 1.00 91.62 513 ARG A O 1
ATOM 4033 N N . HIS A 1 514 ? 25.999 -8.039 -16.921 1.00 91.25 514 HIS A N 1
ATOM 4034 C CA . HIS A 1 514 ? 25.520 -9.407 -16.770 1.00 91.25 514 HIS A CA 1
ATOM 4035 C C . HIS A 1 514 ? 24.486 -9.701 -17.856 1.00 91.25 514 HIS A C 1
ATOM 4037 O O . HIS A 1 514 ? 23.911 -8.785 -18.444 1.00 91.25 514 HIS A O 1
ATOM 4043 N N . ASN A 1 515 ? 24.266 -10.986 -18.125 1.00 93.25 515 ASN A N 1
ATOM 4044 C CA . ASN A 1 515 ? 23.207 -11.423 -19.028 1.00 93.25 515 ASN A CA 1
ATOM 4045 C C . ASN A 1 515 ? 21.843 -11.182 -18.374 1.00 93.25 515 ASN A C 1
ATOM 4047 O O . ASN A 1 515 ? 21.692 -11.370 -17.163 1.00 93.25 515 ASN A O 1
ATOM 4051 N N . GLY A 1 516 ? 20.838 -10.827 -19.164 1.00 95.00 516 GLY A N 1
ATOM 4052 C CA . GLY A 1 516 ? 19.476 -10.699 -18.664 1.00 95.00 516 GLY A CA 1
ATOM 4053 C C . GLY A 1 516 ? 18.527 -10.126 -19.698 1.00 95.00 516 GLY A C 1
ATOM 4054 O O . GLY A 1 516 ? 18.878 -9.970 -20.864 1.00 95.00 516 GLY A O 1
ATOM 4055 N N . THR A 1 517 ? 17.322 -9.797 -19.251 1.00 96.81 517 THR A N 1
ATOM 4056 C CA . THR A 1 517 ? 16.317 -9.150 -20.098 1.00 96.81 517 THR A CA 1
ATOM 4057 C C . THR A 1 517 ? 16.458 -7.640 -19.984 1.00 96.81 517 THR A C 1
ATOM 4059 O O . THR A 1 517 ? 16.666 -7.122 -18.884 1.00 96.81 517 THR A O 1
ATOM 4062 N N . LEU A 1 518 ? 16.344 -6.934 -21.108 1.00 98.06 518 LEU A N 1
ATOM 4063 C CA . LEU A 1 518 ? 16.314 -5.475 -21.129 1.00 98.06 518 LEU A CA 1
ATOM 4064 C C . LEU A 1 518 ? 14.933 -4.964 -20.698 1.00 98.06 518 LEU A C 1
ATOM 4066 O O . LEU A 1 518 ? 13.908 -5.359 -21.264 1.00 98.06 518 LEU A O 1
ATOM 4070 N N . TYR A 1 519 ? 14.924 -4.047 -19.736 1.00 98.44 519 TYR A N 1
ATOM 4071 C CA . TYR A 1 519 ? 13.757 -3.313 -19.262 1.00 98.44 519 TYR A CA 1
ATOM 4072 C C . TYR A 1 519 ? 13.925 -1.827 -19.544 1.00 98.44 519 TYR A C 1
ATOM 4074 O O . TYR A 1 519 ? 15.031 -1.289 -19.468 1.00 98.44 519 TYR A O 1
ATOM 4082 N N . LEU A 1 520 ? 12.809 -1.172 -19.847 1.00 98.69 520 LEU A N 1
ATOM 4083 C CA . LEU A 1 520 ? 12.735 0.253 -20.136 1.00 98.69 520 LEU A CA 1
ATOM 4084 C C . LEU A 1 520 ? 11.694 0.914 -19.235 1.00 98.69 520 LEU A C 1
ATOM 4086 O O . LEU A 1 520 ? 10.705 0.284 -18.859 1.00 98.69 520 LEU A O 1
ATOM 4090 N N . SER A 1 521 ? 11.913 2.180 -18.904 1.00 98.25 521 SER A N 1
ATOM 4091 C CA . SER A 1 521 ? 10.961 3.000 -18.153 1.00 98.25 521 SER A CA 1
ATOM 4092 C C . SER A 1 521 ? 11.070 4.458 -18.585 1.00 98.25 521 SER A C 1
ATOM 4094 O O . SER A 1 521 ? 12.144 4.913 -18.987 1.00 98.25 521 SER A O 1
ATOM 4096 N N . LEU A 1 522 ? 9.962 5.189 -18.500 1.00 98.38 522 LEU A N 1
ATOM 4097 C CA . LEU A 1 522 ? 9.944 6.644 -18.613 1.00 98.38 522 LEU A CA 1
ATOM 4098 C C . LEU A 1 522 ? 9.939 7.209 -17.193 1.00 98.38 522 LEU A C 1
ATOM 4100 O O . LEU A 1 522 ? 9.059 6.882 -16.404 1.00 98.38 522 LEU A O 1
ATOM 4104 N N . ASN A 1 523 ? 10.956 8.000 -16.854 1.00 97.69 523 ASN A N 1
ATOM 4105 C CA . ASN A 1 523 ? 11.209 8.402 -15.472 1.00 97.69 523 ASN A CA 1
ATOM 4106 C C . ASN A 1 523 ? 10.075 9.248 -14.876 1.00 97.69 523 ASN A C 1
ATOM 4108 O O . ASN A 1 523 ? 9.925 10.413 -15.225 1.00 97.69 523 ASN A O 1
ATOM 4112 N N . ASP A 1 524 ? 9.323 8.711 -13.929 1.00 96.62 524 ASP A N 1
ATOM 4113 C CA . ASP A 1 524 ? 8.290 9.454 -13.217 1.00 96.62 524 ASP A CA 1
ATOM 4114 C C . ASP A 1 524 ? 8.082 8.858 -11.826 1.00 96.62 524 ASP A C 1
ATOM 4116 O O . ASP A 1 524 ? 8.464 7.717 -11.556 1.00 96.62 524 ASP A O 1
ATOM 4120 N N . SER A 1 525 ? 7.464 9.632 -10.946 1.00 95.44 525 SER A N 1
ATOM 4121 C CA . SER A 1 525 ? 6.986 9.154 -9.664 1.00 95.44 525 SER A CA 1
ATOM 4122 C C . SER A 1 525 ? 5.923 8.064 -9.861 1.00 95.44 525 SER A C 1
ATOM 4124 O O . SER A 1 525 ? 4.922 8.283 -10.553 1.00 95.44 525 SER A O 1
ATOM 4126 N N . PRO A 1 526 ? 6.038 6.920 -9.164 1.00 96.31 526 PRO A N 1
ATOM 4127 C CA . PRO A 1 526 ? 4.977 5.915 -9.117 1.00 96.31 526 PRO A CA 1
ATOM 4128 C C . PRO A 1 526 ? 3.622 6.441 -8.614 1.00 96.31 526 PRO A C 1
ATOM 4130 O O . PRO A 1 526 ? 2.595 5.808 -8.852 1.00 96.31 526 PRO A O 1
ATOM 4133 N N . SER A 1 527 ? 3.596 7.588 -7.922 1.00 95.62 527 SER A N 1
ATOM 4134 C CA . SER A 1 527 ? 2.356 8.250 -7.491 1.00 95.62 527 SER A CA 1
ATOM 4135 C C . SER A 1 527 ? 1.662 9.064 -8.589 1.00 95.62 527 SER A C 1
ATOM 4137 O O . SER A 1 527 ? 0.518 9.487 -8.414 1.00 95.62 527 SER A O 1
ATOM 4139 N N . LYS A 1 528 ? 2.343 9.301 -9.717 1.00 95.31 528 LYS A N 1
ATOM 4140 C CA . LYS A 1 528 ? 1.867 10.145 -10.822 1.00 95.31 528 LYS A CA 1
ATOM 4141 C C . LYS A 1 528 ? 1.460 9.367 -12.063 1.00 95.31 528 LYS A C 1
ATOM 4143 O O . LYS A 1 528 ? 0.619 9.838 -12.805 1.00 95.31 528 LYS A O 1
ATOM 4148 N N . LEU A 1 529 ? 1.873 8.107 -12.205 1.00 96.00 529 LEU A N 1
ATOM 4149 C CA . LEU A 1 529 ? 1.586 7.267 -13.383 1.00 96.00 529 LEU A CA 1
ATOM 4150 C C . LEU A 1 529 ? 0.122 7.256 -13.876 1.00 96.00 529 LEU A C 1
ATOM 4152 O O . LEU A 1 529 ? -0.130 6.969 -15.043 1.00 96.00 529 LEU A O 1
ATOM 4156 N N . ALA A 1 530 ? -0.863 7.526 -13.015 1.00 95.19 530 ALA A N 1
ATOM 4157 C CA . ALA A 1 530 ? -2.273 7.587 -13.397 1.00 95.19 530 ALA A CA 1
ATOM 4158 C C . ALA A 1 530 ? -2.663 8.815 -14.252 1.00 95.19 530 ALA A C 1
ATOM 4160 O O . ALA A 1 530 ? -3.685 8.758 -14.950 1.00 95.19 530 ALA A O 1
ATOM 4161 N N . ASP A 1 531 ? -1.908 9.917 -14.208 1.00 93.94 531 ASP A N 1
ATOM 4162 C CA . ASP A 1 531 ? -2.152 11.103 -15.041 1.00 93.94 531 ASP A CA 1
ATOM 4163 C C . ASP A 1 531 ? -1.346 11.109 -16.356 1.00 93.94 531 ASP A C 1
ATOM 4165 O O . ASP A 1 531 ? -1.708 11.839 -17.295 1.00 93.94 531 ASP A O 1
ATOM 4169 N N . ASN A 1 532 ? -0.381 10.194 -16.470 1.00 97.06 532 ASN A N 1
ATOM 4170 C CA . ASN A 1 532 ? 0.399 9.936 -17.673 1.00 97.06 532 ASN A CA 1
ATOM 4171 C C . ASN A 1 532 ? -0.440 9.309 -18.793 1.00 97.06 532 ASN A C 1
ATOM 4173 O O . ASN A 1 532 ? -1.417 8.589 -18.564 1.00 97.06 532 ASN A O 1
ATOM 4177 N N . SER A 1 533 ? -0.061 9.582 -20.042 1.00 97.69 533 SER A N 1
ATOM 4178 C CA . SER A 1 533 ? -0.657 8.926 -21.212 1.00 97.69 533 SER A CA 1
ATOM 4179 C C . SER A 1 533 ? 0.263 8.948 -22.432 1.00 97.69 533 SER A C 1
ATOM 4181 O O . SER A 1 533 ? 1.180 9.763 -22.535 1.00 97.69 533 SER A O 1
ATOM 4183 N N . GLY A 1 534 ? 0.000 8.051 -23.384 1.00 97.62 534 GLY A N 1
ATOM 4184 C CA . GLY A 1 534 ? 0.829 7.874 -24.574 1.00 97.62 534 GLY A CA 1
ATOM 4185 C C . GLY A 1 534 ? 2.000 6.918 -24.345 1.00 97.62 534 GLY A C 1
ATOM 4186 O O . GLY A 1 534 ? 2.061 6.199 -23.347 1.00 97.62 534 GLY A O 1
ATOM 4187 N N . ALA A 1 535 ? 2.909 6.876 -25.314 1.00 98.00 535 ALA A N 1
ATOM 4188 C CA . ALA A 1 535 ? 4.058 5.981 -25.319 1.00 98.00 535 ALA A CA 1
ATOM 4189 C C . ALA A 1 535 ? 5.187 6.557 -26.181 1.00 98.00 535 ALA A C 1
ATOM 4191 O O . ALA A 1 535 ? 4.947 7.411 -27.039 1.00 98.00 535 ALA A O 1
ATOM 4192 N N . CYS A 1 536 ? 6.402 6.045 -25.999 1.00 97.56 536 CYS A N 1
ATOM 4193 C CA . CYS A 1 536 ? 7.483 6.213 -26.966 1.00 97.56 536 CYS A CA 1
ATOM 4194 C C . CYS A 1 536 ? 7.789 4.892 -27.680 1.00 97.56 536 CYS A C 1
ATOM 4196 O O . CYS A 1 536 ? 7.566 3.805 -27.142 1.00 97.56 536 CYS A O 1
ATOM 4198 N N . THR A 1 537 ? 8.291 4.993 -28.906 1.00 98.69 537 THR A N 1
ATOM 4199 C CA . THR A 1 537 ? 8.781 3.863 -29.694 1.00 98.69 537 THR A CA 1
ATOM 4200 C C . THR A 1 537 ? 10.294 3.806 -29.572 1.00 98.69 537 THR A C 1
ATOM 4202 O O . THR A 1 537 ? 10.973 4.798 -29.841 1.00 98.69 537 THR A O 1
ATOM 4205 N N . VAL A 1 538 ? 10.814 2.642 -29.193 1.00 98.75 538 VAL A N 1
ATOM 4206 C CA . VAL A 1 538 ? 12.235 2.398 -28.944 1.00 98.75 538 VAL A CA 1
ATOM 4207 C C . VAL A 1 538 ? 12.744 1.318 -29.889 1.00 98.75 538 VAL A C 1
ATOM 4209 O O . VAL A 1 538 ? 12.188 0.221 -29.932 1.00 98.75 538 VAL A O 1
ATOM 4212 N N . GLN A 1 539 ? 13.802 1.618 -30.638 1.00 98.56 539 GLN A N 1
ATOM 4213 C CA . GLN A 1 539 ? 14.555 0.646 -31.422 1.00 98.56 539 GLN A CA 1
ATOM 4214 C C . GLN A 1 539 ? 15.797 0.195 -30.652 1.00 98.56 539 GLN A C 1
ATOM 4216 O O . GLN A 1 539 ? 16.472 1.002 -30.018 1.00 98.56 539 GLN A O 1
ATOM 4221 N N . ILE A 1 540 ? 16.090 -1.102 -30.718 1.00 98.38 540 ILE A N 1
ATOM 4222 C CA . ILE A 1 540 ? 17.206 -1.751 -30.026 1.00 98.38 540 ILE A CA 1
ATOM 4223 C C . ILE A 1 540 ? 17.999 -2.542 -31.060 1.00 98.38 540 ILE A C 1
ATOM 4225 O O . ILE A 1 540 ? 17.423 -3.362 -31.780 1.00 98.38 540 ILE A O 1
ATOM 4229 N N . ARG A 1 541 ? 19.313 -2.336 -31.130 1.00 97.50 541 ARG A N 1
ATOM 4230 C CA . ARG A 1 541 ? 20.196 -3.061 -32.051 1.00 97.50 541 ARG A CA 1
ATOM 4231 C C . ARG A 1 541 ? 21.527 -3.386 -31.383 1.00 97.50 541 ARG A C 1
ATOM 4233 O O . ARG A 1 541 ? 22.129 -2.521 -30.761 1.00 97.50 541 ARG A O 1
ATOM 4240 N N . GLU A 1 542 ? 22.009 -4.616 -31.546 1.00 96.50 542 GLU A N 1
ATOM 4241 C CA . GLU A 1 542 ? 23.388 -4.968 -31.188 1.00 96.50 542 GLU A CA 1
ATOM 4242 C C . GLU A 1 542 ? 24.364 -4.250 -32.134 1.00 96.50 542 GLU A C 1
ATOM 4244 O O . GLU A 1 542 ? 24.240 -4.335 -33.358 1.00 96.50 542 GLU A O 1
ATOM 4249 N N . VAL A 1 543 ? 25.331 -3.530 -31.570 1.00 92.19 543 VAL A N 1
ATOM 4250 C CA . VAL A 1 543 ? 26.418 -2.913 -32.328 1.00 92.19 543 VAL A CA 1
ATOM 4251 C C . VAL A 1 543 ? 27.465 -3.992 -32.569 1.00 92.19 543 VAL A C 1
ATOM 4253 O O . VAL A 1 543 ? 28.152 -4.415 -31.639 1.00 92.19 543 VAL A O 1
ATOM 4256 N N . MET A 1 544 ? 27.570 -4.447 -33.817 1.00 77.12 544 MET A N 1
ATOM 4257 C CA . MET A 1 544 ? 28.663 -5.329 -34.218 1.00 77.12 544 MET A CA 1
ATOM 4258 C C . MET A 1 544 ? 29.987 -4.543 -34.138 1.00 77.12 544 MET A C 1
ATOM 4260 O O . MET A 1 544 ? 30.001 -3.380 -34.553 1.00 77.12 544 MET A O 1
ATOM 4264 N N . PRO A 1 545 ? 31.052 -5.132 -33.567 1.00 59.53 545 PRO A N 1
ATOM 4265 C CA . PRO A 1 545 ? 32.347 -4.475 -33.394 1.00 59.53 545 PRO A CA 1
ATOM 4266 C C . PRO A 1 545 ? 33.025 -4.073 -34.706 1.00 59.53 545 PRO A C 1
ATOM 4268 O O . PRO A 1 545 ? 32.783 -4.739 -35.741 1.00 59.53 545 PRO A O 1
#

Organism: NCBI:txid2528021

Radius of gyration: 33.08 Å; chains: 1; bounding box: 76×123×97 Å

Secondary structure (DSSP, 8-state):
---------------------S----SSSSSSSSSSS-SS------------------------PPPPPPPPPPPPPPPPPPPPPPPP--------------PPPPPP------------HHHHHHHHHHGGGSPP---HHHHHHTT-EEEE-SSEEEEE-S-TT-HHHHHHHHHHHHHHHHHHHHHT--GGGGTT--EEEEEES-HHHHHHHTSS-TTS---SSEEEETTEEEEE--S-HHHHHHHHHHHHHHHHHHHHSS---SHHHHHHHHHHHH-EEE-SS-EEES---SSGGGSTTT-HHHHHHHHHHTT----HHHHTT--TTGGGSHHHHHHHHHHHHHHHH-TTTHHHHHGGGG-TT--SHHHHHHHHHHHGGGHHHHHHHHHHHHHH--TT--HHHHS-B----EEPPTT-EEEEEETT-S-EEEEEEE-TT--EEEEEE--EES--SSS--EE-TT-EEEEEETTEEET-EEEEEE-HHHHTTS--GGGSPEE-TTEEEE--SS-EEEEEEE---TTTTTT-EEEEEEEEEE---